Protein AF-0000000084922247 (afdb_homodimer)

InterPro domains:
  IPR000534 Semialdehyde dehydrogenase, NAD-binding [PF01118] (6-143)
  IPR000534 Semialdehyde dehydrogenase, NAD-binding [SM00859] (3-145)
  IPR000706 N-acetyl-gamma-glutamyl-phosphate reductase, type 1 [MF_00150] (2-343)
  IPR000706 N-acetyl-gamma-glutamyl-phosphate reductase, type 1 [TIGR01850] (3-349)
  IPR023013 N-acetyl-gamma-glutamyl-phosphate reductase, active site [PS01224] (148-164)
  IPR036291 NAD(P)-binding domain superfamily [SSF51735] (6-179)
  IPR0500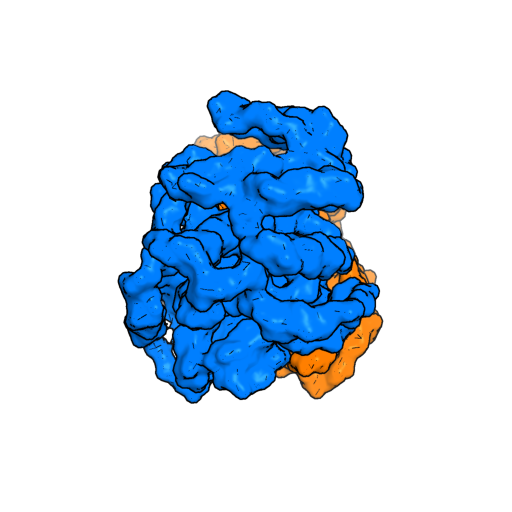85 N-acetyl-gamma-glutamyl-phosphate reductase [PTHR32338] (2-349)
  IPR058924 N-acetyl-gamma-glutamyl-phosphate reductase, dimerisation domain [PF22698] (153-317)

Solvent-accessible surface area (backbone atoms only — not comparable to full-atom values): 35432 Å² total; per-residue (Å²): 114,48,26,33,26,29,42,24,37,77,35,57,43,29,45,42,34,55,61,46,48,70,70,23,88,59,52,44,85,59,44,42,14,15,77,91,51,44,73,34,45,51,36,76,73,38,57,88,43,58,90,77,59,87,50,56,21,34,44,73,44,72,68,46,46,50,56,44,52,75,56,30,50,34,40,36,36,48,59,60,84,73,56,56,57,68,53,49,54,56,29,48,74,71,70,20,25,36,41,30,58,43,68,73,37,54,36,68,51,51,66,58,45,26,68,66,68,70,44,88,71,93,52,54,65,57,16,54,65,27,36,64,45,56,59,95,79,34,47,83,72,39,57,75,50,49,43,36,15,33,52,48,33,67,40,45,35,51,46,68,60,41,41,69,38,40,59,65,63,38,42,42,61,64,53,30,36,40,40,33,36,29,17,53,53,77,72,51,75,72,87,49,78,79,68,33,63,65,56,30,59,49,22,43,32,59,46,55,66,70,67,36,71,60,42,64,56,38,28,48,52,49,18,71,59,49,72,46,84,46,51,65,48,43,38,42,30,42,42,38,24,60,62,13,23,43,33,43,33,37,28,38,42,73,57,93,66,51,43,64,57,52,37,51,48,47,40,70,75,31,69,86,41,94,43,47,46,72,32,51,60,89,52,58,51,42,17,43,71,13,37,84,12,44,31,32,34,29,24,42,40,54,30,76,92,71,41,31,36,43,35,39,17,23,22,6,41,46,15,36,16,38,26,36,40,45,50,32,51,49,22,39,39,71,72,44,63,56,56,68,46,49,85,50,78,45,70,77,109,115,47,25,33,26,31,42,23,37,78,36,57,42,29,45,41,34,56,60,47,47,71,71,23,86,59,52,42,84,59,43,43,14,15,76,88,53,45,73,36,46,52,36,76,74,38,57,88,42,58,93,75,59,88,52,56,21,34,44,73,44,72,67,46,46,50,54,45,52,75,56,31,49,32,40,38,37,48,60,61,85,71,55,56,57,68,53,48,52,56,29,50,74,72,69,20,26,36,41,30,58,41,69,75,36,53,36,67,51,51,65,58,46,27,67,66,67,71,45,87,72,90,51,52,64,57,17,54,64,27,35,64,45,56,59,96,80,35,48,84,72,39,57,74,51,50,43,36,13,33,53,49,32,66,37,45,36,50,45,67,60,41,41,69,39,41,59,65,63,38,41,42,60,63,53,30,36,38,39,33,36,30,17,52,53,77,72,50,73,71,89,47,78,78,68,33,64,63,58,30,59,48,20,43,33,59,46,56,67,72,68,36,70,58,42,64,55,38,27,48,49,48,17,71,59,48,74,46,85,47,50,65,48,42,38,43,29,42,43,38,24,60,62,11,24,44,34,44,33,38,26,36,41,75,57,92,67,52,43,66,57,53,38,51,47,46,42,70,75,30,70,86,40,95,42,46,46,74,31,51,60,89,52,59,54,40,18,43,71,12,36,83,12,43,30,31,35,28,24,42,40,52,30,74,92,73,41,29,38,42,35,38,17,23,21,6,40,44,16,36,16,38,25,36,41,44,50,33,52,50,23,40,38,72,72,43,62,55,56,69,45,51,85,50,78,44,69,76,109

Foldseek 3Di:
DAEEEEEQLLKPLNLLLLVLCLQQPPYDYDAYAYAVQAQDFSCVSVVVCPPRDGHGHHHPDPVVLVVDLVRHQEYEYDDDAPPCVVSVVVNVVSNHAYEYQDDNQLDLQVVLVCVQVVDDDPCNVSSNLEAEDDCLQCLVPQAQHRHYYDAAQQLSQLLLQCQLCLLVVFFPQQQKEKEKEWALSSVMDPDDPCSDLVNQAVDKDKPCFPRDSCQVSSQVSSCVNNVDGYHYGYIYMYHSHHKKMKMKMKTATPDDDAQVRVQVSSCVSCVPPPAEAEDGPPPADDQQQAPSALHKYKGKGADPVRRMIIIIIMHIRSDVRGSVSSQLSVCSRVVHDSCRSGPDGGDDD/DAEEEEEQLLKPLNLLLLVLCLQQPPYDYDAYAYAVQAQDFSCVSVVVCPPRDGHGHHHPDPVVLVVDLVRHQEYEYDDDAPPCVVSVVVNVVSNHAYEYQDDNQLDLQVVLVCVQVVDDDPCNVSSNLEAEDDCLQQLVPQAQHRHYYDAAQQLSQLLLFCQLCLLVVFFPQQQKEKEKEWALSSVMDPDDPCSDLVNQAVDKDKPCFPRDSCQVSSQVSSCVNNVDGYHYGYIYMYHSHHKKMKMKMKTATPDDDAQVRVQVSSCVSCVPPPAEAEDGPPPADDQQQAPSALHKYKGKGADPVRRMIIIIIMHIRSDVRGSVSSQLSVCSRVVHDSCRSGPDGGDDD

pLDDT: mean 95.36, std 4.08, range [71.69, 98.88]

Organism: Filifactor alocis (strain ATCC 35896 / CCUG 47790 / D40 B5) (NCBI:txid546269)

Radius of gyration: 27.54 Å; Cα contacts (8 Å, |Δi|>4): 1682; chains: 2; bounding box: 54×80×64 Å

Nearest PDB structures (foldseek):
  8afv-assembly1_A  TM=9.675E-01  e=7.661E-43  Denitrovibrio acetiphilus DSM 12809
  1xyg-assembly1_C  TM=9.698E-01  e=4.810E-42  Arabidopsis thaliana
  2cvo-assembly1_A  TM=9.502E-01  e=5.641E-43  Oryza sativa
  5ein-assembly1_A  TM=9.290E-01  e=5.847E-39  Thermus thermophilus HB27
  5eio-assembly1_A  TM=9.280E-01  e=6.138E-37  Thermus thermophilus HB27

Secondary structure (DSSP, 8-state):
-EEEEEESTTSHHHHHHHHHHTT-TTEEEEEEE-SSSTTSBHHHH-GGGTTT--PBPB-SSHHHHHHHHHT-SEEEE---TTSHHHHHHHHHHTT-EEEE-SSTT--SSHHHHHHHH----S-HHHHHHSEE--HHHHHHHHTT-SEEEPPPHHHHHHHHHHHHHHHTT-B-GGG-EEEEEE-GGGG-SS--GGGSHHHHTT--EE-STTT-THHHHHHHHHHHHHSS----EEEEEE-SSSS-EEEEEEEEBSS---HHHHHHHHHHHHTT-TTEEE--TT---BGGGTTTSS-EEEEEEEETTTTEEEEEEEE-TTIIIIIHHHHHHHHHHTT--TTTTT-------/-EEEEEESTTSHHHHHHHHHHTT-TTEEEEEEE-SSSTTSBHHHH-GGGTTT--PBPB-SSHHHHHHHHHT-SEEEE---TTSHHHHHHHHHHTT-EEEE-SSTT--SSHHHHHHHH----S-HHHHHHSEE--HHHHHHHHTT-SEEEPPPHHHHHHHHHHHHHHHTT-B-GGG-EEEEEE-GGGG-SS--GGGSHHHHTT--EE-STTT-THHHHHHHHHHHHHSS----EEEEEE-SSSS-EEEEEEEEBSS---HHHHHHHHHHHHTT-TTEEE--TT---BGGGTTTSS-EEEEEEEETTTTEEEEEEEE-TTIIIIIHHHHHHHHHHTT--TTTTT-------

Sequence (698 aa):
MIRFSMIGAASNAGGEMLRMMINHPETELAYVADGFSSGLHITEVHPALQGFYDAVLLSDSEEDVETILNGTDVLFLAVNPGNVFPIAEKALAKGVKVIDFGADIRFRDSNVWEQWYKVKCDYPQMCRDAVYSIPEIWRDQIKGKSLISNPGCYPTASALGLYPFIDNHLIEKDSVIVEAVSGTTGAGRRPDFSKLHMVQDGNFKAYGVAGHRHTPEIEQSIEMIGGEPSKIIFTPHLAPMPRGIHVTIYGNLKRPMTDEEIYELYVKYYKDEPFVFPHKAGDWPNTKWTVATNHCHLAAAYEPRTQRIIICSVIDNIGKGAAGQAIQNMNIIFGLEETTGLKLAPTFPMIRFSMIGAASNAGGEMLRMMINHPETELAYVADGFSSGLHITEVHPALQGFYDAVLLSDSEEDVETILNGTDVLFLAVNPGNVFPIAEKALAKGVKVIDFGADIRFRDSNVWEQWYKVKCDYPQMCRDAVYSIPEIWRDQIKGKSLISNPGCYPTASALGLYPFIDNHLIEKDSVIVEAVSGTTGAGRRPDFSKLHMVQDGNFKAYGVAGHRHTPEIEQSIEMIGGEPSKIIFTPHLAPMPRGIHVTIYGNLKRPMTDEEIYELYVKYYKDEPFVFPHKAGDWPNTKWTVATNHCHLAAAYEPRTQRIIICSVIDNIGKGAAGQAIQNMNIIFGLEETTGLKLAPTFP

Structure (mmCIF, N/CA/C/O backbone):
data_AF-0000000084922247-model_v1
#
loop_
_entity.id
_entity.type
_entity.pdbx_description
1 polymer 'N-acetyl-gamma-glutamyl-phosphate reductase'
#
loop_
_atom_site.group_PDB
_atom_site.id
_atom_site.type_symbol
_atom_site.label_atom_id
_atom_site.label_alt_id
_atom_site.label_comp_id
_atom_site.label_asym_id
_atom_site.label_entity_id
_atom_site.label_seq_id
_atom_site.pdbx_PDB_ins_code
_atom_site.Cartn_x
_atom_site.Cartn_y
_atom_site.Cartn_z
_atom_site.occupancy
_atom_site.B_iso_or_equiv
_atom_site.auth_seq_id
_atom_site.auth_comp_id
_atom_site.auth_asym_id
_atom_site.auth_atom_id
_atom_site.pdbx_PDB_model_num
ATOM 1 N N . MET A 1 1 ? 8.117 42.375 6.691 1 94 1 MET A N 1
ATOM 2 C CA . MET A 1 1 ? 8.234 40.938 6.504 1 94 1 MET A CA 1
ATOM 3 C C . MET A 1 1 ? 7.715 40.188 7.727 1 94 1 MET A C 1
ATOM 5 O O . MET A 1 1 ? 7.883 40.625 8.859 1 94 1 MET A O 1
ATOM 9 N N . ILE A 1 2 ? 7.008 39.156 7.531 1 97.75 2 ILE A N 1
ATOM 10 C CA . ILE A 1 2 ? 6.504 38.312 8.609 1 97.75 2 ILE A CA 1
ATOM 11 C C . ILE A 1 2 ? 7.656 37.531 9.227 1 97.75 2 ILE A C 1
ATOM 13 O O . ILE A 1 2 ? 8.336 36.75 8.539 1 97.75 2 ILE A O 1
ATOM 17 N N . ARG A 1 3 ? 7.938 37.781 10.477 1 98.5 3 ARG A N 1
ATOM 18 C CA . ARG A 1 3 ? 8.961 37.031 11.188 1 98.5 3 ARG A CA 1
ATOM 19 C C . ARG A 1 3 ? 8.414 35.688 11.672 1 98.5 3 ARG A C 1
ATOM 21 O O . ARG A 1 3 ? 7.52 35.656 12.523 1 98.5 3 ARG A O 1
ATOM 28 N N . PHE A 1 4 ? 8.992 34.625 11.094 1 98.62 4 PHE A N 1
ATOM 29 C CA . PHE A 1 4 ? 8.5 33.312 11.531 1 98.62 4 PHE A CA 1
ATOM 30 C C . PHE A 1 4 ? 9.562 32.594 12.344 1 98.62 4 PHE A C 1
ATOM 32 O O . PHE A 1 4 ? 10.758 32.781 12.117 1 98.62 4 PHE A O 1
ATOM 39 N N . SER A 1 5 ? 9.117 31.781 13.352 1 98.75 5 SER A N 1
ATOM 40 C CA . SER A 1 5 ? 9.961 30.906 14.156 1 98.75 5 SER A CA 1
ATOM 41 C C . SER A 1 5 ? 9.391 29.484 14.203 1 98.75 5 SER A C 1
ATOM 43 O O . SER A 1 5 ? 8.211 29.281 13.938 1 98.75 5 SER A O 1
ATOM 45 N N . MET A 1 6 ? 10.273 28.547 14.516 1 98.31 6 MET A N 1
ATOM 46 C CA . MET A 1 6 ? 9.828 27.156 14.633 1 98.31 6 MET A CA 1
ATOM 47 C C . MET A 1 6 ? 10.477 26.484 15.836 1 98.31 6 MET A C 1
ATOM 49 O O . MET A 1 6 ? 11.695 26.547 16.016 1 98.31 6 MET A O 1
ATOM 53 N N . ILE A 1 7 ? 9.672 25.922 16.672 1 98.06 7 ILE A N 1
ATOM 54 C CA . ILE A 1 7 ? 10.141 25.016 17.703 1 98.06 7 ILE A CA 1
ATOM 55 C C . ILE A 1 7 ? 9.922 23.562 17.25 1 98.06 7 ILE A C 1
ATOM 57 O O . ILE A 1 7 ? 8.789 23.156 16.969 1 98.06 7 ILE A O 1
ATOM 61 N N . GLY A 1 8 ? 10.922 22.766 17.203 1 96.81 8 GLY A N 1
ATOM 62 C CA . GLY A 1 8 ? 10.945 21.469 16.547 1 96.81 8 GLY A CA 1
ATOM 63 C C . GLY A 1 8 ? 11.555 21.5 15.164 1 96.81 8 GLY A C 1
ATOM 64 O O . GLY A 1 8 ? 11.172 20.734 14.289 1 96.81 8 GLY A O 1
ATOM 65 N N . ALA A 1 9 ? 12.523 22.375 14.961 1 97.12 9 ALA A N 1
ATOM 66 C CA . ALA A 1 9 ? 13.078 22.672 13.641 1 97.12 9 ALA A CA 1
ATOM 67 C C . ALA A 1 9 ? 13.992 21.547 13.156 1 97.12 9 ALA A C 1
ATOM 69 O O . ALA A 1 9 ? 14.305 21.469 11.969 1 97.12 9 ALA A O 1
ATOM 70 N N . ALA A 1 10 ? 14.398 20.656 14.055 1 95.44 10 ALA A N 1
ATOM 71 C CA . ALA A 1 10 ? 15.297 19.562 13.672 1 95.44 10 ALA A CA 1
ATOM 72 C C . ALA A 1 10 ? 14.523 18.422 13.031 1 95.44 10 ALA A C 1
ATOM 74 O O . ALA A 1 10 ? 15.125 17.516 12.43 1 95.44 10 ALA A O 1
ATOM 75 N N . SER A 1 11 ? 13.219 18.438 13.164 1 95.44 11 SER A N 1
ATOM 76 C CA . SER A 1 11 ? 12.398 17.375 12.609 1 95.44 11 SER A CA 1
ATOM 77 C C . SER A 1 11 ? 12.438 17.375 11.086 1 95.44 11 SER A C 1
ATOM 79 O O . SER A 1 11 ? 12.93 18.328 10.477 1 95.44 11 SER A O 1
ATOM 81 N N . ASN A 1 12 ? 11.93 16.25 10.438 1 95.5 12 ASN A N 1
ATOM 82 C CA . ASN A 1 12 ? 11.82 16.203 8.984 1 95.5 12 ASN A CA 1
ATOM 83 C C . ASN A 1 12 ? 10.898 17.297 8.453 1 95.5 12 ASN A C 1
ATOM 85 O O . ASN A 1 12 ? 11.219 17.969 7.473 1 95.5 12 ASN A O 1
ATOM 89 N N . ALA A 1 13 ? 9.789 17.5 9.102 1 94.88 13 ALA A N 1
ATOM 90 C CA . ALA A 1 13 ? 8.859 18.562 8.703 1 94.88 13 ALA A CA 1
ATOM 91 C C . ALA A 1 13 ? 9.477 19.938 8.883 1 94.88 13 ALA A C 1
ATOM 93 O O . ALA A 1 13 ? 9.211 20.844 8.094 1 94.88 13 ALA A O 1
ATOM 94 N N . GLY A 1 14 ? 10.25 20.078 9.953 1 96.06 14 GLY A N 1
ATOM 95 C CA . GLY A 1 14 ? 10.953 21.344 10.156 1 96.06 14 GLY A CA 1
ATOM 96 C C . GLY A 1 14 ? 11.945 21.656 9.055 1 96.06 14 GLY A C 1
ATOM 97 O O . GLY A 1 14 ? 11.977 22.781 8.547 1 96.06 14 GLY A O 1
ATOM 98 N N . GLY A 1 15 ? 12.727 20.672 8.688 1 96 15 GLY A N 1
ATOM 99 C CA . GLY A 1 15 ? 13.648 20.859 7.57 1 96 15 GLY A CA 1
ATOM 100 C C . GLY A 1 15 ? 12.945 21.219 6.273 1 96 15 GLY A C 1
ATOM 101 O O . GLY A 1 15 ? 13.406 22.094 5.535 1 96 15 GLY A O 1
ATOM 102 N N . GLU A 1 16 ? 11.859 20.578 6.027 1 96.12 16 GLU A N 1
ATOM 103 C CA . GLU A 1 16 ? 11.102 20.844 4.809 1 96.12 16 GLU A CA 1
ATOM 104 C C . GLU A 1 16 ? 10.516 22.25 4.82 1 96.12 16 GLU A C 1
ATOM 106 O O . GLU A 1 16 ? 10.516 22.938 3.799 1 96.12 16 GLU A O 1
ATOM 111 N N . MET A 1 17 ? 10 22.656 5.965 1 96.75 17 MET A N 1
ATOM 112 C CA . MET A 1 17 ? 9.461 24.016 6.09 1 96.75 17 MET A CA 1
ATOM 113 C C . MET A 1 17 ? 10.531 25.047 5.781 1 96.75 17 MET A C 1
ATOM 115 O O . MET A 1 17 ? 10.297 25.984 5.008 1 96.75 17 MET A O 1
ATOM 119 N N . LEU A 1 18 ? 11.672 24.859 6.391 1 97.31 18 LEU A N 1
ATOM 120 C CA . LEU A 1 18 ? 12.773 25.781 6.16 1 97.31 18 LEU A CA 1
ATOM 121 C C . LEU A 1 18 ? 13.172 25.797 4.688 1 97.31 18 LEU A C 1
ATOM 123 O O . LEU A 1 18 ? 13.438 26.859 4.121 1 97.31 18 LEU A O 1
ATOM 127 N N . ARG A 1 19 ? 13.188 24.625 4.078 1 96.44 19 ARG A N 1
ATOM 128 C CA . ARG A 1 19 ? 13.508 24.531 2.658 1 96.44 19 ARG A CA 1
ATOM 129 C C . ARG A 1 19 ? 12.508 25.328 1.816 1 96.44 19 ARG A C 1
ATOM 131 O O . ARG A 1 19 ? 12.898 26.125 0.966 1 96.44 19 ARG A O 1
ATOM 138 N N . MET A 1 20 ? 11.242 25.188 2.115 1 96.12 20 MET A N 1
ATOM 139 C CA . MET A 1 20 ? 10.18 25.797 1.315 1 96.12 20 MET A CA 1
ATOM 140 C C . MET A 1 20 ? 10.117 27.297 1.547 1 96.12 20 MET A C 1
ATOM 142 O O . MET A 1 20 ? 9.688 28.047 0.667 1 96.12 20 MET A O 1
ATOM 146 N N . MET A 1 21 ? 10.617 27.734 2.67 1 96.94 21 MET A N 1
ATOM 147 C CA . MET A 1 21 ? 10.5 29.141 3.053 1 96.94 21 MET A CA 1
ATOM 148 C C . MET A 1 21 ? 11.648 29.969 2.463 1 96.94 21 MET A C 1
ATOM 150 O O . MET A 1 21 ? 11.609 31.188 2.484 1 96.94 21 MET A O 1
ATOM 154 N N . ILE A 1 22 ? 12.609 29.297 1.898 1 94.69 22 ILE A N 1
ATOM 155 C CA . ILE A 1 22 ? 13.805 29.969 1.391 1 94.69 22 ILE A CA 1
ATOM 156 C C . ILE A 1 22 ? 13.398 31.031 0.375 1 94.69 22 ILE A C 1
ATOM 158 O O . ILE A 1 22 ? 13.93 32.156 0.393 1 94.69 22 ILE A O 1
ATOM 162 N N . ASN A 1 23 ? 12.398 30.75 -0.46 1 91.06 23 ASN A N 1
ATOM 163 C CA . ASN A 1 23 ? 12.047 31.672 -1.53 1 91.06 23 ASN A CA 1
ATOM 164 C C . ASN A 1 23 ? 10.703 32.344 -1.27 1 91.06 23 ASN A C 1
ATOM 166 O O . ASN A 1 23 ? 10.094 32.906 -2.188 1 91.06 23 ASN A O 1
ATOM 170 N N . HIS A 1 24 ? 10.227 32.219 -0.042 1 96.88 24 HIS A N 1
ATOM 171 C CA . HIS A 1 24 ? 9.008 32.969 0.292 1 96.88 24 HIS A CA 1
ATOM 172 C C . HIS A 1 24 ? 9.273 34.469 0.373 1 96.88 24 HIS A C 1
ATOM 174 O O . HIS A 1 24 ? 10.047 34.906 1.218 1 96.88 24 HIS A O 1
ATOM 180 N N . PRO A 1 25 ? 8.656 35.25 -0.374 1 97.19 25 PRO A N 1
ATOM 181 C CA . PRO A 1 25 ? 9.055 36.656 -0.517 1 97.19 25 PRO A CA 1
ATOM 182 C C . PRO A 1 25 ? 8.57 37.531 0.641 1 97.19 25 PRO A C 1
ATOM 184 O O . PRO A 1 25 ? 9 38.688 0.775 1 97.19 25 PRO A O 1
ATOM 187 N N . GLU A 1 26 ? 7.684 37 1.474 1 98 26 GLU A N 1
ATOM 188 C CA . GLU A 1 26 ? 7.047 37.875 2.475 1 98 26 GLU A CA 1
ATOM 189 C C . GLU A 1 26 ? 7.461 37.469 3.887 1 98 26 GLU A C 1
ATOM 191 O O . GLU A 1 26 ? 6.859 37.906 4.867 1 98 26 GLU A O 1
ATOM 196 N N . THR A 1 27 ? 8.516 36.594 3.984 1 97.75 27 THR A N 1
ATOM 197 C CA . THR A 1 27 ? 8.836 36.094 5.316 1 97.75 27 THR A CA 1
ATOM 198 C C . THR A 1 27 ? 10.344 36.156 5.57 1 97.75 27 THR A C 1
ATOM 200 O O . THR A 1 27 ? 11.133 36.25 4.633 1 97.75 27 THR A O 1
ATOM 203 N N . GLU A 1 28 ? 10.672 36.156 6.836 1 97.31 28 GLU A N 1
ATOM 204 C CA . GLU A 1 28 ? 12.055 36.031 7.289 1 97.31 28 GLU A CA 1
ATOM 205 C C . GLU A 1 28 ? 12.148 35.156 8.547 1 97.31 28 GLU A C 1
ATOM 207 O O . GLU A 1 28 ? 11.289 35.25 9.422 1 97.31 28 GLU A O 1
ATOM 212 N N . LEU A 1 29 ? 13.156 34.375 8.641 1 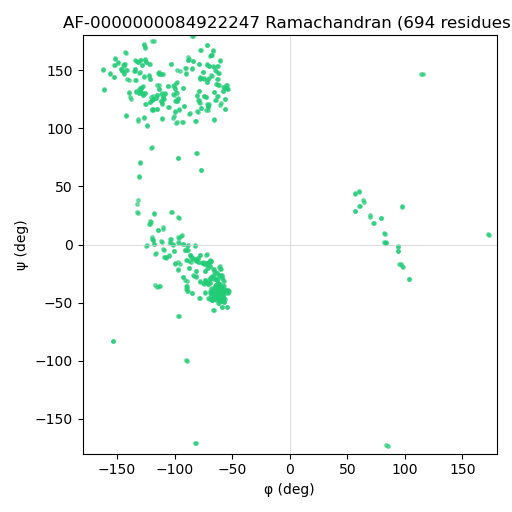98.12 29 LEU A N 1
ATOM 213 C CA . LEU A 1 29 ? 13.352 33.5 9.797 1 98.12 29 LEU A CA 1
ATOM 214 C C . LEU A 1 29 ? 13.812 34.312 11.008 1 98.12 29 LEU A C 1
ATOM 216 O O . LEU A 1 29 ? 14.781 35.062 10.922 1 98.12 29 LEU A O 1
ATOM 220 N N . ALA A 1 30 ? 13.125 34.156 12.102 1 98.25 30 ALA A N 1
ATOM 221 C CA . ALA A 1 30 ? 13.531 34.812 13.344 1 98.25 30 ALA A CA 1
ATOM 222 C C . ALA A 1 30 ? 14.352 33.875 14.219 1 98.25 30 ALA A C 1
ATOM 224 O O . ALA A 1 30 ? 15.508 34.156 14.531 1 98.25 30 ALA A O 1
ATOM 225 N N . TYR A 1 31 ? 13.672 32.75 14.602 1 98.38 31 TYR A N 1
ATOM 226 C CA . TYR A 1 31 ? 14.344 31.797 15.484 1 98.38 31 TYR A CA 1
ATOM 227 C C . TYR A 1 31 ? 14 30.359 15.117 1 98.38 31 TYR A C 1
ATOM 229 O O . TYR A 1 31 ? 12.93 30.094 14.57 1 98.38 31 TYR A O 1
ATOM 237 N N . VAL A 1 32 ? 14.938 29.484 15.391 1 98.44 32 VAL A N 1
ATOM 238 C CA . VAL A 1 32 ? 14.688 28.047 15.391 1 98.44 32 VAL A CA 1
ATOM 239 C C . VAL A 1 32 ? 15.039 27.453 16.75 1 98.44 32 VAL A C 1
ATOM 241 O O . VAL A 1 32 ? 15.992 27.891 17.406 1 98.44 32 VAL A O 1
ATOM 244 N N . ALA A 1 33 ? 14.312 26.469 17.172 1 98.19 33 ALA A N 1
ATOM 245 C CA . ALA A 1 33 ? 14.562 25.766 18.438 1 98.19 33 ALA A CA 1
ATOM 246 C C . ALA A 1 33 ? 14.25 24.281 18.297 1 98.19 33 ALA A C 1
ATOM 248 O O . ALA A 1 33 ? 13.516 23.859 17.406 1 98.19 33 ALA A O 1
ATOM 249 N N . ASP A 1 34 ? 14.836 23.547 19.078 1 96.5 34 ASP A N 1
ATOM 250 C CA . ASP A 1 34 ? 14.617 22.109 19.172 1 96.5 34 ASP A CA 1
ATOM 251 C C . ASP A 1 34 ? 15.125 21.547 20.5 1 96.5 34 ASP A C 1
ATOM 253 O O . ASP A 1 34 ? 16.25 21.844 20.906 1 96.5 34 ASP A O 1
ATOM 257 N N . GLY A 1 35 ? 14.352 20.75 21.141 1 91.31 35 GLY A N 1
ATOM 258 C CA . GLY A 1 35 ? 14.703 20.234 22.453 1 91.31 35 GLY A CA 1
ATOM 259 C C . GLY A 1 35 ? 15.852 19.25 22.422 1 91.31 35 GLY A C 1
ATOM 260 O O . GLY A 1 35 ? 16.625 19.141 23.375 1 91.31 35 GLY A O 1
ATOM 261 N N . PHE A 1 36 ? 16.047 18.516 21.391 1 89 36 PHE A N 1
ATOM 262 C CA . PHE A 1 36 ? 17.016 17.422 21.344 1 89 36 PHE A CA 1
ATOM 263 C C . PHE A 1 36 ? 18.297 17.859 20.656 1 89 36 PHE A C 1
ATOM 265 O O . PHE A 1 36 ? 19.344 17.25 20.828 1 89 36 PHE A O 1
ATOM 272 N N . SER A 1 37 ? 18.203 19 19.922 1 93.5 37 SER A N 1
ATOM 273 C CA . SER A 1 37 ? 19.344 19.406 19.125 1 93.5 37 SER A CA 1
ATOM 274 C C . SER A 1 37 ? 19.844 20.797 19.516 1 93.5 37 SER A C 1
ATOM 276 O O . SER A 1 37 ? 20.516 21.453 18.734 1 93.5 37 SER A O 1
ATOM 278 N N . SER A 1 38 ? 19.438 21.188 20.656 1 95.94 38 SER A N 1
ATOM 279 C CA . SER A 1 38 ? 19.781 22.531 21.109 1 95.94 38 SER A CA 1
ATOM 280 C C . SER A 1 38 ? 21.297 22.766 21.062 1 95.94 38 SER A C 1
ATOM 282 O O . SER A 1 38 ? 22.062 21.875 21.422 1 95.94 38 SER A O 1
ATOM 284 N N . GLY A 1 39 ? 21.672 23.922 20.594 1 97.12 39 GLY A N 1
ATOM 285 C CA . GLY A 1 39 ? 23.078 24.297 20.547 1 97.12 39 GLY A CA 1
ATOM 286 C C . GLY A 1 39 ? 23.734 24.016 19.203 1 97.12 39 GLY A C 1
ATOM 287 O O . GLY A 1 39 ? 24.766 24.594 18.875 1 97.12 39 GLY A O 1
ATOM 288 N N . LEU A 1 40 ? 23.156 23.234 18.406 1 96.94 40 LEU A N 1
ATOM 289 C CA . LEU A 1 40 ? 23.688 22.938 17.078 1 96.94 40 LEU A CA 1
ATOM 290 C C . LEU A 1 40 ? 23.266 23.984 16.062 1 96.94 40 LEU A C 1
ATOM 292 O O . LEU A 1 40 ? 22.219 24.609 16.219 1 96.94 40 LEU A O 1
ATOM 296 N N . HIS A 1 41 ? 24.156 24.109 15.086 1 96.94 41 HIS A N 1
ATOM 297 C CA . HIS A 1 41 ? 23.719 24.891 13.93 1 96.94 41 HIS A CA 1
ATOM 298 C C . HIS A 1 41 ? 22.656 24.156 13.125 1 96.94 41 HIS A C 1
ATOM 300 O O . HIS A 1 41 ? 22.75 22.938 12.953 1 96.94 41 HIS A O 1
ATOM 306 N N . ILE A 1 42 ? 21.703 24.938 12.609 1 96.75 42 ILE A N 1
ATOM 307 C CA . ILE A 1 42 ? 20.609 24.328 11.875 1 96.75 42 ILE A CA 1
ATOM 308 C C . ILE A 1 42 ? 21.141 23.531 10.695 1 96.75 42 ILE A C 1
ATOM 310 O O . ILE A 1 42 ? 20.594 22.484 10.336 1 96.75 42 ILE A O 1
ATOM 314 N N . THR A 1 43 ? 22.312 23.875 10.086 1 95.62 43 THR A N 1
ATOM 315 C CA . THR A 1 43 ? 22.859 23.219 8.914 1 95.62 43 THR A CA 1
ATOM 316 C C . THR A 1 43 ? 23.641 21.969 9.312 1 95.62 43 THR A C 1
ATOM 318 O O . THR A 1 43 ? 24.031 21.172 8.461 1 95.62 43 THR A O 1
ATOM 321 N N . GLU A 1 44 ? 23.922 21.828 10.609 1 94.88 44 GLU A N 1
ATOM 322 C CA . GLU A 1 44 ? 24.469 20.562 11.094 1 94.88 44 GLU A CA 1
ATOM 323 C C . GLU A 1 44 ? 23.391 19.484 11.133 1 94.88 44 GLU A C 1
ATOM 325 O O . GLU A 1 44 ? 23.703 18.297 10.945 1 94.88 44 GLU A O 1
ATOM 330 N N . VAL A 1 45 ? 22.234 19.984 11.359 1 94.94 45 VAL A N 1
ATOM 331 C CA . VAL A 1 45 ? 21.125 19.047 11.43 1 94.94 45 VAL A CA 1
ATOM 332 C C . VAL A 1 45 ? 20.547 18.828 10.031 1 94.94 45 VAL A C 1
ATOM 334 O O . VAL A 1 45 ? 20.156 17.719 9.68 1 94.94 45 VAL A O 1
ATOM 337 N N . HIS A 1 46 ? 20.453 19.844 9.273 1 96.19 46 HIS A N 1
ATOM 338 C CA . HIS A 1 46 ? 20 19.812 7.883 1 96.19 46 HIS A CA 1
ATOM 339 C C . HIS A 1 46 ? 21.078 20.344 6.945 1 96.19 46 HIS A C 1
ATOM 341 O O . HIS A 1 46 ? 20.969 21.469 6.438 1 96.19 46 HIS A O 1
ATOM 347 N N . PRO A 1 47 ? 22 19.484 6.582 1 94.12 47 PRO A N 1
ATOM 348 C CA . PRO A 1 47 ? 23.156 19.953 5.805 1 94.12 47 PRO A CA 1
ATOM 349 C C . PRO A 1 47 ? 22.766 20.516 4.441 1 94.12 47 PRO A C 1
ATOM 351 O O . PRO A 1 47 ? 23.453 21.375 3.904 1 94.12 47 PRO A O 1
ATOM 354 N N . ALA A 1 48 ? 21.672 20.109 3.943 1 91.81 48 ALA A N 1
ATOM 355 C CA . ALA A 1 48 ? 21.219 20.562 2.629 1 91.81 48 ALA A CA 1
ATOM 356 C C . ALA A 1 48 ? 20.844 22.047 2.658 1 91.81 48 ALA A C 1
ATOM 358 O O . ALA A 1 48 ? 20.688 22.672 1.609 1 91.81 48 ALA A O 1
ATOM 359 N N . LEU A 1 49 ? 20.688 22.609 3.828 1 95.12 49 LEU A N 1
ATOM 360 C CA . LEU A 1 49 ? 20.266 24.016 3.971 1 95.12 49 LEU A CA 1
ATOM 361 C C . LEU A 1 49 ? 21.484 24.922 4.094 1 95.12 49 LEU A C 1
ATOM 363 O O . LEU A 1 49 ? 21.344 26.125 4.328 1 95.12 49 LEU A O 1
ATOM 367 N N . GLN A 1 50 ? 22.641 24.328 3.883 1 93.62 50 GLN A N 1
ATOM 368 C CA . GLN A 1 50 ? 23.875 25.125 3.904 1 93.62 50 GLN A CA 1
ATOM 369 C C . GLN A 1 50 ? 23.812 26.234 2.867 1 93.62 50 GLN A C 1
ATOM 371 O O . GLN A 1 50 ? 23.422 26.016 1.719 1 93.62 50 GLN A O 1
ATOM 376 N N . GLY A 1 51 ? 24.156 27.406 3.281 1 94.56 51 GLY A N 1
ATOM 377 C CA . GLY A 1 51 ? 24.141 28.547 2.379 1 94.56 51 GLY A CA 1
ATOM 378 C C . GLY A 1 51 ? 22.844 29.344 2.42 1 94.56 51 GLY A C 1
ATOM 379 O O . GLY A 1 51 ? 22.781 30.453 1.902 1 94.56 51 GLY A O 1
ATOM 380 N N . PHE A 1 52 ? 21.891 28.828 3.16 1 94.56 52 PHE A N 1
ATOM 381 C CA . PHE A 1 52 ? 20.594 29.5 3.182 1 94.56 52 PHE A CA 1
ATOM 382 C C . PHE A 1 52 ? 20.266 30.016 4.578 1 94.56 52 PHE A C 1
ATOM 384 O O . PHE A 1 52 ? 19.594 31.047 4.727 1 94.56 52 PHE A O 1
ATOM 391 N N . TYR A 1 53 ? 20.703 29.234 5.598 1 95.19 53 TYR A N 1
ATOM 392 C CA . TYR A 1 53 ? 20.438 29.609 6.98 1 95.19 53 TYR A CA 1
ATOM 393 C C . TYR A 1 53 ? 21.703 29.547 7.82 1 95.19 53 TYR A C 1
ATOM 395 O O . TYR A 1 53 ? 22.594 28.734 7.559 1 95.19 53 TYR A O 1
ATOM 403 N N . ASP A 1 54 ? 21.781 30.453 8.82 1 93.62 54 ASP A N 1
ATOM 404 C CA . ASP A 1 54 ? 22.922 30.484 9.742 1 93.62 54 ASP A CA 1
ATOM 405 C C . ASP A 1 54 ? 22.438 30.562 11.195 1 93.62 54 ASP A C 1
ATOM 407 O O . ASP A 1 54 ? 23.156 31.047 12.062 1 93.62 54 ASP A O 1
ATOM 411 N N . ALA A 1 55 ? 21.438 29.922 11.516 1 96.25 55 ALA A N 1
ATOM 412 C CA . ALA A 1 55 ? 20.844 30.016 12.844 1 96.25 55 ALA A CA 1
ATOM 413 C C . ALA A 1 55 ? 21.297 28.875 13.742 1 96.25 55 ALA A C 1
ATOM 415 O O . ALA A 1 55 ? 21.562 27.781 13.258 1 96.25 55 ALA A O 1
ATOM 416 N N . VAL A 1 56 ? 21.359 29.141 15.039 1 97.81 56 VAL A N 1
ATOM 417 C CA . VAL A 1 56 ? 21.609 28.125 16.062 1 97.81 56 VAL A CA 1
ATOM 418 C C . VAL A 1 56 ? 20.297 27.734 16.734 1 97.81 56 VAL A C 1
ATOM 420 O O . VAL A 1 56 ? 19.469 28.594 17.031 1 97.81 56 VAL A O 1
ATOM 423 N N . LEU A 1 57 ? 20.141 26.453 16.922 1 98.38 57 LEU A N 1
ATOM 424 C CA . LEU A 1 57 ? 18.922 25.953 17.562 1 98.38 57 LEU A CA 1
ATOM 425 C C . LEU A 1 57 ? 18.906 26.297 19.047 1 98.38 57 LEU A C 1
ATOM 427 O O . LEU A 1 57 ? 19.781 25.875 19.797 1 98.38 57 LEU A O 1
ATOM 431 N N . LEU A 1 58 ? 17.844 27.062 19.359 1 98.25 58 LEU A N 1
ATOM 432 C CA . LEU A 1 58 ? 17.594 27.297 20.781 1 98.25 58 LEU A CA 1
ATOM 433 C C . LEU A 1 58 ? 16.953 26.078 21.422 1 98.25 58 LEU A C 1
ATOM 435 O O . LEU A 1 58 ? 16.578 25.125 20.734 1 98.25 58 LEU A O 1
ATOM 439 N N . SER A 1 59 ? 16.906 26.062 22.75 1 96.69 59 SER A N 1
ATOM 440 C CA . SER A 1 59 ? 16.203 25 23.469 1 96.69 59 SER A CA 1
ATOM 441 C C . SER A 1 59 ? 14.719 25.312 23.609 1 96.69 59 SER A C 1
ATOM 443 O O . SER A 1 59 ? 14.242 26.312 23.062 1 96.69 59 SER A O 1
ATOM 445 N N . ASP A 1 60 ? 14.047 24.406 24.219 1 92.5 60 ASP A N 1
ATOM 446 C CA . ASP A 1 60 ? 12.633 24.656 24.5 1 92.5 60 ASP A CA 1
ATOM 447 C C . ASP A 1 60 ? 12.422 25.047 25.953 1 92.5 60 ASP A C 1
ATOM 449 O O . ASP A 1 60 ? 11.352 24.797 26.516 1 92.5 60 ASP A O 1
ATOM 453 N N . SER A 1 61 ? 13.469 25.656 26.562 1 94.44 61 SER A N 1
ATOM 454 C CA . SER A 1 61 ? 13.344 26.188 27.906 1 94.44 61 SER A CA 1
ATOM 455 C C . SER A 1 61 ? 12.398 27.391 27.938 1 94.44 61 SER A C 1
ATOM 457 O O . SER A 1 61 ? 12.141 28 26.906 1 94.44 61 SER A O 1
ATOM 459 N N . GLU A 1 62 ? 11.953 27.703 29.156 1 94.81 62 GLU A N 1
ATOM 460 C CA . GLU A 1 62 ? 11.055 28.844 29.312 1 94.81 62 GLU A CA 1
ATOM 461 C C . GLU A 1 62 ? 11.719 30.141 28.844 1 94.81 62 GLU A C 1
ATOM 463 O O . GLU A 1 62 ? 11.078 30.969 28.188 1 94.81 62 GLU A O 1
ATOM 468 N N . GLU A 1 63 ? 12.93 30.297 29.156 1 96.5 63 GLU A N 1
ATOM 469 C CA . GLU A 1 63 ? 13.664 31.5 28.781 1 96.5 63 GLU A CA 1
ATOM 470 C C . GLU A 1 63 ? 13.797 31.594 27.266 1 96.5 63 GLU A C 1
ATOM 472 O O . GLU A 1 63 ? 13.586 32.656 26.688 1 96.5 63 GLU A O 1
ATOM 477 N N . ASP A 1 64 ? 14.164 30.531 26.641 1 97.44 64 ASP A N 1
ATOM 478 C CA . ASP A 1 64 ? 14.328 30.531 25.188 1 97.44 64 ASP A CA 1
ATOM 479 C C . ASP A 1 64 ? 12.992 30.734 24.484 1 97.44 64 ASP A C 1
ATOM 481 O O . ASP A 1 64 ? 12.914 31.438 23.469 1 97.44 64 ASP A O 1
ATOM 485 N N . VAL A 1 65 ? 11.984 30.094 25 1 97.56 65 VAL A N 1
ATOM 486 C CA . VAL A 1 65 ? 10.648 30.266 24.438 1 97.56 65 VAL A CA 1
ATOM 487 C C . VAL A 1 65 ? 10.227 31.734 24.531 1 97.56 65 VAL A C 1
ATOM 489 O O . VAL A 1 65 ? 9.664 32.281 23.578 1 97.56 65 VAL A O 1
ATOM 492 N N . GLU A 1 66 ? 10.531 32.375 25.656 1 97.5 66 GLU A N 1
ATOM 493 C CA . GLU A 1 66 ? 10.227 33.812 25.812 1 97.5 66 GLU A CA 1
ATOM 494 C C . GLU A 1 66 ? 10.969 34.656 24.781 1 97.5 66 GLU A C 1
ATOM 496 O O . GLU A 1 66 ? 10.391 35.562 24.188 1 97.5 66 GLU A O 1
ATOM 501 N N . THR A 1 67 ? 12.18 34.344 24.656 1 98 67 THR A N 1
ATOM 502 C CA . THR A 1 67 ? 12.992 35.031 23.672 1 98 67 THR A CA 1
ATOM 503 C C . THR A 1 67 ? 12.383 34.875 22.266 1 98 67 THR A C 1
ATOM 505 O O . THR A 1 67 ? 12.266 35.844 21.531 1 98 67 THR A O 1
ATOM 508 N N . ILE A 1 68 ? 12.023 33.688 21.906 1 98.31 68 ILE A N 1
ATOM 509 C CA . ILE A 1 68 ? 11.453 33.406 20.609 1 98.31 68 ILE A CA 1
ATOM 510 C C . ILE A 1 68 ? 10.156 34.188 20.422 1 98.31 68 ILE A C 1
ATOM 512 O O . ILE A 1 68 ? 9.977 34.844 19.391 1 98.31 68 ILE A O 1
ATOM 516 N N . LEU A 1 69 ? 9.32 34.156 21.406 1 98.38 69 LEU A N 1
ATOM 517 C CA . LEU A 1 69 ? 8 34.781 21.297 1 98.38 69 LEU A CA 1
ATOM 518 C C . LEU A 1 69 ? 8.102 36.281 21.156 1 98.38 69 LEU A C 1
ATOM 520 O O . LEU A 1 69 ? 7.27 36.906 20.516 1 98.38 69 LEU A O 1
ATOM 524 N N . ASN A 1 70 ? 9.133 36.875 21.719 1 97.94 70 ASN A N 1
ATOM 525 C CA . ASN A 1 70 ? 9.305 38.344 21.672 1 97.94 70 ASN A CA 1
ATOM 526 C C . ASN A 1 70 ? 9.727 38.812 20.281 1 97.94 70 ASN A C 1
ATOM 528 O O . ASN A 1 70 ? 9.547 39.969 19.938 1 97.94 70 ASN A O 1
ATOM 532 N N . GLY A 1 71 ? 10.188 37.906 19.438 1 97.75 71 GLY A N 1
ATOM 533 C CA . GLY A 1 71 ? 10.695 38.281 18.125 1 97.75 71 GLY A CA 1
ATOM 534 C C . GLY A 1 71 ? 9.953 37.625 16.984 1 97.75 71 GLY A C 1
ATOM 535 O O . GLY A 1 71 ? 10.461 37.562 15.867 1 97.75 71 GLY A O 1
ATOM 536 N N . THR A 1 72 ? 8.758 37.156 17.266 1 98.31 72 THR A N 1
ATOM 537 C CA . THR A 1 72 ? 8.086 36.281 16.297 1 98.31 72 THR A CA 1
ATOM 538 C C . THR A 1 72 ? 6.672 36.781 16.016 1 98.31 72 THR A C 1
ATOM 540 O O . THR A 1 72 ? 5.957 37.219 16.938 1 98.31 72 THR A O 1
ATOM 543 N N . ASP A 1 73 ? 6.293 36.812 14.703 1 98.5 73 ASP A N 1
ATOM 544 C CA . ASP A 1 73 ? 4.918 37.125 14.32 1 98.5 73 ASP A CA 1
ATOM 545 C C . ASP A 1 73 ? 4.078 35.844 14.242 1 98.5 73 ASP A C 1
ATOM 547 O O . ASP A 1 73 ? 2.889 35.844 14.562 1 98.5 73 ASP A O 1
ATOM 551 N N . VAL A 1 74 ? 4.691 34.75 13.789 1 98.75 74 VAL A N 1
ATOM 552 C CA . VAL A 1 74 ? 4.012 33.438 13.695 1 98.75 74 VAL A CA 1
ATOM 553 C C . VAL A 1 74 ? 4.957 32.344 14.133 1 98.75 74 VAL A C 1
ATOM 555 O O . VAL A 1 74 ? 6.117 32.312 13.719 1 98.75 74 VAL A O 1
ATOM 558 N N . LEU A 1 75 ? 4.434 31.484 15.023 1 98.81 75 LEU A N 1
ATOM 559 C CA . LEU A 1 75 ? 5.203 30.375 15.578 1 98.81 75 LEU A CA 1
ATOM 560 C C . LEU A 1 75 ? 4.676 29.047 15.062 1 98.81 75 LEU A C 1
ATOM 562 O O . LEU A 1 75 ? 3.49 28.734 15.219 1 98.81 75 LEU A O 1
ATOM 566 N N . PHE A 1 76 ? 5.605 28.297 14.398 1 98.62 76 PHE A N 1
ATOM 567 C CA . PHE A 1 76 ? 5.309 26.906 14.031 1 98.62 76 PHE A CA 1
ATOM 568 C C . PHE A 1 76 ? 5.789 25.953 15.109 1 98.62 76 PHE A C 1
ATOM 570 O O . PHE A 1 76 ? 6.902 26.078 15.617 1 98.62 76 PHE A O 1
ATOM 577 N N . LEU A 1 77 ? 4.902 25.016 15.43 1 97.81 77 LEU A N 1
ATOM 578 C CA . LEU A 1 77 ? 5.238 24.062 16.484 1 97.81 77 LEU A CA 1
ATOM 579 C C . LEU A 1 77 ? 5.254 22.641 15.961 1 97.81 77 LEU A C 1
ATOM 581 O O . LEU A 1 77 ? 4.312 22.203 15.289 1 97.81 77 LEU A O 1
ATOM 585 N N . ALA A 1 78 ? 6.27 21.938 16.125 1 94.56 78 ALA A N 1
ATOM 586 C CA . ALA A 1 78 ? 6.418 20.5 15.938 1 94.56 78 ALA A CA 1
ATOM 587 C C . ALA A 1 78 ? 7.066 19.844 17.156 1 94.56 78 ALA A C 1
ATOM 589 O O . ALA A 1 78 ? 8.211 19.375 17.094 1 94.56 78 ALA A O 1
ATOM 590 N N . VAL A 1 79 ? 6.344 19.766 18.25 1 91.06 79 VAL A N 1
ATOM 591 C CA . VAL A 1 79 ? 6.875 19.312 19.531 1 91.06 79 VAL A CA 1
ATOM 592 C C . VAL A 1 79 ? 6.117 18.078 20 1 91.06 79 VAL A C 1
ATOM 594 O O . VAL A 1 79 ? 5.168 17.641 19.344 1 91.06 79 VAL A O 1
ATOM 597 N N . ASN A 1 80 ? 6.516 17.469 21.078 1 87.62 80 ASN A N 1
ATOM 598 C CA . ASN A 1 80 ? 5.875 16.266 21.609 1 87.62 80 ASN A CA 1
ATOM 599 C C . ASN A 1 80 ? 4.457 16.562 22.094 1 87.62 80 ASN A C 1
ATOM 601 O O . ASN A 1 80 ? 4.148 17.688 22.484 1 87.62 80 ASN A O 1
ATOM 605 N N . PRO A 1 81 ? 3.701 15.484 22.047 1 86.5 81 PRO A N 1
ATOM 606 C CA . PRO A 1 81 ? 2.322 15.656 22.5 1 86.5 81 PRO A CA 1
ATOM 607 C C . PRO A 1 81 ? 2.246 16.234 23.922 1 86.5 81 PRO A C 1
ATOM 609 O O . PRO A 1 81 ? 3.01 15.836 24.797 1 86.5 81 PRO A O 1
ATOM 612 N N . GLY A 1 82 ? 1.424 17.156 24.078 1 87.81 82 GLY A N 1
ATOM 613 C CA . GLY A 1 82 ? 1.216 17.781 25.375 1 87.81 82 GLY A CA 1
ATOM 614 C C . GLY A 1 82 ? 1.973 19.094 25.531 1 87.81 82 GLY A C 1
ATOM 615 O O . GLY A 1 82 ? 1.592 19.938 26.328 1 87.81 82 GLY A O 1
ATOM 616 N N . ASN A 1 83 ? 2.969 19.328 24.734 1 90.25 83 ASN A N 1
ATOM 617 C CA . ASN A 1 83 ? 3.844 20.484 24.922 1 90.25 83 ASN A CA 1
ATOM 618 C C . ASN A 1 83 ? 3.332 21.703 24.156 1 90.25 83 ASN A C 1
ATOM 620 O O . ASN A 1 83 ? 3.77 22.828 24.406 1 90.25 83 ASN A O 1
ATOM 624 N N . VAL A 1 84 ? 2.43 21.531 23.297 1 93.94 84 VAL A N 1
ATOM 625 C CA . VAL A 1 84 ? 1.912 22.609 22.469 1 93.94 84 VAL A CA 1
ATOM 626 C C . VAL A 1 84 ? 1.109 23.578 23.344 1 93.94 84 VAL A C 1
ATOM 628 O O . VAL A 1 84 ? 1.198 24.797 23.172 1 93.94 84 VAL A O 1
ATOM 631 N N . PHE A 1 85 ? 0.448 23.141 24.344 1 93.31 85 PHE A N 1
ATOM 632 C CA . PHE A 1 85 ? -0.548 23.891 25.094 1 93.31 85 PHE A CA 1
ATOM 633 C C . PHE A 1 85 ? 0.1 25.062 25.844 1 93.31 85 PHE A C 1
ATOM 635 O O . PHE A 1 85 ? -0.229 26.219 25.594 1 93.31 85 PHE A O 1
ATOM 642 N N . PRO A 1 86 ? 1.073 24.781 26.656 1 94.12 86 PRO A N 1
ATOM 643 C CA . PRO A 1 86 ? 1.661 25.891 27.391 1 94.12 86 PRO A CA 1
ATOM 644 C C . PRO A 1 86 ? 2.346 26.906 26.469 1 94.12 86 PRO A C 1
ATOM 646 O O . PRO A 1 86 ? 2.287 28.109 26.719 1 94.12 86 PRO A O 1
ATOM 649 N N . ILE A 1 87 ? 2.936 26.469 25.406 1 96.12 87 ILE A N 1
ATOM 650 C CA . ILE A 1 87 ? 3.645 27.344 24.5 1 96.12 87 ILE A CA 1
ATOM 651 C C . ILE A 1 87 ? 2.641 28.219 23.734 1 96.12 87 ILE A C 1
ATOM 653 O O . ILE A 1 87 ? 2.826 29.438 23.625 1 96.12 87 ILE A O 1
ATOM 657 N N . ALA A 1 88 ? 1.621 27.594 23.25 1 97.06 88 ALA A N 1
ATOM 658 C CA . ALA A 1 88 ? 0.595 28.312 22.5 1 97.06 88 ALA A CA 1
ATOM 659 C C . ALA A 1 88 ? -0.098 29.359 23.375 1 97.06 88 ALA A C 1
ATOM 661 O O . ALA A 1 88 ? -0.415 30.453 22.906 1 97.06 88 ALA A O 1
ATOM 662 N N . GLU A 1 89 ? -0.353 28.984 24.578 1 96.19 89 GLU A N 1
ATOM 663 C CA . GLU A 1 89 ? -0.974 29.938 25.5 1 96.19 89 GLU A CA 1
ATOM 664 C C . GLU A 1 89 ? -0.138 31.203 25.641 1 96.19 89 GLU A C 1
ATOM 666 O O . GLU A 1 89 ? -0.66 32.312 25.516 1 96.19 89 GLU A O 1
ATOM 671 N N . LYS A 1 90 ? 1.132 31.031 25.891 1 97.19 90 LYS A N 1
ATOM 672 C CA . LYS A 1 90 ? 2.041 32.156 26.016 1 97.19 90 LYS A CA 1
ATOM 673 C C . LYS A 1 90 ? 2.121 32.969 24.719 1 97.19 90 LYS A C 1
ATOM 675 O O . LYS A 1 90 ? 2.133 34.188 24.734 1 97.19 90 LYS A O 1
ATOM 680 N N . ALA A 1 91 ? 2.197 32.281 23.609 1 98.12 91 ALA A N 1
ATOM 681 C CA . ALA A 1 91 ? 2.305 32.938 22.312 1 98.12 91 ALA A CA 1
ATOM 682 C C . ALA A 1 91 ? 1.086 33.812 22.016 1 98.12 91 ALA A C 1
ATOM 684 O O . ALA A 1 91 ? 1.226 34.969 21.656 1 98.12 91 ALA A O 1
ATOM 685 N N . LEU A 1 92 ? -0.062 33.25 22.234 1 97.31 92 LEU A N 1
ATOM 686 C CA . LEU A 1 92 ? -1.304 33.969 21.938 1 97.31 92 LEU A CA 1
ATOM 687 C C . LEU A 1 92 ? -1.45 35.188 22.844 1 97.31 92 LEU A C 1
ATOM 689 O O . LEU A 1 92 ? -1.938 36.219 22.391 1 97.31 92 LEU A O 1
ATOM 693 N N . ALA A 1 93 ? -1.032 35.031 24.047 1 96.88 93 ALA A N 1
ATOM 694 C CA . ALA A 1 93 ? -1.079 36.156 24.984 1 96.88 93 ALA A CA 1
ATOM 695 C C . ALA A 1 93 ? -0.214 37.312 24.5 1 96.88 93 ALA A C 1
ATOM 697 O O . ALA A 1 93 ? -0.503 38.469 24.781 1 96.88 93 ALA A O 1
ATOM 698 N N . LYS A 1 94 ? 0.774 37.031 23.734 1 97.69 94 LYS A N 1
ATOM 699 C CA . LYS A 1 94 ? 1.704 38.031 23.234 1 97.69 94 LYS A CA 1
ATOM 700 C C . LYS A 1 94 ? 1.311 38.5 21.844 1 97.69 94 LYS A C 1
ATOM 702 O O . LYS A 1 94 ? 2.012 39.312 21.234 1 97.69 94 LYS A O 1
ATOM 707 N N . GLY A 1 95 ? 0.229 38 21.312 1 97.19 95 GLY A N 1
ATOM 708 C CA . GLY A 1 95 ? -0.242 38.375 19.984 1 97.19 95 GLY A CA 1
ATOM 709 C C . GLY A 1 95 ? 0.445 37.625 18.859 1 97.19 95 GLY A C 1
ATOM 710 O O . GLY A 1 95 ? 0.302 37.969 17.688 1 97.19 95 GLY A O 1
ATOM 711 N N . VAL A 1 96 ? 1.24 36.594 19.219 1 98.38 96 VAL A N 1
ATOM 712 C CA . VAL A 1 96 ? 1.91 35.75 18.234 1 98.38 96 VAL A CA 1
ATOM 713 C C . VAL A 1 96 ? 0.936 34.688 17.688 1 98.38 96 VAL A C 1
ATOM 715 O O . VAL A 1 96 ? 0.242 34.031 18.469 1 98.38 96 VAL A O 1
ATOM 718 N N . LYS A 1 97 ? 0.799 34.562 16.391 1 98.25 97 LYS A N 1
ATOM 719 C CA . LYS A 1 97 ? -0.022 33.5 15.805 1 98.25 97 LYS A CA 1
ATOM 720 C C . LYS A 1 97 ? 0.682 32.156 15.883 1 98.25 97 LYS A C 1
ATOM 722 O O . LYS A 1 97 ? 1.913 32.094 15.875 1 98.25 97 LYS A O 1
ATOM 727 N N . VAL A 1 98 ? -0.142 31.078 16.016 1 98.5 98 VAL A N 1
ATOM 728 C CA . VAL A 1 98 ? 0.429 29.75 16.219 1 98.5 98 VAL A CA 1
ATOM 729 C C . VAL A 1 98 ? -0.148 28.781 15.188 1 98.5 98 VAL A C 1
ATOM 731 O O . VAL A 1 98 ? -1.362 28.75 14.977 1 98.5 98 VAL A O 1
ATOM 734 N N . ILE A 1 99 ? 0.704 28.062 14.5 1 98.31 99 ILE A N 1
ATOM 735 C CA . ILE A 1 99 ? 0.336 26.938 13.641 1 98.31 99 ILE A CA 1
ATOM 736 C C . ILE A 1 99 ? 1.007 25.672 14.148 1 98.31 99 ILE A C 1
ATOM 738 O O . ILE A 1 99 ? 2.23 25.531 14.086 1 98.31 99 ILE A O 1
ATOM 742 N N . ASP A 1 100 ? 0.246 24.734 14.57 1 97.88 100 ASP A N 1
ATOM 743 C CA . ASP A 1 100 ? 0.763 23.516 15.195 1 97.88 100 ASP A CA 1
ATOM 744 C C . ASP A 1 100 ? 0.756 22.359 14.211 1 97.88 100 ASP A C 1
ATOM 746 O O . ASP A 1 100 ? -0.284 22.031 13.633 1 97.88 100 ASP A O 1
ATOM 750 N N . PHE A 1 101 ? 1.951 21.672 14.102 1 95.12 101 PHE A N 1
ATOM 751 C CA . PHE A 1 101 ? 2.084 20.484 13.266 1 95.12 101 PHE A CA 1
ATOM 752 C C . PHE A 1 101 ? 1.568 19.25 13.992 1 95.12 101 PHE A C 1
ATOM 754 O O . PHE A 1 101 ? 1.227 18.25 13.367 1 95.12 101 PHE A O 1
ATOM 761 N N . GLY A 1 102 ? 1.534 19.297 15.312 1 91.44 102 GLY A N 1
ATOM 762 C CA . GLY A 1 102 ? 1.198 18.141 16.125 1 91.44 102 GLY A CA 1
ATOM 763 C C . GLY A 1 102 ? -0.296 17.922 16.266 1 91.44 102 GLY A C 1
ATOM 764 O O . GLY A 1 102 ? -1.089 18.547 15.555 1 91.44 102 GLY A O 1
ATOM 765 N N . ALA A 1 103 ? -0.647 17 17.141 1 90.31 103 ALA A N 1
ATOM 766 C CA . ALA A 1 103 ? -2.035 16.547 17.219 1 90.31 103 ALA A CA 1
ATOM 767 C C . ALA A 1 103 ? -2.736 17.156 18.438 1 90.31 103 ALA A C 1
ATOM 769 O O . ALA A 1 103 ? -3.938 16.953 18.625 1 90.31 103 ALA A O 1
ATOM 770 N N . ASP A 1 104 ? -2.1 17.969 19.188 1 91.62 104 ASP A N 1
ATOM 771 C CA . ASP A 1 104 ? -2.607 18.391 20.5 1 91.62 104 ASP A CA 1
ATOM 772 C C . ASP A 1 104 ? -3.914 19.172 20.344 1 91.62 104 ASP A C 1
ATOM 774 O O . ASP A 1 104 ? -4.848 18.969 21.125 1 91.62 104 ASP A O 1
ATOM 778 N N . ILE A 1 105 ? -3.986 19.938 19.359 1 92.94 105 ILE A N 1
ATOM 779 C CA . ILE A 1 105 ? -5.145 20.812 19.266 1 92.94 105 ILE A CA 1
ATOM 780 C C . ILE A 1 105 ? -5.945 20.484 18 1 92.94 105 ILE A C 1
ATOM 782 O O . ILE A 1 105 ? -6.641 21.344 17.453 1 92.94 105 ILE A O 1
ATOM 786 N N . ARG A 1 106 ? -5.895 19.297 17.516 1 93.38 106 ARG A N 1
ATOM 787 C CA . ARG A 1 106 ? -6.562 18.922 16.266 1 93.38 106 ARG A CA 1
ATOM 788 C C . ARG A 1 106 ? -8.031 18.578 16.531 1 93.38 106 ARG A C 1
ATOM 790 O O . ARG A 1 106 ? -8.875 18.75 15.641 1 93.38 106 ARG A O 1
ATOM 797 N N . PHE A 1 107 ? -8.297 18.156 17.719 1 92.88 107 PHE A N 1
ATOM 798 C CA . PHE A 1 107 ? -9.617 17.578 17.953 1 92.88 107 PHE A CA 1
ATOM 799 C C . PHE A 1 107 ? -10.539 18.594 18.609 1 92.88 107 PHE A C 1
ATOM 801 O O . PHE A 1 107 ? -10.18 19.234 19.609 1 92.88 107 PHE A O 1
ATOM 808 N N . ARG A 1 108 ? -11.742 18.703 18.125 1 90.38 108 ARG A N 1
ATOM 809 C CA . ARG A 1 108 ? -12.742 19.594 18.688 1 90.38 108 ARG A CA 1
ATOM 810 C C . ARG A 1 108 ? -13.234 19.094 20.031 1 90.38 108 ARG A C 1
ATOM 812 O O . ARG A 1 108 ? -13.586 19.875 20.906 1 90.38 108 ARG A O 1
ATOM 819 N N . ASP A 1 109 ? -13.273 17.797 20.109 1 91 109 ASP A N 1
ATOM 820 C CA . ASP A 1 109 ? -13.594 17.125 21.375 1 91 109 ASP A CA 1
ATOM 821 C C . ASP A 1 109 ? -12.328 16.609 22.062 1 91 109 ASP A C 1
ATOM 823 O O . ASP A 1 109 ? -11.773 15.594 21.641 1 91 109 ASP A O 1
ATOM 827 N N . SER A 1 110 ? -12 17.266 23.141 1 90.38 110 SER A N 1
ATOM 828 C CA . SER A 1 110 ? -10.758 16.938 23.828 1 90.38 110 SER A CA 1
ATOM 829 C C . SER A 1 110 ? -10.797 15.523 24.391 1 90.38 110 SER A C 1
ATOM 831 O O . SER A 1 110 ? -9.758 14.898 24.594 1 90.38 110 SER A O 1
ATOM 833 N N . ASN A 1 111 ? -12.023 14.984 24.625 1 90.88 111 ASN A N 1
ATOM 834 C CA . ASN A 1 111 ? -12.141 13.617 25.109 1 90.88 111 ASN A CA 1
ATOM 835 C C . ASN A 1 111 ? -11.617 12.609 24.109 1 90.88 111 ASN A C 1
ATOM 837 O O . ASN A 1 111 ? -11.062 11.578 24.484 1 90.88 111 ASN A O 1
ATOM 841 N N . VAL A 1 112 ? -11.82 12.891 22.859 1 91.38 112 VAL A N 1
ATOM 842 C CA . VAL A 1 112 ? -11.328 12.023 21.797 1 91.38 112 VAL A CA 1
ATOM 843 C C . VAL A 1 112 ? -9.805 12.008 21.797 1 91.38 112 VAL A C 1
ATOM 845 O O . VAL A 1 112 ? -9.18 10.953 21.703 1 91.38 112 VAL A O 1
ATOM 848 N N . TRP A 1 113 ? -9.227 13.164 21.953 1 88.88 113 TRP A N 1
ATOM 849 C CA . TRP A 1 113 ? -7.773 13.281 22.031 1 88.88 113 TRP A CA 1
ATOM 850 C C . TRP A 1 113 ? -7.23 12.5 23.234 1 88.88 113 TRP A C 1
ATOM 852 O O . TRP A 1 113 ? -6.273 11.734 23.094 1 88.88 113 TRP A O 1
ATOM 862 N N . GLU A 1 114 ? -7.883 12.656 24.375 1 90.38 114 GLU A N 1
ATOM 863 C CA . GLU A 1 114 ? -7.449 11.969 25.578 1 90.38 114 GLU A CA 1
ATOM 864 C C . GLU A 1 114 ? -7.512 10.453 25.406 1 90.38 114 GLU A C 1
ATOM 866 O O . GLU A 1 114 ? -6.617 9.734 25.859 1 90.38 114 GLU A O 1
ATOM 871 N N . GLN A 1 115 ? -8.523 10.031 24.75 1 88.88 115 GLN A N 1
ATOM 872 C CA . GLN A 1 115 ? -8.734 8.602 24.547 1 88.88 115 GLN A CA 1
ATOM 873 C C . GLN A 1 115 ? -7.684 8.008 23.625 1 88.88 115 GLN A C 1
ATOM 875 O O . GLN A 1 115 ? -7.156 6.926 23.875 1 88.88 115 GLN A O 1
ATOM 880 N N . TRP A 1 116 ? -7.328 8.656 22.625 1 88.44 116 TRP A N 1
ATOM 881 C CA . TRP A 1 116 ? -6.488 8.078 21.578 1 88.44 116 TRP A CA 1
ATOM 882 C C . TRP A 1 116 ? -5.016 8.359 21.844 1 88.44 116 TRP A C 1
ATOM 884 O O . TRP A 1 116 ? -4.145 7.574 21.469 1 88.44 116 TRP A O 1
ATOM 894 N N . TYR A 1 117 ? -4.703 9.445 22.516 1 86.38 117 TYR A N 1
ATOM 895 C CA . TYR A 1 117 ? -3.316 9.82 22.766 1 86.38 117 TYR A CA 1
ATOM 896 C C . TYR A 1 117 ? -2.92 9.531 24.203 1 86.38 117 TYR A C 1
ATOM 898 O O . TYR A 1 117 ? -1.74 9.594 24.562 1 86.38 117 TYR A O 1
ATOM 906 N N . LYS A 1 118 ? -3.883 9.18 25.047 1 86.31 118 LYS A N 1
ATOM 907 C CA . LYS A 1 118 ? -3.672 8.734 26.422 1 86.31 118 LYS A CA 1
ATOM 908 C C . LYS A 1 118 ? -2.982 9.82 27.25 1 86.31 118 LYS A C 1
ATOM 910 O O . LYS A 1 118 ? -2.084 9.523 28.031 1 86.31 118 LYS A O 1
ATOM 915 N N . VAL A 1 119 ? -3.273 11.094 26.938 1 84.19 119 VAL A N 1
ATOM 916 C CA . VAL A 1 119 ? -2.795 12.258 27.688 1 84.19 119 VAL A CA 1
ATOM 917 C C . VAL A 1 119 ? -3.975 13.148 28.062 1 84.19 119 VAL A C 1
ATOM 919 O O . VAL A 1 119 ? -4.883 13.359 27.25 1 84.19 119 VAL A O 1
ATOM 922 N N . LYS A 1 120 ? -3.904 13.57 29.297 1 87.5 120 LYS A N 1
ATOM 923 C CA . LYS A 1 120 ? -4.969 14.453 29.75 1 87.5 120 LYS A CA 1
ATOM 924 C C . LYS A 1 120 ? -4.848 15.836 29.109 1 87.5 120 LYS A C 1
ATOM 926 O O . LYS A 1 120 ? -3.744 16.359 28.969 1 87.5 120 LYS A O 1
ATOM 931 N N . CYS A 1 121 ? -5.969 16.406 28.734 1 88.44 121 CYS A N 1
ATOM 932 C CA . CYS A 1 121 ? -5.996 17.75 28.172 1 88.44 121 CYS A CA 1
ATOM 933 C C . CYS A 1 121 ? -6.395 18.781 29.234 1 88.44 121 CYS A C 1
ATOM 935 O O . CYS A 1 121 ? -7.551 18.812 29.656 1 88.44 121 CYS A O 1
ATOM 937 N N . ASP A 1 122 ? -5.52 19.625 29.562 1 87.56 122 ASP A N 1
ATOM 938 C CA . ASP A 1 122 ? -5.793 20.672 30.547 1 87.56 122 ASP A CA 1
ATOM 939 C C . ASP A 1 122 ? -6.277 21.953 29.859 1 87.56 122 ASP A C 1
ATOM 941 O O . ASP A 1 122 ? -6.594 22.938 30.531 1 87.56 122 ASP A O 1
ATOM 945 N N . TYR A 1 123 ? -6.391 21.938 28.578 1 90.62 123 TYR A N 1
ATOM 946 C CA . TYR A 1 123 ? -6.738 23.125 27.812 1 90.62 123 TYR A CA 1
ATOM 947 C C . TYR A 1 123 ? -7.875 22.844 26.828 1 90.62 123 TYR A C 1
ATOM 949 O O . TYR A 1 123 ? -7.754 23.094 25.641 1 90.62 123 TYR A O 1
ATOM 957 N N . PRO A 1 124 ? -9.031 22.406 27.281 1 91.12 124 PRO A N 1
ATOM 958 C CA . PRO A 1 124 ? -10.117 22.047 26.359 1 91.12 124 PRO A CA 1
ATOM 959 C C . PRO A 1 124 ? -10.609 23.219 25.531 1 91.12 124 PRO A C 1
ATOM 961 O O . PRO A 1 124 ? -11.016 23.047 24.375 1 91.12 124 PRO A O 1
ATOM 964 N N . GLN A 1 125 ? -10.594 24.422 26.109 1 92.12 125 GLN A N 1
ATOM 965 C CA . GLN A 1 125 ? -11.055 25.594 25.375 1 92.12 125 GLN A CA 1
ATOM 966 C C . GLN A 1 125 ? -10.141 25.875 24.188 1 92.12 125 GLN A C 1
ATOM 968 O O . GLN A 1 125 ? -10.602 26.281 23.109 1 92.12 125 GLN A O 1
ATOM 973 N N . MET A 1 126 ? -8.859 25.703 24.344 1 92.31 126 MET A N 1
ATOM 974 C CA . MET A 1 126 ? -7.906 25.906 23.25 1 92.31 126 MET A CA 1
ATOM 975 C C . MET A 1 126 ? -8.211 24.969 22.094 1 92.31 126 MET A C 1
ATOM 977 O O . MET A 1 126 ? -8.102 25.359 20.922 1 92.31 126 MET A O 1
ATOM 981 N N . CYS A 1 127 ? -8.602 23.75 22.406 1 90.06 127 CYS A N 1
ATOM 982 C CA . CYS A 1 127 ? -8.945 22.766 21.391 1 90.06 127 CYS A CA 1
ATOM 983 C C . CYS A 1 127 ? -10.172 23.203 20.609 1 90.06 127 CYS A C 1
ATOM 985 O O . CYS A 1 127 ? -10.242 23 19.391 1 90.06 127 CYS A O 1
ATOM 987 N N . ARG A 1 128 ? -11.031 23.797 21.266 1 89.38 128 ARG A N 1
ATOM 988 C CA . ARG A 1 128 ? -12.25 24.266 20.609 1 89.38 128 ARG A CA 1
ATOM 989 C C . ARG A 1 128 ? -11.969 25.516 19.766 1 89.38 128 ARG A C 1
ATOM 991 O O . ARG A 1 128 ? -12.57 25.703 18.719 1 89.38 128 ARG A O 1
ATOM 998 N N . ASP A 1 129 ? -11.039 26.297 20.25 1 91.25 129 ASP A N 1
ATOM 999 C CA . ASP A 1 129 ? -10.766 27.578 19.609 1 91.25 129 ASP A CA 1
ATOM 1000 C C . ASP A 1 129 ? -9.852 27.406 18.391 1 91.25 129 ASP A C 1
ATOM 1002 O O . ASP A 1 129 ? -9.875 28.203 17.469 1 91.25 129 ASP A O 1
ATOM 1006 N N . ALA A 1 130 ? -9.055 26.375 18.453 1 94.69 130 ALA A N 1
ATOM 1007 C CA . ALA A 1 130 ? -8.148 26.109 17.328 1 94.69 130 ALA A CA 1
ATOM 1008 C C . ALA A 1 130 ? -8.914 25.812 16.047 1 94.69 130 ALA A C 1
ATOM 1010 O O . ALA A 1 130 ? -9.953 25.141 16.078 1 94.69 130 ALA A O 1
ATOM 1011 N N . VAL A 1 131 ? -8.43 26.359 14.969 1 95.62 131 VAL A N 1
ATOM 1012 C CA . VAL A 1 131 ? -9.078 26.078 13.695 1 95.62 131 VAL A CA 1
ATOM 1013 C C . VAL A 1 131 ? -8.352 24.938 12.977 1 95.62 131 VAL A C 1
ATOM 1015 O O . VAL A 1 131 ? -7.148 25.031 12.719 1 95.62 131 VAL A O 1
ATOM 1018 N N . TYR A 1 132 ? -9.023 23.891 12.797 1 95.88 132 TYR A N 1
ATOM 1019 C CA . TYR A 1 132 ? -8.586 22.766 11.969 1 95.88 132 TYR A CA 1
ATOM 1020 C C . TYR A 1 132 ? -8.773 23.094 10.484 1 95.88 132 TYR A C 1
ATOM 1022 O O . TYR A 1 132 ? -9.906 23.234 10.016 1 95.88 132 TYR A O 1
ATOM 1030 N N . SER A 1 133 ? -7.547 23.125 9.719 1 95.12 133 SER A N 1
ATOM 1031 C CA . SER A 1 133 ? -7.805 23.703 8.398 1 95.12 133 SER A CA 1
ATOM 1032 C C . SER A 1 133 ? -6.992 22.984 7.324 1 95.12 133 SER A C 1
ATOM 1034 O O . SER A 1 133 ? -5.762 23 7.348 1 95.12 133 SER A O 1
ATOM 1036 N N . ILE A 1 134 ? -7.66 22.281 6.504 1 97.81 134 ILE A N 1
ATOM 1037 C CA . ILE A 1 134 ? -7.262 22.047 5.121 1 97.81 134 ILE A CA 1
ATOM 1038 C C . ILE A 1 134 ? -7.805 23.172 4.238 1 97.81 134 ILE A C 1
ATOM 1040 O O . ILE A 1 134 ? -9.016 23.266 4.012 1 97.81 134 ILE A O 1
ATOM 1044 N N . PRO A 1 135 ? -6.906 23.984 3.701 1 97.81 135 PRO A N 1
ATOM 1045 C CA . PRO A 1 135 ? -7.355 25.219 3.072 1 97.81 135 PRO A CA 1
ATOM 1046 C C . PRO A 1 135 ? -8.414 25 1.997 1 97.81 135 PRO A C 1
ATOM 1048 O O . PRO A 1 135 ? -9.391 25.75 1.917 1 97.81 135 PRO A O 1
ATOM 1051 N N . GLU A 1 136 ? -8.305 23.969 1.188 1 98.31 136 GLU A N 1
ATOM 1052 C CA . GLU A 1 136 ? -9.242 23.688 0.108 1 98.31 136 GLU A CA 1
ATOM 1053 C C . GLU A 1 136 ? -10.648 23.453 0.647 1 98.31 136 GLU A C 1
ATOM 1055 O O . GLU A 1 136 ? -11.633 23.578 -0.089 1 98.31 136 GLU A O 1
ATOM 1060 N N . ILE A 1 137 ? -10.75 23.141 1.919 1 97.56 137 ILE A N 1
ATOM 1061 C CA . ILE A 1 137 ? -12.047 22.781 2.484 1 97.56 137 ILE A CA 1
ATOM 1062 C C . ILE A 1 137 ? -12.508 23.844 3.465 1 97.56 137 ILE A C 1
ATOM 1064 O O . ILE A 1 137 ? -13.688 24.203 3.494 1 97.56 137 ILE A O 1
ATOM 1068 N N . TRP A 1 138 ? -11.555 24.484 4.258 1 95.94 138 TRP A N 1
ATOM 1069 C CA . TRP A 1 138 ? -11.992 25.312 5.383 1 95.94 138 TRP A CA 1
ATOM 1070 C C . TRP A 1 138 ? -11.281 26.656 5.379 1 95.94 138 TRP A C 1
ATOM 1072 O O . TRP A 1 138 ? -11.109 27.281 6.43 1 95.94 138 TRP A O 1
ATOM 1082 N N . ARG A 1 139 ? -10.844 27.219 4.277 1 93.94 139 ARG A N 1
ATOM 1083 C CA . ARG A 1 139 ? -10.078 28.453 4.199 1 93.94 139 ARG A CA 1
ATOM 1084 C C . ARG A 1 139 ? -10.836 29.609 4.836 1 93.94 139 ARG A C 1
ATOM 1086 O O . ARG A 1 139 ? -10.242 30.453 5.508 1 93.94 139 ARG A O 1
ATOM 1093 N N . ASP A 1 140 ? -12.156 29.641 4.719 1 93.25 140 ASP A N 1
ATOM 1094 C CA . ASP A 1 140 ? -12.945 30.781 5.195 1 93.25 140 ASP A CA 1
ATOM 1095 C C . ASP A 1 140 ? -12.984 30.812 6.723 1 93.25 140 ASP A C 1
ATOM 1097 O O . ASP A 1 140 ? -13.234 31.859 7.316 1 93.25 140 ASP A O 1
ATOM 1101 N N . GLN A 1 141 ? -12.609 29.688 7.297 1 92.88 141 GLN A N 1
ATOM 1102 C CA . GLN A 1 141 ? -12.695 29.609 8.75 1 92.88 141 GLN A CA 1
ATOM 1103 C C . GLN A 1 141 ? -11.422 30.141 9.406 1 92.88 141 GLN A C 1
ATOM 1105 O O . GLN A 1 141 ? -11.406 30.422 10.609 1 92.88 141 GLN A O 1
ATOM 1110 N N . ILE A 1 142 ? -10.375 30.312 8.641 1 91.81 142 ILE A N 1
ATOM 1111 C CA . ILE A 1 142 ? -9.117 30.594 9.328 1 91.81 142 ILE A CA 1
ATOM 1112 C C . ILE A 1 142 ? -8.695 32.031 9.094 1 91.81 142 ILE A C 1
ATOM 1114 O O . ILE A 1 142 ? -7.73 32.5 9.688 1 91.81 142 ILE A O 1
ATOM 1118 N N . LYS A 1 143 ? -9.414 32.719 8.297 1 86.69 143 LYS A N 1
ATOM 1119 C CA . LYS A 1 143 ? -9.07 34.125 8.062 1 86.69 143 LYS A CA 1
ATOM 1120 C C . LYS A 1 143 ? -9.117 34.906 9.359 1 86.69 143 LYS A C 1
ATOM 1122 O O . LYS A 1 143 ? -10.117 34.906 10.078 1 86.69 143 LYS A O 1
ATOM 1127 N N . GLY A 1 144 ? -7.996 35.5 9.68 1 84.56 144 GLY A N 1
ATOM 1128 C CA . GLY A 1 144 ? -7.914 36.375 10.836 1 84.56 144 GLY A CA 1
ATOM 1129 C C . GLY A 1 144 ? -7.723 35.625 12.141 1 84.56 144 GLY A C 1
ATOM 1130 O O . GLY A 1 144 ? -7.688 36.219 13.211 1 84.56 144 GLY A O 1
ATOM 1131 N N . LYS A 1 145 ? -7.621 34.344 12.031 1 92.62 145 LYS A N 1
ATOM 1132 C CA . LYS A 1 145 ? -7.426 33.531 13.227 1 92.62 145 LYS A CA 1
ATOM 1133 C C . LYS A 1 145 ? -5.953 33.469 13.617 1 92.62 145 LYS A C 1
ATOM 1135 O O . LYS A 1 145 ? -5.082 33.844 12.828 1 92.62 145 LYS A O 1
ATOM 1140 N N . SER A 1 146 ? -5.746 33.156 14.898 1 96.38 146 SER A N 1
ATOM 1141 C CA . SER A 1 146 ? -4.383 33.219 15.414 1 96.38 146 SER A CA 1
ATOM 1142 C C . SER A 1 146 ? -3.891 31.844 15.859 1 96.38 146 SER A C 1
ATOM 1144 O O . SER A 1 146 ? -2.725 31.688 16.234 1 96.38 146 SER A O 1
ATOM 1146 N N . LEU A 1 147 ? -4.816 30.828 15.875 1 97.56 147 LEU A N 1
ATOM 1147 C CA . LEU A 1 147 ? -4.465 29.484 16.312 1 97.56 147 LEU A CA 1
ATOM 1148 C C . LEU A 1 147 ? -4.957 28.438 15.32 1 97.56 147 LEU A C 1
ATOM 1150 O O . LEU A 1 147 ? -6.16 28.172 15.242 1 97.56 147 LEU A O 1
ATOM 1154 N N . ILE A 1 148 ? -4.008 27.859 14.594 1 97.56 148 ILE A N 1
ATOM 1155 C CA . ILE A 1 148 ? -4.344 26.922 13.539 1 97.56 148 ILE A CA 1
ATOM 1156 C C . ILE A 1 148 ? -3.803 25.531 13.891 1 97.56 148 ILE A C 1
ATOM 1158 O O . ILE A 1 148 ? -2.645 25.406 14.289 1 97.56 148 ILE A O 1
ATOM 1162 N N . SER A 1 149 ? -4.648 24.578 13.82 1 96.31 149 SER A N 1
ATOM 1163 C CA . SER A 1 149 ? -4.254 23.172 13.875 1 96.31 149 SER A CA 1
ATOM 1164 C C . SER A 1 149 ? -4.043 22.609 12.477 1 96.31 149 SER A C 1
ATOM 1166 O O . SER A 1 149 ? -5.004 22.359 11.75 1 96.31 149 SER A O 1
ATOM 1168 N N . ASN A 1 150 ? -2.752 22.438 12.133 1 96.94 150 ASN A N 1
ATOM 1169 C CA . ASN A 1 150 ? -2.408 21.844 10.844 1 96.94 150 ASN A CA 1
ATOM 1170 C C . ASN A 1 150 ? -2.746 20.359 10.805 1 96.94 150 ASN A C 1
ATOM 1172 O O . ASN A 1 150 ? -2.242 19.578 11.617 1 96.94 150 ASN A O 1
ATOM 1176 N N . PRO A 1 151 ? -3.625 19.938 9.914 1 97.06 151 PRO A N 1
ATOM 1177 C CA . PRO A 1 151 ? -4.07 18.531 9.875 1 97.06 151 PRO A CA 1
ATOM 1178 C C . PRO A 1 151 ? -2.924 17.562 9.625 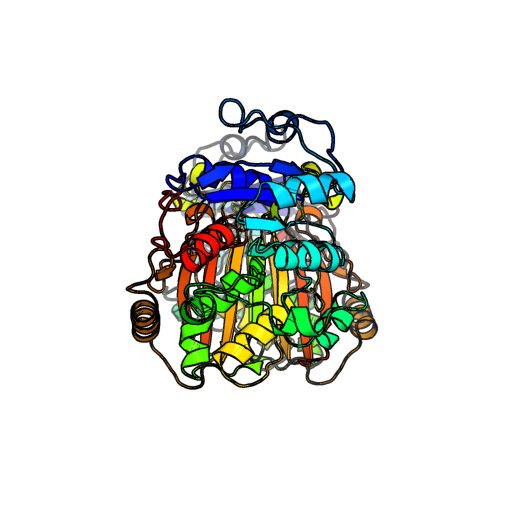1 97.06 151 PRO A C 1
ATOM 1180 O O . PRO A 1 151 ? -1.875 17.953 9.102 1 97.06 151 PRO A O 1
ATOM 1183 N N . GLY A 1 152 ? -3.145 16.344 10 1 96.88 152 GLY A N 1
ATOM 1184 C CA . GLY A 1 152 ? -2.182 15.289 9.727 1 96.88 152 GLY A CA 1
ATOM 1185 C C . GLY A 1 152 ? -2.076 14.945 8.25 1 96.88 152 GLY A C 1
ATOM 1186 O O . GLY A 1 152 ? -2.975 15.266 7.469 1 96.88 152 GLY A O 1
ATOM 1187 N N . CYS A 1 153 ? -0.975 14.273 7.949 1 97.94 153 CYS A N 1
ATOM 1188 C CA . CYS A 1 153 ? -0.699 13.977 6.547 1 97.94 153 CYS A CA 1
ATOM 1189 C C . CYS A 1 153 ? -1.706 12.977 5.992 1 97.94 153 CYS A C 1
ATOM 1191 O O . CYS A 1 153 ? -2.271 13.188 4.918 1 97.94 153 CYS A O 1
ATOM 1193 N N . TYR A 1 154 ? -2.057 11.867 6.707 1 98.44 154 TYR A N 1
ATOM 1194 C CA . TYR A 1 154 ? -3.041 10.898 6.246 1 98.44 154 TYR A CA 1
ATOM 1195 C C . TYR A 1 154 ? -4.43 11.516 6.18 1 98.44 154 TYR A C 1
ATOM 1197 O O . TYR A 1 154 ? -5.133 11.375 5.176 1 98.44 154 TYR A O 1
ATOM 1205 N N . PRO A 1 155 ? -4.82 12.258 7.234 1 98.5 155 PRO A N 1
ATOM 1206 C CA . PRO A 1 155 ? -6.125 12.922 7.188 1 98.5 155 PRO A CA 1
ATOM 1207 C C . PRO A 1 155 ? -6.246 13.906 6.023 1 98.5 155 PRO A C 1
ATOM 1209 O O . PRO A 1 155 ? -7.309 14.008 5.406 1 98.5 155 PRO A O 1
ATOM 1212 N N . THR A 1 156 ? -5.164 14.609 5.703 1 98.75 156 THR A N 1
ATOM 1213 C CA . THR A 1 156 ? -5.188 15.562 4.602 1 98.75 156 THR A CA 1
ATOM 1214 C C . THR A 1 156 ? -5.469 14.852 3.279 1 98.75 156 THR A C 1
ATOM 1216 O O . THR A 1 156 ? -6.398 15.227 2.557 1 98.75 156 THR A O 1
ATOM 1219 N N . ALA A 1 157 ? -4.723 13.805 3.012 1 98.81 157 ALA A N 1
ATOM 1220 C CA . ALA A 1 157 ? -4.91 13.055 1.773 1 98.81 157 ALA A CA 1
ATOM 1221 C C . ALA A 1 157 ? -6.305 12.43 1.718 1 98.81 157 ALA A C 1
ATOM 1223 O O . ALA A 1 157 ? -6.961 12.453 0.673 1 98.81 157 ALA A O 1
ATOM 1224 N N . SER A 1 158 ? -6.789 11.891 2.807 1 98.81 158 SER A N 1
ATOM 1225 C CA . SER A 1 158 ? -8.086 11.234 2.877 1 98.81 158 SER A CA 1
ATOM 1226 C C . SER A 1 158 ? -9.227 12.227 2.674 1 98.81 158 SER A C 1
ATOM 1228 O O . SER A 1 158 ? -10.133 11.984 1.879 1 98.81 158 SER A O 1
ATOM 1230 N N . ALA A 1 159 ? -9.133 13.367 3.377 1 98.75 159 ALA A N 1
ATOM 1231 C CA . ALA A 1 159 ? -10.203 14.359 3.318 1 98.75 159 ALA A CA 1
ATOM 1232 C C . ALA A 1 159 ? -10.328 14.945 1.914 1 98.75 159 ALA A C 1
ATOM 1234 O O . ALA A 1 159 ? -11.438 15.117 1.403 1 98.75 159 ALA A O 1
ATOM 1235 N N . LEU A 1 160 ? -9.18 15.258 1.317 1 98.88 160 LEU A N 1
ATOM 1236 C CA . LEU A 1 160 ? -9.219 15.828 -0.023 1 98.88 160 LEU A CA 1
ATOM 1237 C C . LEU A 1 160 ? -9.836 14.852 -1.018 1 98.88 160 LEU A C 1
ATOM 1239 O O . LEU A 1 160 ? -10.586 15.258 -1.909 1 98.88 160 LEU A O 1
ATOM 1243 N N . GLY A 1 161 ? -9.555 13.594 -0.889 1 98.88 161 GLY A N 1
ATOM 1244 C CA . GLY A 1 161 ? -10.141 12.586 -1.752 1 98.88 161 GLY A CA 1
ATOM 1245 C C . GLY A 1 161 ? -11.633 12.406 -1.528 1 98.88 161 GLY A C 1
ATOM 1246 O O . GLY A 1 161 ? -12.398 12.25 -2.484 1 98.88 161 GLY A O 1
ATOM 1247 N N . LEU A 1 162 ? -12.094 12.477 -0.328 1 98.81 162 LEU A N 1
ATOM 1248 C CA . LEU A 1 162 ? -13.469 12.156 0.064 1 98.81 162 LEU A CA 1
ATOM 1249 C C . LEU A 1 162 ? -14.375 13.375 -0.083 1 98.81 162 LEU A C 1
ATOM 1251 O O . LEU A 1 162 ? -15.594 13.234 -0.16 1 98.81 162 LEU A O 1
ATOM 1255 N N . TYR A 1 163 ? -13.82 14.586 -0.12 1 98.75 163 TYR A N 1
ATOM 1256 C CA . TYR A 1 163 ? -14.523 15.844 0.116 1 98.75 163 TYR A CA 1
ATOM 1257 C C . TYR A 1 163 ? -15.734 15.977 -0.801 1 98.75 163 TYR A C 1
ATOM 1259 O O . TYR A 1 163 ? -16.875 16.078 -0.329 1 98.75 163 TYR A O 1
ATOM 1267 N N . PRO A 1 164 ? -15.625 15.844 -2.113 1 98.69 164 PRO A N 1
ATOM 1268 C CA . PRO A 1 164 ? -16.797 16.047 -2.973 1 98.69 164 PRO A CA 1
ATOM 1269 C C . PRO A 1 164 ? -17.906 15.031 -2.703 1 98.69 164 PRO A C 1
ATOM 1271 O O . PRO A 1 164 ? -19.094 15.359 -2.807 1 98.69 164 PRO A O 1
ATOM 1274 N N . PHE A 1 165 ? -17.562 13.852 -2.289 1 98.69 165 PHE A N 1
ATOM 1275 C CA . PHE A 1 165 ? -18.531 12.781 -2.148 1 98.69 165 PHE A CA 1
ATOM 1276 C C . PHE A 1 165 ? -19.234 12.859 -0.799 1 98.69 165 PHE A C 1
ATOM 1278 O O . PHE A 1 165 ? -20.438 12.602 -0.702 1 98.69 165 PHE A O 1
ATOM 1285 N N . ILE A 1 166 ? -18.484 13.148 0.231 1 98.56 166 ILE A N 1
ATOM 1286 C CA . ILE A 1 166 ? -19.078 13.281 1.562 1 98.56 166 ILE A CA 1
ATOM 1287 C C . ILE A 1 166 ? -19.953 14.531 1.616 1 98.56 166 ILE A C 1
ATOM 1289 O O . ILE A 1 166 ? -21.062 14.492 2.17 1 98.56 166 ILE A O 1
ATOM 1293 N N . ASP A 1 167 ? -19.422 15.586 1.005 1 98.38 167 ASP A N 1
ATOM 1294 C CA . ASP A 1 167 ? -20.156 16.859 1 1 98.38 167 ASP A CA 1
ATOM 1295 C C . ASP A 1 167 ? -21.484 16.719 0.276 1 98.38 167 ASP A C 1
ATOM 1297 O O . ASP A 1 167 ? -22.469 17.359 0.658 1 98.38 167 ASP A O 1
ATOM 1301 N N . ASN A 1 168 ? -21.562 15.883 -0.742 1 98.25 168 ASN A N 1
ATOM 1302 C CA . ASN A 1 168 ? -22.781 15.688 -1.518 1 98.25 168 ASN A CA 1
ATOM 1303 C C . ASN A 1 168 ? -23.562 14.453 -1.042 1 98.25 168 ASN A C 1
ATOM 1305 O O . ASN A 1 168 ? -24.531 14.047 -1.674 1 98.25 168 ASN A O 1
ATOM 1309 N N . HIS A 1 169 ? -23.109 13.859 0.033 1 97.94 169 HIS A N 1
ATOM 1310 C CA . HIS A 1 169 ? -23.781 12.703 0.633 1 97.94 169 HIS A CA 1
ATOM 1311 C C . HIS A 1 169 ? -23.922 11.57 -0.375 1 97.94 169 HIS A C 1
ATOM 1313 O O . HIS A 1 169 ? -25 10.969 -0.481 1 97.94 169 HIS A O 1
ATOM 1319 N N . LEU A 1 170 ? -22.891 11.344 -1.094 1 98.38 170 LEU A N 1
ATOM 1320 C CA . LEU A 1 170 ? -22.922 10.352 -2.162 1 98.38 170 LEU A CA 1
ATOM 1321 C C . LEU A 1 170 ? -22.391 9.008 -1.678 1 98.38 170 LEU A C 1
ATOM 1323 O O . LEU A 1 170 ? -22.594 7.98 -2.326 1 98.38 170 LEU A O 1
ATOM 1327 N N . ILE A 1 171 ? -21.672 8.977 -0.53 1 98 171 ILE A N 1
ATOM 1328 C CA . ILE A 1 171 ? -21.062 7.77 0.014 1 98 171 ILE A CA 1
ATOM 1329 C C . ILE A 1 171 ? -21.734 7.402 1.34 1 98 171 ILE A C 1
ATOM 1331 O O . ILE A 1 171 ? -22.047 8.281 2.143 1 98 171 ILE A O 1
ATOM 1335 N N . GLU A 1 172 ? -21.984 6.094 1.486 1 96.94 172 GLU A N 1
ATOM 1336 C CA . GLU A 1 172 ? -22.328 5.621 2.824 1 96.94 172 GLU A CA 1
ATOM 1337 C C . GLU A 1 172 ? -21.141 5.773 3.781 1 96.94 172 GLU A C 1
ATOM 1339 O O . GLU A 1 172 ? -20.203 4.98 3.746 1 96.94 172 GLU A O 1
ATOM 1344 N N . LYS A 1 173 ? -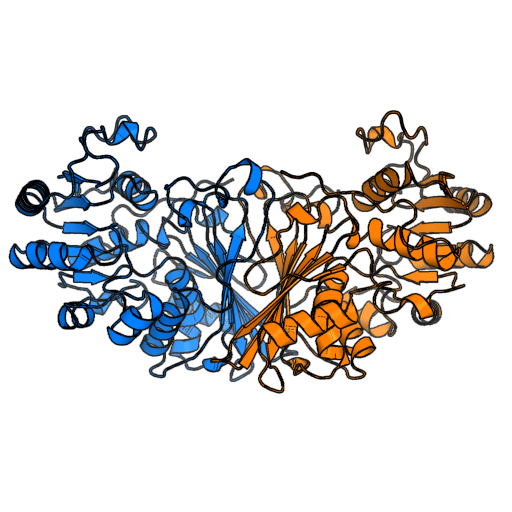21.266 6.688 4.641 1 93.94 173 LYS A N 1
ATOM 1345 C CA . LYS A 1 173 ? -20.125 7.16 5.41 1 93.94 173 LYS A CA 1
ATOM 1346 C C . LYS A 1 173 ? -19.516 6.035 6.246 1 93.94 173 LYS A C 1
ATOM 1348 O O . LYS A 1 173 ? -18.297 5.984 6.453 1 93.94 173 LYS A O 1
ATOM 1353 N N . ASP A 1 174 ? -20.312 5.086 6.762 1 95.44 174 ASP A N 1
ATOM 1354 C CA . ASP A 1 174 ? -19.812 4.016 7.617 1 95.44 174 ASP A CA 1
ATOM 1355 C C . ASP A 1 174 ? -19.219 2.879 6.789 1 95.44 174 ASP A C 1
ATOM 1357 O O . ASP A 1 174 ? -18.719 1.899 7.34 1 95.44 174 ASP A O 1
ATOM 1361 N N . SER A 1 175 ? -19.266 3.002 5.465 1 96.94 175 SER A N 1
ATOM 1362 C CA . SER A 1 175 ? -18.688 2.002 4.574 1 96.94 175 SER A CA 1
ATOM 1363 C C . SER A 1 175 ? -17.234 2.328 4.238 1 96.94 175 SER A C 1
ATOM 1365 O O . SER A 1 175 ? -16.531 1.511 3.648 1 96.94 175 SER A O 1
ATOM 1367 N N . VAL A 1 176 ? -16.734 3.475 4.688 1 98.31 176 VAL A N 1
ATOM 1368 C CA . VAL A 1 176 ? -15.461 4.027 4.234 1 98.31 176 VAL A CA 1
ATOM 1369 C C . VAL A 1 176 ? -14.305 3.215 4.812 1 98.31 176 VAL A C 1
ATOM 1371 O O . VAL A 1 176 ? -14.281 2.924 6.008 1 98.31 176 VAL A O 1
ATOM 1374 N N . ILE A 1 177 ? -13.43 2.76 3.99 1 98.62 177 ILE A N 1
ATOM 1375 C CA . ILE A 1 177 ? -12.156 2.139 4.324 1 98.62 177 ILE A CA 1
ATOM 1376 C C . ILE A 1 177 ? -11.008 2.955 3.727 1 98.62 177 ILE A C 1
ATOM 1378 O O . ILE A 1 177 ? -11.016 3.262 2.531 1 98.62 177 ILE A O 1
ATOM 1382 N N . VAL A 1 178 ? -10.078 3.375 4.57 1 98.56 178 VAL A N 1
ATOM 1383 C CA . VAL A 1 178 ? -8.906 4.129 4.121 1 98.56 178 VAL A CA 1
ATOM 1384 C C . VAL A 1 178 ? -7.652 3.279 4.277 1 98.56 178 VAL A C 1
ATOM 1386 O O . VAL A 1 178 ? -7.188 3.043 5.395 1 98.56 178 VAL A O 1
ATOM 1389 N N . GLU A 1 179 ? -7.125 2.848 3.197 1 98.31 179 GLU A N 1
ATOM 1390 C CA . GLU A 1 179 ? -5.82 2.195 3.148 1 98.31 179 GLU A CA 1
ATOM 1391 C C . GLU A 1 179 ? -4.723 3.178 2.746 1 98.31 179 GLU A C 1
ATOM 1393 O O . GLU A 1 179 ? -4.785 3.775 1.669 1 98.31 179 GLU A O 1
ATOM 1398 N N . ALA A 1 180 ? -3.74 3.277 3.611 1 98.31 180 ALA A N 1
ATOM 1399 C CA . ALA A 1 180 ? -2.76 4.332 3.361 1 98.31 180 ALA A CA 1
ATOM 1400 C C . ALA A 1 180 ? -1.343 3.77 3.336 1 98.31 180 ALA A C 1
ATOM 1402 O O . ALA A 1 180 ? -1.025 2.834 4.074 1 98.31 180 ALA A O 1
ATOM 1403 N N . VAL A 1 181 ? -0.53 4.336 2.484 1 98.19 181 VAL A N 1
ATOM 1404 C CA . VAL A 1 181 ? 0.887 4.016 2.35 1 98.19 181 VAL A CA 1
ATOM 1405 C C . VAL A 1 181 ? 1.721 5.289 2.473 1 98.19 181 VAL A C 1
ATOM 1407 O O . VAL A 1 181 ? 1.423 6.297 1.828 1 98.19 181 VAL A O 1
ATOM 1410 N N . SER A 1 182 ? 2.732 5.258 3.295 1 97.12 182 SER A N 1
ATOM 1411 C CA . SER A 1 182 ? 3.568 6.441 3.477 1 97.12 182 SER A CA 1
ATOM 1412 C C . SER A 1 182 ? 5.043 6.109 3.291 1 97.12 182 SER A C 1
ATOM 1414 O O . SER A 1 182 ? 5.457 4.965 3.49 1 97.12 182 SER A O 1
ATOM 1416 N N . GLY A 1 183 ? 5.793 7.137 2.922 1 95.06 183 GLY A N 1
ATOM 1417 C CA . GLY A 1 183 ? 7.242 7.074 3.031 1 95.06 183 GLY A CA 1
ATOM 1418 C C . GLY A 1 183 ? 7.734 7.141 4.465 1 95.06 183 GLY A C 1
ATOM 1419 O O . GLY A 1 183 ? 6.973 7.469 5.375 1 95.06 183 GLY A O 1
ATOM 1420 N N . THR A 1 184 ? 9.023 6.918 4.648 1 93.94 184 THR A N 1
ATOM 1421 C CA . THR A 1 184 ? 9.594 6.684 5.969 1 93.94 184 THR A CA 1
ATOM 1422 C C . THR A 1 184 ? 9.836 8 6.695 1 93.94 184 THR A C 1
ATOM 1424 O O . THR A 1 184 ? 10.016 8.023 7.914 1 93.94 184 THR A O 1
ATOM 1427 N N . THR A 1 185 ? 9.773 9.102 6.039 1 93.38 185 THR A N 1
ATOM 1428 C CA . THR A 1 185 ? 10.016 10.383 6.695 1 93.38 185 THR A CA 1
ATOM 1429 C C . THR A 1 185 ? 8.875 10.711 7.66 1 93.38 185 THR A C 1
ATOM 1431 O O . THR A 1 185 ? 9.039 11.539 8.562 1 93.38 185 THR A O 1
ATOM 1434 N N . GLY A 1 186 ? 7.758 10.047 7.461 1 89.81 186 GLY A N 1
ATOM 1435 C CA . GLY A 1 186 ? 6.625 10.266 8.352 1 89.81 186 GLY A CA 1
ATOM 1436 C C . GLY A 1 186 ? 6.855 9.719 9.75 1 89.81 186 GLY A C 1
ATOM 1437 O O . GLY A 1 186 ? 6.148 10.094 10.688 1 89.81 186 GLY A O 1
ATOM 1438 N N . ALA A 1 187 ? 7.863 8.898 9.875 1 87.31 187 ALA A N 1
ATOM 1439 C CA . ALA A 1 187 ? 8.117 8.25 11.164 1 87.31 187 ALA A CA 1
ATOM 1440 C C . ALA A 1 187 ? 9.031 9.109 12.039 1 87.31 187 ALA A C 1
ATOM 1442 O O . ALA A 1 187 ? 9.305 8.75 13.188 1 87.31 187 ALA A O 1
ATOM 1443 N N . GLY A 1 188 ? 9.461 10.211 11.547 1 86.44 188 GLY A N 1
ATOM 1444 C CA . GLY A 1 188 ? 10.305 11.109 12.328 1 86.44 188 GLY A CA 1
ATOM 1445 C C . GLY A 1 188 ? 11.773 10.75 12.25 1 86.44 188 GLY A C 1
ATOM 1446 O O . GLY A 1 188 ? 12.156 9.797 11.57 1 86.44 188 GLY A O 1
ATOM 1447 N N . ARG A 1 189 ? 12.562 11.414 13.016 1 88.38 189 ARG A N 1
ATOM 1448 C CA . ARG A 1 189 ? 14.016 11.328 12.867 1 88.38 189 ARG A CA 1
ATOM 1449 C C . ARG A 1 189 ? 14.633 10.555 14.023 1 88.38 189 ARG A C 1
ATOM 1451 O O . ARG A 1 189 ? 15.836 10.273 14.023 1 88.38 189 ARG A O 1
ATOM 1458 N N . ARG A 1 190 ? 13.867 10.297 15.031 1 86.44 190 ARG A N 1
ATOM 1459 C CA . ARG A 1 190 ? 14.438 9.539 16.141 1 86.44 190 ARG A CA 1
ATOM 1460 C C . ARG A 1 190 ? 14.852 8.141 15.688 1 86.44 190 ARG A C 1
ATOM 1462 O O . ARG A 1 190 ? 14.062 7.418 15.086 1 86.44 190 ARG A O 1
ATOM 1469 N N . PRO A 1 191 ? 16.094 7.785 15.969 1 87.5 191 PRO A N 1
ATOM 1470 C CA . PRO A 1 191 ? 16.547 6.469 15.531 1 87.5 191 PRO A CA 1
ATOM 1471 C C . PRO A 1 191 ? 15.758 5.324 16.156 1 87.5 191 PRO A C 1
ATOM 1473 O O . PRO A 1 191 ? 15.398 5.391 17.344 1 87.5 191 PRO A O 1
ATOM 1476 N N . ASP A 1 192 ? 15.453 4.391 15.336 1 90.25 192 ASP A N 1
ATOM 1477 C CA . ASP A 1 192 ? 14.742 3.174 15.719 1 90.25 192 ASP A CA 1
ATOM 1478 C C . ASP A 1 192 ? 15.102 2.016 14.789 1 90.25 192 ASP A C 1
ATOM 1480 O O . ASP A 1 192 ? 15.305 2.217 13.586 1 90.25 192 ASP A O 1
ATOM 1484 N N . PHE A 1 193 ? 15.18 0.811 15.383 1 87.5 193 PHE A N 1
ATOM 1485 C CA . PHE A 1 193 ? 15.555 -0.357 14.594 1 87.5 193 PHE A CA 1
ATOM 1486 C C . PHE A 1 193 ? 14.68 -0.485 13.359 1 87.5 193 PHE A C 1
ATOM 1488 O O . PHE A 1 193 ? 15.172 -0.779 12.266 1 87.5 193 PHE A O 1
ATOM 1495 N N . SER A 1 194 ? 13.477 -0.231 13.461 1 85.69 194 SER A N 1
ATOM 1496 C CA . SER A 1 194 ? 12.523 -0.405 12.367 1 85.69 194 SER A CA 1
ATOM 1497 C C . SER A 1 194 ? 12.766 0.604 11.25 1 85.69 194 SER A C 1
ATOM 1499 O O . SER A 1 194 ? 12.273 0.429 10.133 1 85.69 194 SER A O 1
ATOM 1501 N N . LYS A 1 195 ? 13.555 1.63 11.531 1 90 195 LYS A N 1
ATOM 1502 C CA . LYS A 1 195 ? 13.75 2.705 10.562 1 90 195 LYS A CA 1
ATOM 1503 C C . LYS A 1 195 ? 15.07 2.539 9.812 1 90 195 LYS A C 1
ATOM 1505 O O . LYS A 1 195 ? 15.359 3.289 8.883 1 90 195 LYS A O 1
ATOM 1510 N N . LEU A 1 196 ? 15.844 1.579 10.211 1 90.31 196 LEU A N 1
ATOM 1511 C CA . LEU A 1 196 ? 17.141 1.362 9.578 1 90.31 196 LEU A CA 1
ATOM 1512 C C . LEU A 1 196 ? 16.969 1.018 8.102 1 90.31 196 LEU A C 1
ATOM 1514 O O . LEU A 1 196 ? 16.047 0.299 7.73 1 90.31 196 LEU A O 1
ATOM 1518 N N . HIS A 1 197 ? 17.969 1.461 7.379 1 88.56 197 HIS A N 1
ATOM 1519 C CA . HIS A 1 197 ? 17.953 1.217 5.941 1 88.56 197 HIS A CA 1
ATOM 1520 C C . HIS A 1 197 ? 17.875 -0.275 5.637 1 88.56 197 HIS A C 1
ATOM 1522 O O . HIS A 1 197 ? 17.125 -0.701 4.758 1 88.56 197 HIS A O 1
ATOM 1528 N N . MET A 1 198 ? 18.594 -1.077 6.309 1 83.62 198 MET A N 1
ATOM 1529 C CA . MET A 1 198 ? 18.656 -2.51 6.031 1 83.62 198 MET A CA 1
ATOM 1530 C C . MET A 1 198 ? 17.312 -3.17 6.324 1 83.62 198 MET A C 1
ATOM 1532 O O . MET A 1 198 ? 17.016 -4.254 5.812 1 83.62 198 MET A O 1
ATOM 1536 N N . VAL A 1 199 ? 16.453 -2.559 7.141 1 87.5 199 VAL A N 1
ATOM 1537 C CA . VAL A 1 199 ? 15.141 -3.098 7.492 1 87.5 199 VAL A CA 1
ATOM 1538 C C . VAL A 1 199 ? 14.094 -2.609 6.492 1 87.5 199 VAL A C 1
ATOM 1540 O O . VAL A 1 199 ? 13.281 -3.395 6 1 87.5 199 VAL A O 1
ATOM 1543 N N . GLN A 1 200 ? 14.227 -1.31 6.062 1 91.19 200 GLN A N 1
ATOM 1544 C CA . GLN A 1 200 ? 13.164 -0.672 5.289 1 91.19 200 GLN A CA 1
ATOM 1545 C C . GLN A 1 200 ? 13.359 -0.902 3.793 1 91.19 200 GLN A C 1
ATOM 1547 O O . GLN A 1 200 ? 12.383 -0.981 3.043 1 91.19 200 GLN A O 1
ATOM 1552 N N . ASP A 1 201 ? 14.609 -1.012 3.385 1 91.25 201 ASP A N 1
ATOM 1553 C CA . ASP A 1 201 ? 14.875 -1.138 1.954 1 91.25 201 ASP A CA 1
ATOM 1554 C C . ASP A 1 201 ? 14.281 -2.434 1.4 1 91.25 201 ASP A C 1
ATOM 1556 O O . ASP A 1 201 ? 14.578 -3.52 1.904 1 91.25 201 ASP A O 1
ATOM 1560 N N . GLY A 1 202 ? 13.445 -2.242 0.381 1 92.75 202 GLY A N 1
ATOM 1561 C CA . GLY A 1 202 ? 12.836 -3.406 -0.237 1 92.75 202 GLY A CA 1
ATOM 1562 C C . GLY A 1 202 ? 11.766 -4.047 0.626 1 92.75 202 GLY A C 1
ATOM 1563 O O . GLY A 1 202 ? 11.453 -5.23 0.465 1 92.75 202 GLY A O 1
ATOM 1564 N N . ASN A 1 203 ? 11.266 -3.297 1.601 1 94 203 ASN A N 1
ATOM 1565 C CA . ASN A 1 203 ? 10.312 -3.863 2.555 1 94 203 ASN A CA 1
ATOM 1566 C C . ASN A 1 203 ? 8.984 -3.107 2.541 1 94 203 ASN A C 1
ATOM 1568 O O . ASN A 1 203 ? 8.961 -1.896 2.318 1 94 203 ASN A O 1
ATOM 1572 N N . PHE A 1 204 ? 7.918 -3.795 2.682 1 96.75 204 PHE A N 1
ATOM 1573 C CA . PHE A 1 204 ? 6.574 -3.248 2.803 1 96.75 204 PHE A CA 1
ATOM 1574 C C . PHE A 1 204 ? 5.82 -3.908 3.953 1 96.75 204 PHE A C 1
ATOM 1576 O O . PHE A 1 204 ? 5.781 -5.137 4.051 1 96.75 204 PHE A O 1
ATOM 1583 N N . LYS A 1 205 ? 5.172 -3.111 4.84 1 95.44 205 LYS A N 1
ATOM 1584 C CA . LYS A 1 205 ? 4.516 -3.699 6.004 1 95.44 205 LYS A CA 1
ATOM 1585 C C . LYS A 1 205 ? 3.402 -2.791 6.523 1 95.44 205 LYS A C 1
ATOM 1587 O O . LYS A 1 205 ? 3.5 -1.566 6.434 1 95.44 205 LYS A O 1
ATOM 1592 N N . ALA A 1 206 ? 2.389 -3.398 7.035 1 97.12 206 ALA A N 1
ATOM 1593 C CA . ALA A 1 206 ? 1.343 -2.672 7.746 1 97.12 206 ALA A CA 1
ATOM 1594 C C . ALA A 1 206 ? 1.786 -2.322 9.164 1 97.12 206 ALA A C 1
ATOM 1596 O O . ALA A 1 206 ? 2.701 -2.947 9.703 1 97.12 206 ALA A O 1
ATOM 1597 N N . TYR A 1 207 ? 1.239 -1.335 9.719 1 94.44 207 TYR A N 1
ATOM 1598 C CA . TYR A 1 207 ? 1.465 -0.978 11.117 1 94.44 207 TYR A CA 1
ATOM 1599 C C . TYR A 1 207 ? 0.253 -0.26 11.695 1 94.44 207 TYR A C 1
ATOM 1601 O O . TYR A 1 207 ? -0.601 0.231 10.953 1 94.44 207 TYR A O 1
ATOM 1609 N N . GLY A 1 208 ? 0.183 -0.26 13.016 1 94.12 208 GLY A N 1
ATOM 1610 C CA . GLY A 1 208 ? -0.911 0.443 13.664 1 94.12 208 GLY A CA 1
ATOM 1611 C C . GLY A 1 208 ? -2.279 -0.034 13.211 1 94.12 208 GLY A C 1
ATOM 1612 O O . GLY A 1 208 ? -3.219 0.757 13.125 1 94.12 208 GLY A O 1
ATOM 1613 N N . VAL A 1 209 ? -2.363 -1.32 12.812 1 95.25 209 VAL A N 1
ATOM 1614 C CA . VAL A 1 209 ? -3.596 -1.889 12.281 1 95.25 209 VAL A CA 1
ATOM 1615 C C . VAL A 1 209 ? -4.664 -1.924 13.375 1 95.25 209 VAL A C 1
ATOM 1617 O O . VAL A 1 209 ? -4.398 -2.373 14.492 1 95.25 209 VAL A O 1
ATOM 1620 N N . ALA A 1 210 ? -5.875 -1.436 13.055 1 91.44 210 ALA A N 1
ATOM 1621 C CA . ALA A 1 210 ? -7.035 -1.4 13.938 1 91.44 210 ALA A CA 1
ATOM 1622 C C . ALA A 1 210 ? -6.746 -0.578 15.188 1 91.44 210 ALA A C 1
ATOM 1624 O O . ALA A 1 210 ? -7.066 -0.997 16.312 1 91.44 210 ALA A O 1
ATOM 1625 N N . GLY A 1 211 ? -6.125 0.646 14.945 1 89.12 211 GLY A N 1
ATOM 1626 C CA . GLY A 1 211 ? -5.891 1.417 16.156 1 89.12 211 GLY A CA 1
ATOM 1627 C C . GLY A 1 211 ? -5.043 2.654 15.922 1 89.12 211 GLY A C 1
ATOM 1628 O O . GLY A 1 211 ? -4.613 3.309 16.875 1 89.12 211 GLY A O 1
ATOM 1629 N N . HIS A 1 212 ? -4.805 2.957 14.781 1 93.06 212 HIS A N 1
ATOM 1630 C CA . HIS A 1 212 ? -3.943 4.102 14.508 1 93.06 212 HIS A CA 1
ATOM 1631 C C . HIS A 1 212 ? -4.621 5.406 14.906 1 93.06 212 HIS A C 1
ATOM 1633 O O . HIS A 1 212 ? -5.809 5.605 14.633 1 93.06 212 HIS A O 1
ATOM 1639 N N . ARG A 1 213 ? -3.879 6.324 15.359 1 92.75 213 ARG A N 1
ATOM 1640 C CA . ARG A 1 213 ? -4.367 7.539 16 1 92.75 213 ARG A CA 1
ATOM 1641 C C . ARG A 1 213 ? -4.93 8.516 14.977 1 92.75 213 ARG A C 1
ATOM 1643 O O . ARG A 1 213 ? -5.625 9.469 15.336 1 92.75 213 ARG A O 1
ATOM 1650 N N . HIS A 1 214 ? -4.645 8.352 13.727 1 95.81 214 HIS A N 1
ATOM 1651 C CA . HIS A 1 214 ? -5.223 9.203 12.695 1 95.81 214 HIS A CA 1
ATOM 1652 C C . HIS A 1 214 ? -6.66 8.797 12.391 1 95.81 214 HIS A C 1
ATOM 1654 O O . HIS A 1 214 ? -7.383 9.531 11.711 1 95.81 214 HIS A O 1
ATOM 1660 N N . THR A 1 215 ? -7.137 7.652 12.922 1 96.94 215 THR A N 1
ATOM 1661 C CA . THR A 1 215 ? -8.492 7.168 12.672 1 96.94 215 THR A CA 1
ATOM 1662 C C . THR A 1 215 ? -9.523 8.195 13.125 1 96.94 215 THR A C 1
ATOM 1664 O O . THR A 1 215 ? -10.336 8.664 12.32 1 96.94 215 THR A O 1
ATOM 1667 N N . PRO A 1 216 ? -9.453 8.648 14.383 1 96.38 216 PRO A N 1
ATOM 1668 C CA . PRO A 1 216 ? -10.477 9.594 14.82 1 96.38 216 PRO A CA 1
ATOM 1669 C C . PRO A 1 216 ? -10.352 10.953 14.133 1 96.38 216 PRO A C 1
ATOM 1671 O O . PRO A 1 216 ? -11.352 11.672 14.008 1 96.38 216 PRO A O 1
ATOM 1674 N N . GLU A 1 217 ? -9.172 11.344 13.727 1 96.94 217 GLU A N 1
ATOM 1675 C CA . GLU A 1 217 ? -9.008 12.602 13.008 1 96.94 217 GLU A CA 1
ATOM 1676 C C . GLU A 1 217 ? -9.703 12.555 11.648 1 96.94 217 GLU A C 1
ATOM 1678 O O . GLU A 1 217 ? -10.375 13.516 11.258 1 96.94 217 GLU A O 1
ATOM 1683 N N . ILE A 1 218 ? -9.547 11.414 10.914 1 98.19 218 ILE A N 1
ATOM 1684 C CA . ILE A 1 218 ? -10.234 11.242 9.633 1 98.19 218 ILE A CA 1
ATOM 1685 C C . ILE A 1 218 ? -11.742 11.227 9.859 1 98.19 218 ILE A C 1
ATOM 1687 O O . ILE A 1 218 ? -12.492 11.859 9.109 1 98.19 218 ILE A O 1
ATOM 1691 N N . GLU A 1 219 ? -12.172 10.57 10.891 1 97.94 219 GLU A N 1
ATOM 1692 C CA . GLU A 1 219 ? -13.594 10.539 11.227 1 97.94 219 GLU A CA 1
ATOM 1693 C C . GLU A 1 219 ? -14.125 11.938 11.516 1 97.94 219 GLU A C 1
ATOM 1695 O O . GLU A 1 219 ? -15.219 12.297 11.07 1 97.94 219 GLU A O 1
ATOM 1700 N N . GLN A 1 220 ? -13.375 12.734 12.258 1 96.94 220 GLN A N 1
ATOM 1701 C CA . GLN A 1 220 ? -13.766 14.117 12.523 1 96.94 220 GLN A CA 1
ATOM 1702 C C . GLN A 1 220 ? -13.891 14.914 11.234 1 96.94 220 GLN A C 1
ATOM 1704 O O . GLN A 1 220 ? -14.836 15.688 11.062 1 96.94 220 GLN A O 1
ATOM 1709 N N . SER A 1 221 ? -12.953 14.742 10.312 1 97.12 221 SER A N 1
ATOM 1710 C CA . SER A 1 221 ? -13.023 15.438 9.031 1 97.12 221 SER A CA 1
ATOM 1711 C C . SER A 1 221 ? -14.297 15.078 8.273 1 97.12 221 SER A C 1
ATOM 1713 O O . SER A 1 221 ? -14.961 15.953 7.719 1 97.12 221 SER A O 1
ATOM 1715 N N . ILE A 1 222 ? -14.586 13.781 8.258 1 97.94 222 ILE A N 1
ATOM 1716 C CA . ILE A 1 222 ? -15.781 13.32 7.57 1 97.94 222 ILE A CA 1
ATOM 1717 C C . ILE A 1 222 ? -17.016 13.938 8.211 1 97.94 222 ILE A C 1
ATOM 1719 O O . ILE A 1 222 ? -17.922 14.398 7.508 1 97.94 222 ILE A O 1
ATOM 1723 N N . GLU A 1 223 ? -17.031 13.938 9.508 1 97.62 223 GLU A N 1
ATOM 1724 C CA . GLU A 1 223 ? -18.141 14.523 10.234 1 97.62 223 GLU A CA 1
ATOM 1725 C C . GLU A 1 223 ? -18.266 16.016 9.953 1 97.62 223 GLU A C 1
ATOM 1727 O O . GLU A 1 223 ? -19.375 16.531 9.734 1 97.62 223 GLU A O 1
ATOM 1732 N N . MET A 1 224 ? -17.156 16.703 9.977 1 96.38 224 MET A N 1
ATOM 1733 C CA . MET A 1 224 ? -17.156 18.141 9.742 1 96.38 224 MET A CA 1
ATOM 1734 C C . MET A 1 224 ? -17.625 18.469 8.328 1 96.38 224 MET A C 1
ATOM 1736 O O . MET A 1 224 ? -18.312 19.469 8.109 1 96.38 224 MET A O 1
ATOM 1740 N N . ILE A 1 225 ? -17.297 17.625 7.363 1 97.19 225 ILE A N 1
ATOM 1741 C CA . ILE A 1 225 ? -17.688 17.844 5.973 1 97.19 225 ILE A CA 1
ATOM 1742 C C . ILE A 1 225 ? -19.141 17.453 5.773 1 97.19 225 ILE A C 1
ATOM 1744 O O . ILE A 1 225 ? -19.922 18.219 5.184 1 97.19 225 ILE A O 1
ATOM 1748 N N . GLY A 1 226 ? -19.531 16.281 6.305 1 97.06 226 GLY A N 1
ATOM 1749 C CA . GLY A 1 226 ? -20.812 15.695 5.973 1 97.06 226 GLY A CA 1
ATOM 1750 C C . GLY A 1 226 ? -21.891 16 6.992 1 97.06 226 GLY A C 1
ATOM 1751 O O . GLY A 1 226 ? -23.078 15.812 6.719 1 97.06 226 GLY A O 1
ATOM 1752 N N . GLY A 1 227 ? -21.531 16.359 8.266 1 96.44 227 GLY A N 1
ATOM 1753 C CA . GLY A 1 227 ? -22.484 16.734 9.281 1 96.44 227 GLY A CA 1
ATOM 1754 C C . GLY A 1 227 ? -22.906 15.586 10.172 1 96.44 227 GLY A C 1
ATOM 1755 O O . GLY A 1 227 ? -23.75 15.758 11.062 1 96.44 227 GLY A O 1
ATOM 1756 N N . GLU A 1 228 ? -22.391 14.414 9.906 1 95.5 228 GLU A N 1
ATOM 1757 C CA . GLU A 1 228 ? -22.75 13.234 10.695 1 95.5 228 GLU A CA 1
ATOM 1758 C C . GLU A 1 228 ? -21.516 12.422 11.07 1 95.5 228 GLU A C 1
ATOM 1760 O O . GLU A 1 228 ? -20.578 12.305 10.266 1 95.5 228 GLU A O 1
ATOM 1765 N N . PRO A 1 229 ? -21.562 11.914 12.32 1 95.56 229 PRO A N 1
ATOM 1766 C CA . PRO A 1 229 ? -20.438 11.07 12.711 1 95.56 229 PRO A CA 1
ATOM 1767 C C . PRO A 1 229 ? -20.312 9.812 11.859 1 95.56 229 PRO A C 1
ATOM 1769 O O . PRO A 1 229 ? -21.297 9.359 11.273 1 95.56 229 PRO A O 1
ATOM 1772 N N . SER A 1 230 ? -19.172 9.305 11.758 1 96.12 230 SER A N 1
ATOM 1773 C CA . SER A 1 230 ? -18.859 8.086 11.008 1 96.12 230 SER A CA 1
ATOM 1774 C C . SER A 1 230 ? -17.781 7.266 11.711 1 96.12 230 SER A C 1
ATOM 1776 O O . SER A 1 230 ? -16.984 7.809 12.469 1 96.12 230 SER A O 1
ATOM 1778 N N . LYS A 1 231 ? -17.844 5.992 11.594 1 96.69 231 LYS A N 1
ATOM 1779 C CA . LYS A 1 231 ? -16.781 5.074 11.969 1 96.69 231 LYS A CA 1
ATOM 1780 C C . LYS A 1 231 ? -16.141 4.43 10.742 1 96.69 231 LYS A C 1
ATOM 1782 O O . LYS A 1 231 ? -16.844 3.838 9.914 1 96.69 231 LYS A O 1
ATOM 1787 N N . ILE A 1 232 ? -14.844 4.57 10.641 1 97.5 232 ILE A N 1
ATOM 1788 C CA . ILE A 1 232 ? -14.188 4.059 9.445 1 97.5 232 ILE A CA 1
ATOM 1789 C C . ILE A 1 232 ? -13.07 3.1 9.836 1 97.5 232 ILE A C 1
ATOM 1791 O O . ILE A 1 232 ? -12.734 2.973 11.016 1 97.5 232 ILE A O 1
ATOM 1795 N N . ILE A 1 233 ? -12.516 2.381 8.836 1 97.88 233 ILE A N 1
ATOM 1796 C CA . ILE A 1 233 ? -11.258 1.669 8.984 1 97.88 233 ILE A CA 1
ATOM 1797 C C . ILE A 1 233 ? -10.117 2.506 8.391 1 97.88 233 ILE A C 1
ATOM 1799 O O . ILE A 1 233 ? -10.266 3.09 7.316 1 97.88 233 ILE A O 1
ATOM 1803 N N . PHE A 1 234 ? -9.148 2.605 9.156 1 98.25 234 PHE A N 1
ATOM 1804 C CA . PHE A 1 234 ? -7.91 3.203 8.672 1 98.25 234 PHE A CA 1
ATOM 1805 C C . PHE A 1 234 ? -6.734 2.26 8.898 1 98.25 234 PHE A C 1
ATOM 1807 O O . PHE A 1 234 ? -6.473 1.844 10.031 1 98.25 234 PHE A O 1
ATOM 1814 N N . THR A 1 235 ? -6.031 1.861 7.816 1 98.25 235 THR A N 1
ATOM 1815 C CA . THR A 1 235 ? -4.883 0.965 7.906 1 98.25 235 THR A CA 1
ATOM 1816 C C . THR A 1 235 ? -3.67 1.569 7.207 1 98.25 235 THR A C 1
ATOM 1818 O O . THR A 1 235 ? -3.633 1.653 5.98 1 98.25 235 THR A O 1
ATOM 1821 N N . PRO A 1 236 ? -2.691 1.978 7.934 1 97.75 236 PRO A N 1
ATOM 1822 C CA . PRO A 1 236 ? -1.48 2.531 7.32 1 97.75 236 PRO A CA 1
ATOM 1823 C C . PRO A 1 236 ? -0.423 1.467 7.035 1 97.75 236 PRO A C 1
ATOM 1825 O O . PRO A 1 236 ? -0.362 0.451 7.734 1 97.75 236 PRO A O 1
ATOM 1828 N N . HIS A 1 237 ? 0.397 1.693 6.039 1 97.69 237 HIS A N 1
ATOM 1829 C CA . HIS A 1 237 ? 1.544 0.885 5.641 1 97.69 237 HIS A CA 1
ATOM 1830 C C . HIS A 1 237 ? 2.779 1.752 5.422 1 97.69 237 HIS A C 1
ATOM 1832 O O . HIS A 1 237 ? 2.662 2.957 5.191 1 97.69 237 HIS A O 1
ATOM 1838 N N . LEU A 1 238 ? 3.928 1.099 5.535 1 95.75 238 LEU A N 1
ATOM 1839 C CA . LEU A 1 238 ? 5.195 1.731 5.188 1 95.75 238 LEU A CA 1
ATOM 1840 C C . LEU A 1 238 ? 5.781 1.118 3.922 1 95.75 238 LEU A C 1
ATOM 1842 O O . LEU A 1 238 ? 5.848 -0.106 3.793 1 95.75 238 LEU A O 1
ATOM 1846 N N . ALA A 1 239 ? 6.086 1.965 3.006 1 9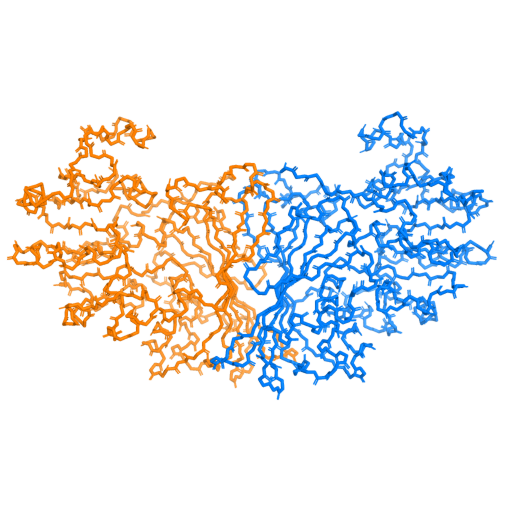6.12 239 ALA A N 1
ATOM 1847 C CA . ALA A 1 239 ? 6.754 1.553 1.775 1 96.12 239 ALA A CA 1
ATOM 1848 C C . ALA A 1 239 ? 8.242 1.905 1.814 1 96.12 239 ALA A C 1
ATOM 1850 O O . ALA A 1 239 ? 8.656 2.787 2.57 1 96.12 239 ALA A O 1
ATOM 1851 N N . PRO A 1 240 ? 9.078 1.183 1.042 1 94.75 240 PRO A N 1
ATOM 1852 C CA . PRO A 1 240 ? 10.508 1.496 1.009 1 94.75 240 PRO A CA 1
ATOM 1853 C C . PRO A 1 240 ? 10.82 2.729 0.164 1 94.75 240 PRO A C 1
ATOM 1855 O O . PRO A 1 240 ? 11.516 2.625 -0.851 1 94.75 240 PRO A O 1
ATOM 1858 N N . MET A 1 241 ? 10.352 3.875 0.554 1 94.62 241 MET A N 1
ATOM 1859 C CA . MET A 1 241 ? 10.602 5.188 -0.036 1 94.62 241 MET A CA 1
ATOM 1860 C C . MET A 1 241 ? 10.641 6.27 1.038 1 94.62 241 MET A C 1
ATOM 1862 O O . MET A 1 241 ? 10.023 6.125 2.094 1 94.62 241 MET A O 1
ATOM 1866 N N . PRO A 1 242 ? 11.422 7.309 0.802 1 93.44 242 PRO A N 1
ATOM 1867 C CA . PRO A 1 242 ? 11.547 8.32 1.855 1 93.44 242 PRO A CA 1
ATOM 1868 C C . PRO A 1 242 ? 10.297 9.188 1.991 1 93.44 242 PRO A C 1
ATOM 1870 O O . PRO A 1 242 ? 9.852 9.469 3.107 1 93.44 242 PRO A O 1
ATOM 1873 N N . ARG A 1 243 ? 9.672 9.625 0.792 1 95.56 243 ARG A N 1
ATOM 1874 C CA . ARG A 1 243 ? 8.578 10.586 0.809 1 95.56 243 ARG A CA 1
ATOM 1875 C C . ARG A 1 243 ? 7.363 10.047 0.061 1 95.56 243 ARG A C 1
ATOM 1877 O O . ARG A 1 243 ? 7.484 9.117 -0.74 1 95.56 243 ARG A O 1
ATOM 1884 N N . GLY A 1 244 ? 6.184 10.656 0.406 1 96.94 244 GLY A N 1
ATOM 1885 C CA . GLY A 1 244 ? 4.965 10.359 -0.326 1 96.94 244 GLY A CA 1
ATOM 1886 C C . GLY A 1 244 ? 3.908 9.688 0.525 1 96.94 244 GLY A C 1
ATOM 1887 O O . GLY A 1 244 ? 4.234 8.914 1.429 1 96.94 244 GLY A O 1
ATOM 1888 N N . ILE A 1 245 ? 2.736 9.977 0.221 1 98.5 245 ILE A N 1
ATOM 1889 C CA . ILE A 1 245 ? 1.565 9.266 0.725 1 98.5 245 ILE A CA 1
ATOM 1890 C C . ILE A 1 245 ? 0.635 8.914 -0.434 1 98.5 245 ILE A C 1
ATOM 1892 O O . ILE A 1 245 ? 0.397 9.742 -1.317 1 98.5 245 ILE A O 1
ATOM 1896 N N . HIS A 1 246 ? 0.243 7.723 -0.499 1 98.75 246 HIS A N 1
ATOM 1897 C CA . HIS A 1 246 ? -0.84 7.254 -1.354 1 98.75 246 HIS A CA 1
ATOM 1898 C C . HIS A 1 246 ? -1.971 6.648 -0.528 1 98.75 246 HIS A C 1
ATOM 1900 O O . HIS A 1 246 ? -1.78 5.629 0.138 1 98.75 246 HIS A O 1
ATOM 1906 N N . VAL A 1 247 ? -3.146 7.266 -0.601 1 98.69 247 VAL A N 1
ATOM 1907 C CA . VAL A 1 247 ? -4.297 6.672 0.076 1 98.69 247 VAL A CA 1
ATOM 1908 C C . VAL A 1 247 ? -5.27 6.105 -0.955 1 98.69 247 VAL A C 1
ATOM 1910 O O . VAL A 1 247 ? -5.508 6.727 -1.995 1 98.69 247 VAL A O 1
ATOM 1913 N N . THR A 1 248 ? -5.664 4.895 -0.753 1 98.75 248 THR A N 1
ATOM 1914 C CA . THR A 1 248 ? -6.762 4.262 -1.476 1 98.75 248 THR A CA 1
ATOM 1915 C C . THR A 1 248 ? -8 4.148 -0.591 1 98.75 248 THR A C 1
ATOM 1917 O O . THR A 1 248 ? -7.965 3.488 0.451 1 98.75 248 THR A O 1
ATOM 1920 N N . ILE A 1 249 ? -9.047 4.805 -1.033 1 98.81 249 ILE A N 1
ATOM 1921 C CA . ILE A 1 249 ? -10.266 4.871 -0.226 1 98.81 249 ILE A CA 1
ATOM 1922 C C . ILE A 1 249 ? -11.391 4.109 -0.92 1 98.81 249 ILE A C 1
ATOM 1924 O O . ILE A 1 249 ? -11.586 4.246 -2.129 1 98.81 249 ILE A O 1
ATOM 1928 N N . TYR A 1 250 ? -12.055 3.316 -0.139 1 98.69 250 TYR A N 1
ATOM 1929 C CA . TYR A 1 250 ? -13.227 2.594 -0.622 1 98.69 250 TYR A CA 1
ATOM 1930 C C . TYR A 1 250 ? -14.492 3.094 0.063 1 98.69 250 TYR A C 1
ATOM 1932 O O . TYR A 1 250 ? -14.469 3.455 1.241 1 98.69 250 TYR A O 1
ATOM 1940 N N . GLY A 1 251 ? -15.594 3.086 -0.62 1 98.25 251 GLY A N 1
ATOM 1941 C CA . GLY A 1 251 ? -16.891 3.422 -0.072 1 98.25 251 GLY A CA 1
ATOM 1942 C C . GLY A 1 251 ? -18.047 2.932 -0.929 1 98.25 251 GLY A C 1
ATOM 1943 O O . GLY A 1 251 ? -17.906 2.787 -2.145 1 98.25 251 GLY A O 1
ATOM 1944 N N . ASN A 1 252 ? -19.156 2.648 -0.304 1 98.12 252 ASN A N 1
ATOM 1945 C CA . ASN A 1 252 ? -20.375 2.336 -1.033 1 98.12 252 ASN A CA 1
ATOM 1946 C C . ASN A 1 252 ? -21.062 3.598 -1.556 1 98.12 252 ASN A C 1
ATOM 1948 O O . ASN A 1 252 ? -21.406 4.488 -0.777 1 98.12 252 ASN A O 1
ATOM 1952 N N . LEU A 1 253 ? -21.25 3.648 -2.83 1 97.94 253 LEU A N 1
ATOM 1953 C CA . LEU A 1 253 ? -22 4.777 -3.371 1 97.94 253 LEU A CA 1
ATOM 1954 C C . LEU A 1 253 ? -23.5 4.59 -3.146 1 97.94 253 LEU A C 1
ATOM 1956 O O . LEU A 1 253 ? -24.016 3.477 -3.268 1 97.94 253 LEU A O 1
ATOM 1960 N N . LYS A 1 254 ? -24.125 5.641 -2.9 1 97.75 254 LYS A N 1
ATOM 1961 C CA . LYS A 1 254 ? -25.562 5.605 -2.656 1 97.75 254 LYS A CA 1
ATOM 1962 C C . LYS A 1 254 ? -26.328 5.516 -3.965 1 97.75 254 LYS A C 1
ATOM 1964 O O . LYS A 1 254 ? -27.531 5.188 -3.967 1 97.75 254 LYS A O 1
ATOM 1969 N N . ARG A 1 255 ? -25.672 5.781 -5.039 1 97.44 255 ARG A N 1
ATOM 1970 C CA . ARG A 1 255 ? -26.219 5.605 -6.383 1 97.44 255 ARG A CA 1
ATOM 1971 C C . ARG A 1 255 ? -25.109 5.332 -7.391 1 97.44 255 ARG A C 1
ATOM 1973 O O . ARG A 1 255 ? -23.969 5.742 -7.188 1 97.44 255 ARG A O 1
ATOM 1980 N N . PRO A 1 256 ? -25.5 4.645 -8.484 1 97.31 256 PRO A N 1
ATOM 1981 C CA . PRO A 1 256 ? -24.484 4.445 -9.523 1 97.31 256 PRO A CA 1
ATOM 1982 C C . PRO A 1 256 ? -24 5.762 -10.117 1 97.31 256 PRO A C 1
ATOM 1984 O O . PRO A 1 256 ? -24.766 6.711 -10.266 1 97.31 256 PRO A O 1
ATOM 1987 N N . MET A 1 257 ? -22.75 5.801 -10.391 1 97.62 257 MET A N 1
ATOM 1988 C CA . MET A 1 257 ? -22.125 6.922 -11.094 1 97.62 257 MET A CA 1
ATOM 1989 C C . MET A 1 257 ? -21.188 6.422 -12.188 1 97.62 257 MET A C 1
ATOM 1991 O O . MET A 1 257 ? -20.656 5.312 -12.102 1 97.62 257 MET A O 1
ATOM 1995 N N . THR A 1 258 ? -21.031 7.234 -13.234 1 97.81 258 THR A N 1
ATOM 1996 C CA . THR A 1 258 ? -20 6.93 -14.234 1 97.81 258 THR A CA 1
ATOM 1997 C C . THR A 1 258 ? -18.672 7.555 -13.836 1 97.81 258 THR A C 1
ATOM 1999 O O . THR A 1 258 ? -18.625 8.508 -13.062 1 97.81 258 THR A O 1
ATOM 2002 N N . ASP A 1 259 ? -17.625 7.012 -14.398 1 97.94 259 ASP A N 1
ATOM 2003 C CA . ASP A 1 259 ? -16.297 7.586 -14.164 1 97.94 259 ASP A CA 1
ATOM 2004 C C . ASP A 1 259 ? -16.25 9.039 -14.633 1 97.94 259 ASP A C 1
ATOM 2006 O O . ASP A 1 259 ? -15.562 9.867 -14.016 1 97.94 259 ASP A O 1
ATOM 2010 N N . GLU A 1 260 ? -16.891 9.336 -15.672 1 98.06 260 GLU A N 1
ATOM 2011 C CA . GLU A 1 260 ? -16.953 10.703 -16.172 1 98.06 260 GLU A CA 1
ATOM 2012 C C . GLU A 1 260 ? -17.625 11.641 -15.188 1 98.06 260 GLU A C 1
ATOM 2014 O O . GLU A 1 260 ? -17.156 12.75 -14.945 1 98.06 260 GLU A O 1
ATOM 2019 N N . GLU A 1 261 ? -18.734 11.203 -14.648 1 98.38 261 GLU A N 1
ATOM 2020 C CA . GLU A 1 261 ? -19.422 11.984 -13.633 1 98.38 261 GLU A CA 1
ATOM 2021 C C . GLU A 1 261 ? -18.531 12.242 -12.422 1 98.38 261 GLU A C 1
ATOM 2023 O O . GLU A 1 261 ? -18.531 13.344 -11.867 1 98.38 261 GLU A O 1
ATOM 2028 N N . ILE A 1 262 ? -17.844 11.25 -12.047 1 98.56 262 ILE A N 1
ATOM 2029 C CA . ILE A 1 262 ? -16.953 11.336 -10.898 1 98.56 262 ILE A CA 1
ATOM 2030 C C . ILE A 1 262 ? -15.852 12.359 -11.18 1 98.56 262 ILE A C 1
ATOM 2032 O O . ILE A 1 262 ? -15.578 13.227 -10.344 1 98.56 262 ILE A O 1
ATOM 2036 N N . TYR A 1 263 ? -15.281 12.273 -12.336 1 98.56 263 TYR A N 1
ATOM 2037 C CA . TYR A 1 263 ? -14.234 13.219 -12.719 1 98.56 263 TYR A CA 1
ATOM 2038 C C . TYR A 1 263 ? -14.766 14.641 -12.734 1 98.56 263 TYR A C 1
ATOM 2040 O O . TYR A 1 263 ? -14.125 15.555 -12.211 1 98.56 263 TYR A O 1
ATOM 2048 N N . GLU A 1 264 ? -15.867 14.844 -13.305 1 98.62 264 GLU A N 1
ATOM 2049 C CA . GLU A 1 264 ? -16.469 16.172 -13.391 1 98.62 264 GLU A CA 1
ATOM 2050 C C . GLU A 1 264 ? -16.766 16.734 -12.008 1 98.62 264 GLU A C 1
ATOM 2052 O O . GLU A 1 264 ? -16.656 17.953 -11.789 1 98.62 264 GLU A O 1
ATOM 2057 N N . LEU A 1 265 ? -17.156 15.883 -11.125 1 98.69 265 LEU A N 1
ATOM 2058 C CA . LEU A 1 265 ? -17.406 16.312 -9.75 1 98.69 265 LEU A CA 1
ATOM 2059 C C . LEU A 1 265 ? -16.125 16.828 -9.102 1 98.69 265 LEU A C 1
ATOM 2061 O O . LEU A 1 265 ? -16.125 17.875 -8.445 1 98.69 265 LEU A O 1
ATOM 2065 N N . TYR A 1 266 ? -15.047 16.125 -9.258 1 98.75 266 TYR A N 1
ATOM 2066 C CA . TYR A 1 266 ? -13.758 16.578 -8.75 1 98.75 266 TYR A CA 1
ATOM 2067 C C . TYR A 1 266 ? -13.375 17.922 -9.359 1 98.75 266 TYR A C 1
ATOM 2069 O O . TYR A 1 266 ? -12.922 18.828 -8.664 1 98.75 266 TYR A O 1
ATOM 2077 N N . VAL A 1 267 ? -13.539 18.016 -10.641 1 98.56 267 VAL A N 1
ATOM 2078 C CA . VAL A 1 267 ? -13.188 19.25 -11.328 1 98.56 267 VAL A CA 1
ATOM 2079 C C . VAL A 1 267 ? -14.008 20.406 -10.773 1 98.56 267 VAL A C 1
ATOM 2081 O O . VAL A 1 267 ? -13.484 21.5 -10.539 1 98.56 267 VAL A O 1
ATOM 2084 N N . LYS A 1 268 ? -15.25 20.203 -10.602 1 98.5 268 LYS A N 1
ATOM 2085 C CA . LYS A 1 268 ? -16.125 21.234 -10.062 1 98.5 268 LYS A CA 1
ATOM 2086 C C . LYS A 1 268 ? -15.633 21.719 -8.703 1 98.5 268 LYS A C 1
ATOM 2088 O O . LYS A 1 268 ? -15.648 22.922 -8.438 1 98.5 268 LYS A O 1
ATOM 2093 N N . TYR A 1 269 ? -15.172 20.859 -7.867 1 98.44 269 TYR A N 1
ATOM 2094 C CA . TYR A 1 269 ? -14.766 21.203 -6.512 1 98.44 269 TYR A CA 1
ATOM 2095 C C . TYR A 1 269 ? -13.391 21.859 -6.508 1 98.44 269 TYR A C 1
ATOM 2097 O O . TYR A 1 269 ? -13.094 22.703 -5.66 1 98.44 269 TYR A O 1
ATOM 2105 N N . TYR A 1 270 ? -12.516 21.422 -7.508 1 98.56 270 TYR A N 1
ATOM 2106 C CA . TYR A 1 270 ? -11.117 21.781 -7.312 1 98.56 270 TYR A CA 1
ATOM 2107 C C . TYR A 1 270 ? -10.602 22.641 -8.461 1 98.56 270 TYR A C 1
ATOM 2109 O O . TYR A 1 270 ? -9.414 22.953 -8.531 1 98.56 270 TYR A O 1
ATOM 2117 N N . LYS A 1 271 ? -11.438 23.047 -9.359 1 96.69 271 LYS A N 1
ATOM 2118 C CA . LYS A 1 271 ? -11.023 23.812 -10.531 1 96.69 271 LYS A CA 1
ATOM 2119 C C . LYS A 1 271 ? -10.305 25.094 -10.117 1 96.69 271 LYS A C 1
ATOM 2121 O O . LYS A 1 271 ? -9.406 25.562 -10.82 1 96.69 271 LYS A O 1
ATOM 2126 N N . ASP A 1 272 ? -10.625 25.703 -8.992 1 96.75 272 ASP A N 1
ATOM 2127 C CA . ASP A 1 272 ? -10.031 26.969 -8.57 1 96.75 272 ASP A CA 1
ATOM 2128 C C . ASP A 1 272 ? -8.992 26.75 -7.473 1 96.75 272 ASP A C 1
ATOM 2130 O O . ASP A 1 272 ? -8.531 27.703 -6.852 1 96.75 272 ASP A O 1
ATOM 2134 N N . GLU A 1 273 ? -8.695 25.531 -7.129 1 97.81 273 GLU A N 1
ATOM 2135 C CA . GLU A 1 273 ? -7.691 25.203 -6.121 1 97.81 273 GLU A CA 1
ATOM 2136 C C . GLU A 1 273 ? -6.324 24.984 -6.758 1 97.81 273 GLU A C 1
ATOM 2138 O O . GLU A 1 273 ? -6.148 24.047 -7.551 1 97.81 273 GLU A O 1
ATOM 2143 N N . PRO A 1 274 ? -5.395 25.75 -6.398 1 97 274 PRO A N 1
ATOM 2144 C CA . PRO A 1 274 ? -4.125 25.75 -7.129 1 97 274 PRO A CA 1
ATOM 2145 C C . PRO A 1 274 ? -3.303 24.484 -6.863 1 97 274 PRO A C 1
ATOM 2147 O O . PRO A 1 274 ? -2.367 24.188 -7.609 1 97 274 PRO A O 1
ATOM 2150 N N . PHE A 1 275 ? -3.648 23.734 -5.816 1 98.19 275 PHE A N 1
ATOM 2151 C CA . PHE A 1 275 ? -2.719 22.672 -5.426 1 98.19 275 PHE A CA 1
ATOM 2152 C C . PHE A 1 275 ? -3.381 21.312 -5.523 1 98.19 275 PHE A C 1
ATOM 2154 O O . PHE A 1 275 ? -2.812 20.312 -5.086 1 98.19 275 PHE A O 1
ATOM 2161 N N . VAL A 1 276 ? -4.613 21.188 -5.992 1 98.62 276 VAL A N 1
ATOM 2162 C CA . VAL A 1 276 ? -5.293 19.906 -6.129 1 98.62 276 VAL A CA 1
ATOM 2163 C C . VAL A 1 276 ? -5.578 19.625 -7.602 1 98.62 276 VAL A C 1
ATOM 2165 O O . VAL A 1 276 ? -6.195 20.453 -8.289 1 98.62 276 VAL A O 1
ATOM 2168 N N . PHE A 1 277 ? -5.141 18.484 -8.055 1 98.31 277 PHE A N 1
ATOM 2169 C CA . PHE A 1 277 ? -5.195 18.156 -9.477 1 98.31 277 PHE A CA 1
ATOM 2170 C C . PHE A 1 277 ? -5.965 16.859 -9.703 1 98.31 277 PHE A C 1
ATOM 2172 O O . PHE A 1 277 ? -5.414 15.773 -9.531 1 98.31 277 PHE A O 1
ATOM 2179 N N . PRO A 1 278 ? -7.215 16.984 -10.141 1 98.56 278 PRO A N 1
ATOM 2180 C CA . PRO A 1 278 ? -7.98 15.773 -10.477 1 98.56 278 PRO A CA 1
ATOM 2181 C C . PRO A 1 278 ? -7.531 15.141 -11.789 1 98.56 278 PRO A C 1
ATOM 2183 O O . PRO A 1 278 ? -7.176 15.852 -12.734 1 98.56 278 PRO A O 1
ATOM 2186 N N . HIS A 1 279 ? -7.543 13.812 -11.805 1 98.25 279 HIS A N 1
ATOM 2187 C CA . HIS A 1 279 ? -7.254 13.023 -12.992 1 98.25 279 HIS A CA 1
ATOM 2188 C C . HIS A 1 279 ? -8.422 12.109 -13.344 1 98.25 279 HIS A C 1
ATOM 2190 O O . HIS A 1 279 ? -9.242 11.789 -12.484 1 98.25 279 HIS A O 1
ATOM 2196 N N . LYS A 1 280 ? -8.492 11.742 -14.664 1 97.62 280 LYS A N 1
ATOM 2197 C CA . LYS A 1 280 ? -9.5 10.781 -15.102 1 97.62 280 LYS A CA 1
ATOM 2198 C C . LYS A 1 280 ? -9.164 9.375 -14.617 1 97.62 280 LYS A C 1
ATOM 2200 O O . LYS A 1 280 ? -7.996 9.047 -14.391 1 97.62 280 LYS A O 1
ATOM 2205 N N . ALA A 1 281 ? -10.25 8.602 -14.523 1 96.12 281 ALA A N 1
ATOM 2206 C CA . ALA A 1 281 ? -10.023 7.188 -14.258 1 96.12 281 ALA A CA 1
ATOM 2207 C C . ALA A 1 281 ? -9.07 6.578 -15.281 1 96.12 281 ALA A C 1
ATOM 2209 O O . ALA A 1 281 ? -9.18 6.855 -16.484 1 96.12 281 ALA A O 1
ATOM 2210 N N . GLY A 1 282 ? -8.078 5.801 -14.75 1 93.62 282 GLY A N 1
ATOM 2211 C CA . GLY A 1 282 ? -7.074 5.23 -15.633 1 93.62 282 GLY A CA 1
ATOM 2212 C C . GLY A 1 282 ? -5.742 5.961 -15.578 1 93.62 282 GLY A C 1
ATOM 2213 O O . GLY A 1 282 ? -4.695 5.375 -15.852 1 93.62 282 GLY A O 1
ATOM 2214 N N . ASP A 1 283 ? -5.824 7.25 -15.289 1 95.12 283 ASP A N 1
ATOM 2215 C CA . ASP A 1 283 ? -4.613 8.031 -15.062 1 95.12 283 ASP A CA 1
ATOM 2216 C C . ASP A 1 283 ? -4.312 8.156 -13.57 1 95.12 283 ASP A C 1
ATOM 2218 O O . ASP A 1 283 ? -4.449 9.234 -12.992 1 95.12 283 ASP A O 1
ATOM 2222 N N . TRP A 1 284 ? -3.865 7.164 -13.031 1 96.12 284 TRP A N 1
ATOM 2223 C CA . TRP A 1 284 ? -3.729 7.051 -11.586 1 96.12 284 TRP A CA 1
ATOM 2224 C C . TRP A 1 284 ? -2.5 7.805 -11.094 1 96.12 284 TRP A C 1
ATOM 2226 O O . TRP A 1 284 ? -1.403 7.637 -11.625 1 96.12 284 TRP A O 1
ATOM 2236 N N . PRO A 1 285 ? -2.693 8.586 -10.07 1 96.19 285 PRO A N 1
ATOM 2237 C CA . PRO A 1 285 ? -1.569 9.375 -9.562 1 96.19 285 PRO A CA 1
ATOM 2238 C C . PRO A 1 285 ? -0.51 8.516 -8.875 1 96.19 285 PRO A C 1
ATOM 2240 O O . PRO A 1 285 ? -0.82 7.43 -8.367 1 96.19 285 PRO A O 1
ATOM 2243 N N . ASN A 1 286 ? 0.692 8.961 -8.867 1 95.06 286 ASN A N 1
ATOM 2244 C CA . ASN A 1 286 ? 1.799 8.297 -8.18 1 95.06 286 ASN A CA 1
ATOM 2245 C C . ASN A 1 286 ? 2.494 9.242 -7.199 1 95.06 286 ASN A C 1
ATOM 2247 O O . ASN A 1 286 ? 2.455 10.461 -7.371 1 95.06 286 ASN A O 1
ATOM 2251 N N . THR A 1 287 ? 3.133 8.727 -6.258 1 96.56 287 THR A N 1
ATOM 2252 C CA . THR A 1 287 ? 3.701 9.508 -5.168 1 96.56 287 THR A CA 1
ATOM 2253 C C . THR A 1 287 ? 4.812 10.422 -5.684 1 96.56 287 THR A C 1
ATOM 2255 O O . THR A 1 287 ? 5.016 11.516 -5.164 1 96.56 287 THR A O 1
ATOM 2258 N N . LYS A 1 288 ? 5.457 10.094 -6.711 1 94.06 288 LYS A N 1
ATOM 2259 C CA . LYS A 1 288 ? 6.578 10.883 -7.219 1 94.06 288 LYS A CA 1
ATOM 2260 C C . LYS A 1 288 ? 6.102 12.195 -7.82 1 94.06 288 LYS A C 1
ATOM 2262 O O . LYS A 1 288 ? 6.883 13.141 -7.965 1 94.06 288 LYS A O 1
ATOM 2267 N N . TRP A 1 289 ? 4.82 12.234 -8.172 1 94.31 289 TRP A N 1
ATOM 2268 C CA . TRP A 1 289 ? 4.27 13.438 -8.797 1 94.31 289 TRP A CA 1
ATOM 2269 C C . TRP A 1 289 ? 4.129 14.555 -7.773 1 94.31 289 TRP A C 1
ATOM 2271 O O . TRP A 1 289 ? 3.91 15.719 -8.141 1 94.31 289 TRP A O 1
ATOM 2281 N N . THR A 1 290 ? 4.328 14.266 -6.5 1 96.44 290 THR A N 1
ATOM 2282 C CA . THR A 1 290 ? 4.02 15.273 -5.492 1 96.44 290 THR A CA 1
ATOM 2283 C C . THR A 1 290 ? 5.238 15.562 -4.621 1 96.44 290 THR A C 1
ATOM 2285 O O . THR A 1 290 ? 5.191 16.438 -3.746 1 96.44 290 THR A O 1
ATOM 2288 N N . VAL A 1 291 ? 6.359 14.906 -4.848 1 94.31 291 VAL A N 1
ATOM 2289 C CA . VAL A 1 291 ? 7.531 15.016 -3.988 1 94.31 291 VAL A CA 1
ATOM 2290 C C . VAL A 1 291 ? 7.957 16.484 -3.879 1 94.31 291 VAL A C 1
ATOM 2292 O O . VAL A 1 291 ? 8.086 17.172 -4.891 1 94.31 291 VAL A O 1
ATOM 2295 N N . ALA A 1 292 ? 8.062 16.953 -2.65 1 93.44 292 ALA A N 1
ATOM 2296 C CA . ALA A 1 292 ? 8.609 18.266 -2.307 1 93.44 292 ALA A CA 1
ATOM 2297 C C . ALA A 1 292 ? 7.672 19.391 -2.754 1 93.44 292 ALA A C 1
ATOM 2299 O O . ALA A 1 292 ? 8.117 20.5 -3.018 1 93.44 292 ALA A O 1
ATOM 2300 N N . THR A 1 293 ? 6.355 19.031 -2.889 1 96.12 293 THR A N 1
ATOM 2301 C CA . THR A 1 293 ? 5.398 20.047 -3.312 1 96.12 293 THR A CA 1
ATOM 2302 C C . THR A 1 293 ? 4.227 20.125 -2.338 1 96.12 293 THR A C 1
ATOM 2304 O O . THR A 1 293 ? 4.152 19.344 -1.384 1 96.12 293 THR A O 1
ATOM 2307 N N . ASN A 1 294 ? 3.439 21.125 -2.592 1 97.81 294 ASN A N 1
ATOM 2308 C CA . ASN A 1 294 ? 2.172 21.266 -1.884 1 97.81 294 ASN A CA 1
ATOM 2309 C C . ASN A 1 294 ? 1.01 20.703 -2.697 1 97.81 294 ASN A C 1
ATOM 2311 O O . ASN A 1 294 ? -0.142 21.094 -2.49 1 97.81 294 ASN A O 1
ATOM 2315 N N . HIS A 1 295 ? 1.298 19.766 -3.633 1 98 295 HIS A N 1
ATOM 2316 C CA . HIS A 1 295 ? 0.299 19.266 -4.57 1 98 295 HIS A CA 1
ATOM 2317 C C . HIS A 1 295 ? -0.418 18.047 -4.008 1 98 295 HIS A C 1
ATOM 2319 O O . HIS A 1 295 ? 0.167 17.266 -3.248 1 98 295 HIS A O 1
ATOM 2325 N N . CYS A 1 296 ? -1.613 17.953 -4.363 1 98.69 296 CYS A N 1
ATOM 2326 C CA . CYS A 1 296 ? -2.398 16.734 -4.242 1 98.69 296 CYS A CA 1
ATOM 2327 C C . CYS A 1 296 ? -2.926 16.281 -5.602 1 98.69 296 CYS A C 1
ATOM 2329 O O . CYS A 1 296 ? -3.564 17.062 -6.312 1 98.69 296 CYS A O 1
ATOM 2331 N N . HIS A 1 297 ? -2.604 15.125 -5.98 1 98.62 297 HIS A N 1
ATOM 2332 C CA . HIS A 1 297 ? -3.201 14.508 -7.156 1 98.62 297 HIS A CA 1
ATOM 2333 C C . HIS A 1 297 ? -4.207 13.43 -6.762 1 98.62 297 HIS A C 1
ATOM 2335 O O . HIS A 1 297 ? -3.969 12.664 -5.828 1 98.62 297 HIS A O 1
ATOM 2341 N N . LEU A 1 298 ? -5.352 13.414 -7.426 1 98.56 298 LEU A N 1
ATOM 2342 C CA . LEU A 1 298 ? -6.344 12.414 -7.035 1 98.56 298 LEU A CA 1
ATOM 2343 C C . LEU A 1 298 ? -7.145 11.945 -8.242 1 98.56 298 LEU A C 1
ATOM 2345 O O . LEU A 1 298 ? -7.262 12.664 -9.234 1 98.56 298 LEU A O 1
ATOM 2349 N N . ALA A 1 299 ? -7.613 10.758 -8.227 1 98.62 299 ALA A N 1
ATOM 2350 C CA . ALA A 1 299 ? -8.484 10.117 -9.203 1 98.62 299 ALA A CA 1
ATOM 2351 C C . ALA A 1 299 ? -9.398 9.086 -8.531 1 98.62 299 ALA A C 1
ATOM 2353 O O . ALA A 1 299 ? -9.117 8.625 -7.426 1 98.62 299 ALA A O 1
ATOM 2354 N N . ALA A 1 300 ? -10.516 8.797 -9.18 1 98.62 300 ALA A N 1
ATOM 2355 C CA . ALA A 1 300 ? -11.438 7.801 -8.641 1 98.62 300 ALA A CA 1
ATOM 2356 C C . ALA A 1 300 ? -12.094 7.008 -9.766 1 98.62 300 ALA A C 1
ATOM 2358 O O . ALA A 1 300 ? -12.133 7.457 -10.914 1 98.62 300 ALA A O 1
ATOM 2359 N N . ALA A 1 301 ? -12.492 5.836 -9.445 1 98.12 301 ALA A N 1
ATOM 2360 C CA . ALA A 1 301 ? -13.227 4.973 -10.359 1 98.12 301 ALA A CA 1
ATOM 2361 C C . ALA A 1 301 ? -14.422 4.32 -9.664 1 98.12 301 ALA A C 1
ATOM 2363 O O . ALA A 1 301 ? -14.398 4.125 -8.445 1 98.12 301 ALA A O 1
ATOM 2364 N N . TYR A 1 302 ? -15.406 4.098 -10.461 1 97.75 302 TYR A N 1
ATOM 2365 C CA . TYR A 1 302 ? -16.594 3.367 -10.016 1 97.75 302 TYR A CA 1
ATOM 2366 C C . TYR A 1 302 ? -16.516 1.9 -10.414 1 97.75 302 TYR A C 1
ATOM 2368 O O . TYR A 1 302 ? -16.172 1.581 -11.562 1 97.75 302 TYR A O 1
ATOM 2376 N N . GLU A 1 303 ? -16.656 1.001 -9.477 1 96.75 303 GLU A N 1
ATOM 2377 C CA . GLU A 1 303 ? -16.781 -0.428 -9.75 1 96.75 303 GLU A CA 1
ATOM 2378 C C . GLU A 1 303 ? -18.25 -0.87 -9.742 1 96.75 303 GLU A C 1
ATOM 2380 O O . GLU A 1 303 ? -18.828 -1.082 -8.68 1 96.75 303 GLU A O 1
ATOM 2385 N N . PRO A 1 304 ? -18.812 -1.115 -10.836 1 95.25 304 PRO A N 1
ATOM 2386 C CA . PRO A 1 304 ? -20.266 -1.275 -10.945 1 95.25 304 PRO A CA 1
ATOM 2387 C C . PRO A 1 304 ? -20.766 -2.594 -10.352 1 95.25 304 PRO A C 1
ATOM 2389 O O . PRO A 1 304 ? -21.891 -2.668 -9.859 1 95.25 304 PRO A O 1
ATOM 2392 N N . ARG A 1 305 ? -19.969 -3.66 -10.422 1 94.44 305 ARG A N 1
ATOM 2393 C CA . ARG A 1 305 ? -20.422 -4.957 -9.938 1 94.44 305 ARG A CA 1
ATOM 2394 C C . ARG A 1 305 ? -20.703 -4.918 -8.438 1 94.44 305 ARG A C 1
ATOM 2396 O O . ARG A 1 305 ? -21.578 -5.629 -7.941 1 94.44 305 ARG A O 1
ATOM 2403 N N . THR A 1 306 ? -19.906 -4.113 -7.695 1 95.38 306 THR A N 1
ATOM 2404 C CA . THR A 1 306 ? -20.031 -4.047 -6.242 1 95.38 306 THR A CA 1
ATOM 2405 C C . THR A 1 306 ? -20.672 -2.723 -5.816 1 95.38 306 THR A C 1
ATOM 2407 O O . THR A 1 306 ? -20.984 -2.527 -4.641 1 95.38 306 THR A O 1
ATOM 2410 N N . GLN A 1 307 ? -20.781 -1.774 -6.754 1 96.38 307 GLN A N 1
ATOM 2411 C CA . GLN A 1 307 ? -21.328 -0.44 -6.523 1 96.38 307 GLN A CA 1
ATOM 2412 C C . GLN A 1 307 ? -20.453 0.351 -5.555 1 96.38 307 GLN A C 1
ATOM 2414 O O . GLN A 1 307 ? -20.969 1.078 -4.699 1 96.38 307 GLN A O 1
ATOM 2419 N N . ARG A 1 308 ? -19.219 0.166 -5.668 1 97.5 308 ARG A N 1
ATOM 2420 C CA . ARG A 1 308 ? -18.281 0.852 -4.789 1 97.5 308 ARG A CA 1
ATOM 2421 C C . ARG A 1 308 ? -17.422 1.831 -5.574 1 97.5 308 ARG A C 1
ATOM 2423 O O . ARG A 1 308 ? -17.188 1.649 -6.773 1 97.5 308 ARG A O 1
ATOM 2430 N N . ILE A 1 309 ? -17.062 2.875 -4.898 1 98.56 309 ILE A N 1
ATOM 2431 C CA . ILE A 1 309 ? -16.109 3.828 -5.445 1 98.56 309 ILE A CA 1
ATOM 2432 C C . ILE A 1 309 ? -14.719 3.551 -4.875 1 98.56 309 ILE A C 1
ATOM 2434 O O . ILE A 1 309 ? -14.586 3.184 -3.705 1 98.56 309 ILE A O 1
ATOM 2438 N N . ILE A 1 310 ? -13.695 3.643 -5.707 1 98.81 310 ILE A N 1
ATOM 2439 C CA . ILE A 1 310 ? -12.289 3.551 -5.332 1 98.81 310 ILE A CA 1
ATOM 2440 C C . ILE A 1 310 ? -11.602 4.887 -5.594 1 98.81 310 ILE A C 1
ATOM 2442 O O . ILE A 1 310 ? -11.516 5.332 -6.738 1 98.81 310 ILE A O 1
ATOM 2446 N N . ILE A 1 311 ? -11.109 5.527 -4.52 1 98.81 311 ILE A N 1
ATOM 2447 C CA . ILE A 1 311 ? -10.492 6.844 -4.613 1 98.81 311 ILE A CA 1
ATOM 2448 C C . ILE A 1 311 ? -9 6.734 -4.328 1 98.81 311 ILE A C 1
ATOM 2450 O O . ILE A 1 311 ? -8.594 6.117 -3.338 1 98.81 311 ILE A O 1
ATOM 2454 N N . CYS A 1 312 ? -8.195 7.293 -5.215 1 98.81 312 CYS A N 1
ATOM 2455 C CA . CYS A 1 312 ? -6.766 7.434 -4.977 1 98.81 312 CYS A CA 1
ATOM 2456 C C . CYS A 1 312 ? -6.383 8.898 -4.797 1 98.81 312 CYS A C 1
ATOM 2458 O O . CYS A 1 312 ? -6.68 9.734 -5.652 1 98.81 312 CYS A O 1
ATOM 2460 N N . SER A 1 313 ? -5.777 9.203 -3.695 1 98.81 313 SER A N 1
ATOM 2461 C CA . SER A 1 313 ? -5.297 10.539 -3.375 1 98.81 313 SER A CA 1
ATOM 2462 C C . SER A 1 313 ? -3.834 10.516 -2.945 1 98.81 313 SER A C 1
ATOM 2464 O O . SER A 1 313 ? -3.453 9.75 -2.062 1 98.81 313 SER A O 1
ATOM 2466 N N . VAL A 1 314 ? -2.992 11.414 -3.551 1 98.69 314 VAL A N 1
ATOM 2467 C CA . VAL A 1 314 ? -1.548 11.336 -3.361 1 98.69 314 VAL A CA 1
ATOM 2468 C C . VAL A 1 314 ? -1.006 12.711 -2.975 1 98.69 314 VAL A C 1
ATOM 2470 O O . VAL A 1 314 ? -1.335 13.719 -3.609 1 98.69 314 VAL A O 1
ATOM 2473 N N . ILE A 1 315 ? -0.165 12.703 -1.909 1 98.62 315 ILE A N 1
ATOM 2474 C CA . ILE A 1 315 ? 0.51 13.922 -1.488 1 98.62 315 ILE A CA 1
ATOM 2475 C C . ILE A 1 315 ? 1.927 13.594 -1.021 1 98.62 315 ILE A C 1
ATOM 2477 O O . ILE A 1 315 ? 2.295 12.422 -0.906 1 98.62 315 ILE A O 1
ATOM 2481 N N . ASP A 1 316 ? 2.75 14.609 -0.898 1 97.69 316 ASP A N 1
ATOM 2482 C CA . ASP A 1 316 ? 3.99 14.5 -0.138 1 97.69 316 ASP A CA 1
ATOM 2483 C C . ASP A 1 316 ? 3.727 14.602 1.362 1 97.69 316 ASP A C 1
ATOM 2485 O O . ASP A 1 316 ? 3.164 15.594 1.831 1 97.69 316 ASP A O 1
ATOM 2489 N N . ASN A 1 317 ? 4.172 13.594 2.143 1 97.69 317 ASN A N 1
ATOM 2490 C CA . ASN A 1 317 ? 3.811 13.492 3.555 1 97.69 317 ASN A CA 1
ATOM 2491 C C . ASN A 1 317 ? 4.375 14.664 4.359 1 97.69 317 ASN A C 1
ATOM 2493 O O . ASN A 1 317 ? 3.766 15.094 5.336 1 97.69 317 ASN A O 1
ATOM 2497 N N . ILE A 1 318 ? 5.484 15.234 3.963 1 96.81 318 ILE A N 1
ATOM 2498 C CA . ILE A 1 318 ? 6.02 16.359 4.734 1 96.81 318 ILE A CA 1
ATOM 2499 C C . ILE A 1 318 ? 5.914 17.641 3.918 1 96.81 318 ILE A C 1
ATOM 2501 O O . ILE A 1 318 ? 6.391 18.688 4.348 1 96.81 318 ILE A O 1
ATOM 2505 N N . GLY A 1 319 ? 5.336 17.594 2.715 1 96.44 319 GLY A N 1
ATOM 2506 C CA . GLY A 1 319 ? 4.922 18.766 1.94 1 96.44 319 GLY A CA 1
ATOM 2507 C C . GLY A 1 319 ? 3.498 19.203 2.23 1 96.44 319 GLY A C 1
ATOM 2508 O O . GLY A 1 319 ? 3.211 19.719 3.311 1 96.44 319 GLY A O 1
ATOM 2509 N N . LYS A 1 320 ? 2.588 18.766 1.296 1 98.06 320 LYS A N 1
ATOM 2510 C CA . LYS A 1 320 ? 1.171 19.047 1.504 1 98.06 320 LYS A CA 1
ATOM 2511 C C . LYS A 1 320 ? 0.666 18.422 2.797 1 98.06 320 LYS A C 1
ATOM 2513 O O . LYS A 1 320 ? -0.262 18.922 3.426 1 98.06 320 LYS A O 1
ATOM 2518 N N . GLY A 1 321 ? 1.344 17.438 3.293 1 97.94 321 GLY A N 1
ATOM 2519 C CA . GLY A 1 321 ? 0.924 16.719 4.492 1 97.94 321 GLY A CA 1
ATOM 2520 C C . GLY A 1 321 ? 1.39 17.391 5.773 1 97.94 321 GLY A C 1
ATOM 2521 O O . GLY A 1 321 ? 0.984 17 6.867 1 97.94 321 GLY A O 1
ATOM 2522 N N . ALA A 1 322 ? 2.285 18.406 5.652 1 97.5 322 ALA A N 1
ATOM 2523 C CA . ALA A 1 322 ? 2.803 19.047 6.855 1 97.5 322 ALA A CA 1
ATOM 2524 C C . ALA A 1 322 ? 3.24 20.484 6.566 1 97.5 322 ALA A C 1
ATOM 2526 O O . ALA A 1 322 ? 2.467 21.422 6.75 1 97.5 322 ALA A O 1
ATOM 2527 N N . ALA A 1 323 ? 4.473 20.656 6.039 1 97.56 323 ALA A N 1
ATOM 2528 C CA . ALA A 1 323 ? 5.105 21.969 5.887 1 97.56 323 ALA A CA 1
ATOM 2529 C C . ALA A 1 323 ? 4.375 22.812 4.848 1 97.56 323 ALA A C 1
ATOM 2531 O O . ALA A 1 323 ? 4.062 23.969 5.098 1 97.56 323 ALA A O 1
ATOM 2532 N N . GLY A 1 324 ? 4.098 22.219 3.689 1 97.69 324 GLY A N 1
ATOM 2533 C CA . GLY A 1 324 ? 3.414 22.953 2.635 1 97.69 324 GLY A CA 1
ATOM 2534 C C . GLY A 1 324 ? 2.053 23.484 3.057 1 97.69 324 GLY A C 1
ATOM 2535 O O . GLY A 1 324 ? 1.723 24.641 2.807 1 97.69 324 GLY A O 1
ATOM 2536 N N . GLN A 1 325 ? 1.332 22.656 3.688 1 98.12 325 GLN A N 1
ATOM 2537 C CA . GLN A 1 325 ? 0.004 23.031 4.152 1 98.12 325 GLN A CA 1
ATOM 2538 C C . GLN A 1 325 ? 0.089 24.109 5.238 1 98.12 325 GLN A C 1
ATOM 2540 O O . GLN A 1 325 ? -0.737 25.016 5.281 1 98.12 325 GLN A O 1
ATOM 2545 N N . ALA A 1 326 ? 1.047 24 6.117 1 98.19 326 ALA A N 1
ATOM 2546 C CA . ALA A 1 326 ? 1.246 25 7.164 1 98.19 326 ALA A CA 1
ATOM 2547 C C . ALA A 1 326 ? 1.538 26.375 6.562 1 98.19 326 ALA A C 1
ATOM 2549 O O . ALA A 1 326 ? 1.004 27.391 7.023 1 98.19 326 ALA A O 1
ATOM 2550 N N . ILE A 1 327 ? 2.354 26.406 5.555 1 98.19 327 ILE A N 1
ATOM 2551 C CA . ILE A 1 327 ? 2.688 27.656 4.883 1 98.19 327 ILE A CA 1
ATOM 2552 C C . ILE A 1 327 ? 1.448 28.203 4.184 1 98.19 327 ILE A C 1
ATOM 2554 O O . ILE A 1 327 ? 1.197 29.422 4.219 1 98.19 327 ILE A O 1
ATOM 2558 N N . GLN A 1 328 ? 0.71 27.297 3.551 1 98.06 328 GLN A N 1
ATOM 2559 C CA . GLN A 1 328 ? -0.541 27.719 2.932 1 98.06 328 GLN A CA 1
ATOM 2560 C C . GLN A 1 328 ? -1.475 28.359 3.959 1 98.06 328 GLN A C 1
ATOM 2562 O O . GLN A 1 328 ? -2.057 29.422 3.705 1 98.06 328 GLN A O 1
ATOM 2567 N N . ASN A 1 329 ? -1.625 27.766 5.074 1 98.12 329 ASN A N 1
ATOM 2568 C CA . ASN A 1 329 ? -2.42 28.312 6.168 1 98.12 329 ASN A CA 1
ATOM 2569 C C . ASN A 1 329 ? -1.866 29.656 6.645 1 98.12 329 ASN A C 1
ATOM 2571 O O . ASN A 1 329 ? -2.629 30.594 6.914 1 98.12 329 ASN A O 1
ATOM 2575 N N . MET A 1 330 ? -0.553 29.734 6.77 1 97.94 330 MET A N 1
ATOM 2576 C CA . MET A 1 330 ? 0.078 30.984 7.164 1 97.94 330 MET A CA 1
ATOM 2577 C C . MET A 1 330 ? -0.273 32.094 6.184 1 97.94 330 MET A C 1
ATOM 2579 O O . MET A 1 330 ? -0.648 33.219 6.598 1 97.94 330 MET A O 1
ATOM 2583 N N . ASN A 1 331 ? -0.113 31.797 4.875 1 97.62 331 ASN A N 1
ATOM 2584 C CA . ASN A 1 331 ? -0.449 32.812 3.863 1 97.62 331 ASN A CA 1
ATOM 2585 C C . ASN A 1 331 ? -1.867 33.344 4.051 1 97.62 331 ASN A C 1
ATOM 2587 O O . ASN A 1 331 ? -2.09 34.531 4.008 1 97.62 331 ASN A O 1
ATOM 2591 N N . ILE A 1 332 ? -2.74 32.438 4.344 1 97.44 332 ILE A N 1
ATOM 2592 C CA . ILE A 1 332 ? -4.145 32.812 4.465 1 97.44 332 ILE A CA 1
ATOM 2593 C C . ILE A 1 332 ? -4.34 33.719 5.691 1 97.44 332 ILE A C 1
ATOM 2595 O O . ILE A 1 332 ? -4.98 34.75 5.609 1 97.44 332 ILE A O 1
ATOM 2599 N N . ILE A 1 333 ? -3.822 33.375 6.836 1 96.75 333 ILE A N 1
ATOM 2600 C CA . ILE A 1 333 ? -4.117 34.125 8.062 1 96.75 333 ILE A CA 1
ATOM 2601 C C . ILE A 1 333 ? -3.436 35.469 8.031 1 96.75 333 ILE A C 1
ATOM 2603 O O . ILE A 1 333 ? -3.807 36.375 8.781 1 96.75 333 ILE A O 1
ATOM 2607 N N . PHE A 1 334 ? -2.443 35.688 7.156 1 96.88 334 PHE A N 1
ATOM 2608 C CA . PHE A 1 334 ? -1.772 36.969 7.031 1 96.88 334 PHE A CA 1
ATOM 2609 C C . PHE A 1 334 ? -2.285 37.75 5.82 1 96.88 334 PHE A C 1
ATOM 2611 O O . PHE A 1 334 ? -1.761 38.812 5.48 1 96.88 334 PHE A O 1
ATOM 2618 N N . GLY A 1 335 ? -3.232 37.156 5.074 1 96.06 335 GLY A N 1
ATOM 2619 C CA . GLY A 1 335 ? -3.873 37.812 3.961 1 96.06 335 GLY A CA 1
ATOM 2620 C C . GLY A 1 335 ? -3.045 37.812 2.691 1 96.06 335 GLY A C 1
ATOM 2621 O O . GLY A 1 335 ? -3.203 38.688 1.829 1 96.06 335 GLY A O 1
ATOM 2622 N N . LEU A 1 336 ? -2.119 36.875 2.594 1 96.88 336 LEU A N 1
ATOM 2623 C CA . LEU A 1 336 ? -1.322 36.688 1.385 1 96.88 336 LEU A CA 1
ATOM 2624 C C . LEU A 1 336 ? -2.025 35.75 0.402 1 96.88 336 LEU A C 1
ATOM 2626 O O . LEU A 1 336 ? -2.965 35.062 0.773 1 96.88 336 LEU A O 1
ATOM 2630 N N . GLU A 1 337 ? -1.563 35.875 -0.889 1 97.19 337 GLU A N 1
ATOM 2631 C CA . GLU A 1 337 ? -2 34.844 -1.826 1 97.19 337 GLU A CA 1
ATOM 2632 C C . GLU A 1 337 ? -1.607 33.438 -1.339 1 97.19 337 GLU A C 1
ATOM 2634 O O . GLU A 1 337 ? -0.487 33.219 -0.868 1 97.19 337 GLU A O 1
ATOM 2639 N N . GLU A 1 338 ? -2.463 32.5 -1.414 1 96.69 338 GLU A N 1
ATOM 2640 C CA . GLU A 1 338 ? -2.246 31.172 -0.87 1 96.69 338 GLU A CA 1
ATOM 2641 C C . GLU A 1 338 ? -1.025 30.5 -1.502 1 96.69 338 GLU A C 1
ATOM 2643 O O . GLU A 1 338 ? -0.372 29.672 -0.874 1 96.69 338 GLU A O 1
ATOM 2648 N N . THR A 1 339 ? -0.693 30.891 -2.701 1 97.5 339 THR A N 1
ATOM 2649 C CA . THR A 1 339 ? 0.367 30.219 -3.447 1 97.5 339 THR A CA 1
ATOM 2650 C C . THR A 1 339 ? 1.724 30.844 -3.143 1 97.5 339 THR A C 1
ATOM 2652 O O . THR A 1 339 ? 2.756 30.359 -3.611 1 97.5 339 THR A O 1
ATOM 2655 N N . THR A 1 340 ? 1.709 31.906 -2.375 1 97.88 340 THR A N 1
ATOM 2656 C CA . THR A 1 340 ? 2.959 32.625 -2.115 1 97.88 340 THR A CA 1
ATOM 2657 C C . THR A 1 340 ? 4 31.672 -1.521 1 97.88 340 THR A C 1
ATOM 2659 O O . THR A 1 340 ? 3.766 31.062 -0.478 1 97.88 340 THR A O 1
ATOM 2662 N N . GLY A 1 341 ? 5.062 31.5 -2.266 1 96.12 341 GLY A N 1
ATOM 2663 C CA . GLY A 1 341 ? 6.18 30.688 -1.806 1 96.12 341 GLY A CA 1
ATOM 2664 C C . GLY A 1 341 ? 5.977 29.203 -2.033 1 96.12 341 GLY A C 1
ATOM 2665 O O . GLY A 1 341 ? 6.832 28.391 -1.674 1 96.12 341 GLY A O 1
ATOM 2666 N N . LEU A 1 342 ? 4.863 28.766 -2.625 1 97.12 342 LEU A N 1
ATOM 2667 C CA . LEU A 1 342 ? 4.52 27.344 -2.666 1 97.12 342 LEU A CA 1
ATOM 2668 C C . LEU A 1 342 ? 4.457 26.844 -4.105 1 97.12 342 LEU A C 1
ATOM 2670 O O . LEU A 1 342 ? 4.227 25.656 -4.344 1 97.12 342 LEU A O 1
ATOM 2674 N N . LYS A 1 343 ? 4.711 27.688 -5.055 1 91.56 343 LYS A N 1
ATOM 2675 C CA . LYS A 1 343 ? 4.656 27.281 -6.453 1 91.56 343 LYS A CA 1
ATOM 2676 C C . LYS A 1 343 ? 5.945 26.562 -6.859 1 91.56 343 LYS A C 1
ATOM 2678 O O . LYS A 1 343 ? 6.871 27.188 -7.375 1 91.56 343 LYS A O 1
ATOM 2683 N N . LEU A 1 344 ? 6.074 25.375 -6.531 1 85.38 344 LEU A N 1
ATOM 2684 C CA . LEU A 1 344 ? 7.207 24.516 -6.863 1 85.38 344 LEU A CA 1
ATOM 2685 C C . LEU A 1 344 ? 6.754 23.297 -7.676 1 85.38 344 LEU A C 1
ATOM 2687 O O . LEU A 1 344 ? 5.758 22.656 -7.336 1 85.38 344 LEU A O 1
ATOM 2691 N N . ALA A 1 345 ? 7.398 23.109 -8.805 1 82 345 ALA A N 1
ATOM 2692 C CA . ALA A 1 345 ? 7.156 21.891 -9.57 1 82 345 ALA A CA 1
ATOM 2693 C C . ALA A 1 345 ? 7.887 20.703 -8.961 1 82 345 ALA A C 1
ATOM 2695 O O . ALA A 1 345 ? 8.969 20.859 -8.391 1 82 345 ALA A O 1
ATOM 2696 N N . PRO A 1 346 ? 7.211 19.547 -9.008 1 81.5 346 PRO A N 1
ATOM 2697 C CA . PRO A 1 346 ? 7.91 18.375 -8.477 1 81.5 346 PRO A CA 1
ATOM 2698 C C . PRO A 1 346 ? 9.156 18.016 -9.281 1 81.5 346 PRO A C 1
ATOM 2700 O O . PRO A 1 346 ? 9.258 18.375 -10.461 1 81.5 346 PRO A O 1
ATOM 2703 N N . THR A 1 347 ? 10.117 17.438 -8.516 1 74.94 347 THR A N 1
ATOM 2704 C CA . THR A 1 347 ? 11.289 16.891 -9.195 1 74.94 347 THR A CA 1
ATOM 2705 C C . THR A 1 347 ? 11 15.508 -9.766 1 74.94 347 THR A C 1
ATOM 2707 O O . THR A 1 347 ? 10.555 14.617 -9.039 1 74.94 347 THR A O 1
ATOM 2710 N N . PHE A 1 348 ? 10.852 15.383 -11.062 1 71.88 348 PHE A N 1
ATOM 2711 C CA . PHE A 1 348 ? 10.656 14.141 -11.789 1 71.88 348 PHE A CA 1
ATOM 2712 C C . PHE A 1 348 ? 11.633 14.047 -12.961 1 71.88 348 PHE A C 1
ATOM 2714 O O . PHE A 1 348 ? 11.922 15.047 -13.617 1 71.88 348 PHE A O 1
ATOM 2721 N N . PRO A 1 349 ? 12.281 12.703 -13.055 1 71.69 349 PRO A N 1
ATOM 2722 C CA . PRO A 1 349 ? 11.992 11.43 -12.391 1 71.69 349 PRO A CA 1
ATOM 2723 C C . PRO A 1 349 ? 12.719 11.289 -11.047 1 71.69 349 PRO A C 1
ATOM 2725 O O . PRO A 1 349 ? 13.875 11.695 -10.922 1 71.69 349 PRO A O 1
ATOM 2728 N N . MET B 1 1 ? 15.164 -39.938 -11.508 1 93.94 1 MET B N 1
ATOM 2729 C CA . MET B 1 1 ? 15 -38.5 -11.32 1 93.94 1 MET B CA 1
ATOM 2730 C C . MET B 1 1 ? 13.922 -37.969 -12.25 1 93.94 1 MET B C 1
ATOM 2732 O O . MET B 1 1 ? 13.789 -38.406 -13.391 1 93.94 1 MET B O 1
ATOM 2736 N N . ILE B 1 2 ? 13.102 -37.125 -11.773 1 97.81 2 ILE B N 1
ATOM 2737 C CA . ILE B 1 2 ? 12.062 -36.5 -12.57 1 97.81 2 ILE B CA 1
ATOM 2738 C C . ILE B 1 2 ? 12.695 -35.469 -13.523 1 97.81 2 ILE B C 1
ATOM 2740 O O . ILE B 1 2 ? 13.367 -34.531 -13.086 1 97.81 2 ILE B O 1
ATOM 2744 N N . ARG B 1 3 ? 12.578 -35.719 -14.797 1 98.5 3 ARG B N 1
ATOM 2745 C CA . ARG B 1 3 ? 13.062 -34.781 -15.789 1 98.5 3 ARG B CA 1
ATOM 2746 C C . ARG B 1 3 ? 12.07 -33.625 -15.992 1 98.5 3 ARG B C 1
ATOM 2748 O O . ARG B 1 3 ? 10.953 -33.844 -16.469 1 98.5 3 ARG B O 1
ATOM 2755 N N . PHE B 1 4 ? 12.547 -32.438 -15.609 1 98.62 4 PHE B N 1
ATOM 2756 C CA . PHE B 1 4 ? 11.633 -31.312 -15.781 1 98.62 4 PHE B CA 1
ATOM 2757 C C . PHE B 1 4 ? 12.125 -30.375 -16.875 1 98.62 4 PHE B C 1
ATOM 2759 O O . PHE B 1 4 ? 13.336 -30.25 -17.094 1 98.62 4 PHE B O 1
ATOM 2766 N N . SER B 1 5 ? 11.18 -29.75 -17.625 1 98.75 5 SER B N 1
ATOM 2767 C CA . SER B 1 5 ? 11.445 -28.734 -18.641 1 98.75 5 SER B CA 1
ATOM 2768 C C . SER B 1 5 ? 10.57 -27.5 -18.422 1 98.75 5 SER B C 1
ATOM 2770 O O . SER B 1 5 ? 9.547 -27.562 -17.75 1 98.75 5 SER B O 1
ATOM 2772 N N . MET B 1 6 ? 11.031 -26.391 -18.984 1 98.31 6 MET B N 1
ATOM 2773 C CA . MET B 1 6 ? 10.258 -25.156 -18.875 1 98.31 6 MET B CA 1
ATOM 2774 C C . MET B 1 6 ? 10.25 -24.391 -20.203 1 98.31 6 MET B C 1
ATOM 2776 O O . MET B 1 6 ? 11.305 -24.172 -20.797 1 98.31 6 MET B O 1
ATOM 2780 N N . ILE B 1 7 ? 9.094 -24.094 -20.672 1 98 7 ILE B N 1
ATOM 2781 C CA . ILE B 1 7 ? 8.938 -23.125 -21.766 1 98 7 ILE B CA 1
ATOM 2782 C C . ILE B 1 7 ? 8.547 -21.766 -21.203 1 98 7 ILE B C 1
ATOM 2784 O O . ILE B 1 7 ? 7.531 -21.641 -20.516 1 98 7 ILE B O 1
ATOM 2788 N N . GLY B 1 8 ? 9.266 -20.734 -21.484 1 96.81 8 GLY B N 1
ATOM 2789 C CA . GLY B 1 8 ? 9.203 -19.453 -20.828 1 96.81 8 GLY B CA 1
ATOM 2790 C C . GLY B 1 8 ? 10.258 -19.281 -19.75 1 96.81 8 GLY B C 1
ATOM 2791 O O . GLY B 1 8 ? 10.023 -18.578 -18.766 1 96.81 8 GLY B O 1
ATOM 2792 N N . ALA B 1 9 ? 11.422 -19.859 -19.938 1 97.06 9 ALA B N 1
ATOM 2793 C CA . ALA B 1 9 ? 12.461 -19.969 -18.922 1 97.06 9 ALA B CA 1
ATOM 2794 C C . ALA B 1 9 ? 13.18 -18.641 -18.734 1 97.06 9 ALA B C 1
ATOM 2796 O O . ALA B 1 9 ? 13.867 -18.438 -17.719 1 97.06 9 ALA B O 1
ATOM 2797 N N . ALA B 1 10 ? 13.023 -17.719 -19.672 1 95.38 10 ALA B N 1
ATOM 2798 C CA . ALA B 1 10 ? 13.711 -16.422 -19.578 1 95.38 10 ALA B CA 1
ATOM 2799 C C . ALA B 1 10 ? 12.961 -15.469 -18.656 1 95.38 10 ALA B C 1
ATOM 2801 O O . ALA B 1 10 ? 13.492 -14.43 -18.266 1 95.38 10 ALA B O 1
ATOM 2802 N N . SER B 1 11 ? 11.727 -15.82 -18.328 1 95.44 11 SER B N 1
ATOM 2803 C CA . SER B 1 11 ? 10.922 -14.953 -17.469 1 95.44 11 SER B CA 1
ATOM 2804 C C . SER B 1 11 ? 11.492 -14.883 -16.062 1 95.44 11 SER B C 1
ATOM 2806 O O . SER B 1 11 ? 12.383 -15.656 -15.703 1 95.44 11 SER B O 1
ATOM 2808 N N . ASN B 1 12 ? 10.984 -13.891 -15.227 1 95.5 12 ASN B N 1
ATOM 2809 C CA . ASN B 1 12 ? 11.391 -13.805 -13.828 1 95.5 12 ASN B CA 1
ATOM 2810 C C . ASN B 1 12 ? 11.008 -15.062 -13.055 1 95.5 12 ASN B C 1
ATOM 2812 O O . ASN B 1 12 ? 11.805 -15.594 -12.281 1 95.5 12 ASN B O 1
ATOM 2816 N N . ALA B 1 13 ? 9.828 -15.57 -13.281 1 94.88 13 ALA B N 1
ATOM 2817 C CA . ALA B 1 13 ? 9.375 -16.797 -12.633 1 94.88 13 ALA B CA 1
ATOM 2818 C C . ALA B 1 13 ? 10.211 -18 -13.07 1 94.88 13 ALA B C 1
ATOM 2820 O O . ALA B 1 13 ? 10.469 -18.906 -12.281 1 94.88 13 ALA B O 1
ATOM 2821 N N . GLY B 1 14 ? 10.57 -17.984 -14.352 1 96 14 GLY B N 1
ATOM 2822 C CA . GLY B 1 14 ? 11.438 -19.047 -14.844 1 96 14 GLY B CA 1
ATOM 2823 C C . GLY B 1 14 ? 12.797 -19.062 -14.172 1 96 14 GLY B C 1
ATOM 2824 O O . GLY B 1 14 ? 13.281 -20.109 -13.758 1 96 14 GLY B O 1
ATOM 2825 N N . GLY B 1 15 ? 13.406 -17.906 -14.062 1 96 15 GLY B N 1
ATOM 2826 C CA . GLY B 1 15 ? 14.664 -17.812 -13.344 1 96 15 GLY B CA 1
ATOM 2827 C C . GLY B 1 15 ? 14.578 -18.266 -11.906 1 96 15 GLY B C 1
ATOM 2828 O O . GLY B 1 15 ? 15.469 -18.969 -11.414 1 96 15 GLY B O 1
ATOM 2829 N N . GLU B 1 16 ? 13.523 -17.891 -11.258 1 96.12 16 GLU B N 1
ATOM 2830 C CA . GLU B 1 16 ? 13.336 -18.281 -9.867 1 96.12 16 GLU B CA 1
ATOM 2831 C C . GLU B 1 16 ? 13.141 -19.797 -9.742 1 96.12 16 GLU B C 1
ATOM 2833 O O . GLU B 1 16 ? 13.672 -20.422 -8.82 1 96.12 16 GLU B O 1
ATOM 2838 N N . MET B 1 17 ? 12.367 -20.359 -10.648 1 96.69 17 MET B N 1
ATOM 2839 C CA . MET B 1 17 ? 12.164 -21.812 -10.641 1 96.69 17 MET B CA 1
ATOM 2840 C C . MET B 1 17 ? 13.492 -22.547 -10.773 1 96.69 17 MET B C 1
ATOM 2842 O O . MET B 1 17 ? 13.781 -23.469 -10.008 1 96.69 17 MET B O 1
ATOM 2846 N N . LEU B 1 18 ? 14.266 -22.109 -11.734 1 97.25 18 LEU B N 1
ATOM 2847 C CA . LEU B 1 18 ? 15.57 -22.734 -11.945 1 97.25 18 LEU B CA 1
ATOM 2848 C C . LEU B 1 18 ? 16.453 -22.578 -10.711 1 97.25 18 LEU B C 1
ATOM 2850 O O . LEU B 1 18 ? 17.141 -23.516 -10.32 1 97.25 18 LEU B O 1
ATOM 2854 N N . ARG B 1 19 ? 16.391 -21.422 -10.086 1 96.38 19 ARG B N 1
ATOM 2855 C CA . ARG B 1 19 ? 17.156 -21.188 -8.867 1 96.38 19 ARG B CA 1
ATOM 2856 C C . ARG B 1 19 ? 16.75 -22.156 -7.77 1 96.38 19 ARG B C 1
ATOM 2858 O O . ARG B 1 19 ? 17.594 -22.812 -7.148 1 96.38 19 ARG B O 1
ATOM 2865 N N . MET B 1 20 ? 15.453 -22.344 -7.594 1 96.06 20 MET B N 1
ATOM 2866 C CA . MET B 1 20 ? 14.922 -23.156 -6.496 1 96.06 20 MET B CA 1
ATOM 2867 C C . MET B 1 20 ? 15.148 -24.641 -6.758 1 96.06 20 MET B C 1
ATOM 2869 O O . MET B 1 20 ? 15.25 -25.422 -5.816 1 96.06 20 MET B O 1
ATOM 2873 N N . MET B 1 21 ? 15.312 -24.984 -8 1 96.88 21 MET B N 1
ATOM 2874 C CA . MET B 1 21 ? 15.414 -26.391 -8.383 1 96.88 21 MET B CA 1
ATOM 2875 C C . MET B 1 21 ? 16.859 -26.891 -8.273 1 96.88 21 MET B C 1
ATOM 2877 O O . MET B 1 21 ? 17.109 -28.094 -8.336 1 96.88 21 MET B O 1
ATOM 2881 N N . ILE B 1 22 ? 17.766 -25.984 -8.055 1 94.75 22 ILE B N 1
ATOM 2882 C CA . ILE B 1 22 ? 19.188 -26.328 -8.023 1 94.75 22 ILE B CA 1
ATOM 2883 C C . ILE B 1 22 ? 19.438 -27.406 -6.98 1 94.75 22 ILE B C 1
ATOM 2885 O O . ILE B 1 22 ? 20.172 -28.359 -7.234 1 94.75 22 ILE B O 1
ATOM 2889 N N . ASN B 1 23 ? 18.75 -27.328 -5.824 1 91.06 23 ASN B N 1
ATOM 2890 C CA . ASN B 1 23 ? 19.031 -28.266 -4.738 1 91.06 23 ASN B CA 1
ATOM 2891 C C . ASN B 1 23 ? 17.891 -29.25 -4.543 1 91.06 23 ASN B C 1
ATOM 2893 O O . ASN B 1 23 ? 17.797 -29.891 -3.49 1 91.06 23 ASN B O 1
ATOM 2897 N N . HIS B 1 24 ? 17.016 -29.312 -5.523 1 96.81 24 HIS B N 1
ATOM 2898 C CA . HIS B 1 24 ? 15.961 -30.328 -5.438 1 96.81 24 HIS B CA 1
ATOM 2899 C C . HIS B 1 24 ? 16.531 -31.734 -5.672 1 96.81 24 HIS B C 1
ATOM 2901 O O . HIS B 1 24 ? 17.047 -32.031 -6.754 1 96.81 24 HIS B O 1
ATOM 2907 N N . PRO B 1 25 ? 16.422 -32.625 -4.785 1 97.19 25 PRO B N 1
ATOM 2908 C CA . PRO B 1 25 ? 17.172 -33.875 -4.855 1 97.19 25 PRO B CA 1
ATOM 2909 C C . PRO B 1 25 ? 16.547 -34.875 -5.805 1 97.19 25 PRO B C 1
ATOM 2911 O O . PRO B 1 25 ? 17.156 -35.906 -6.133 1 97.19 25 PRO B O 1
ATOM 2914 N N . GLU B 1 26 ? 15.328 -34.625 -6.254 1 98 26 GLU B N 1
ATOM 2915 C CA . GLU B 1 26 ? 14.602 -35.656 -7 1 98 26 GLU B CA 1
ATOM 2916 C C . GLU B 1 26 ? 14.383 -35.219 -8.453 1 98 26 GLU B C 1
ATOM 2918 O O . GLU B 1 26 ? 13.594 -35.844 -9.172 1 98 26 GLU B O 1
ATOM 2923 N N . THR B 1 27 ? 15.094 -34.125 -8.867 1 97.75 27 THR B N 1
ATOM 2924 C CA . THR B 1 27 ? 14.797 -33.625 -10.211 1 97.75 27 THR B CA 1
ATOM 2925 C C . THR B 1 27 ? 16.078 -33.344 -10.977 1 97.75 27 THR B C 1
ATOM 2927 O O . THR B 1 27 ? 17.156 -33.219 -10.383 1 97.75 27 THR B O 1
ATOM 2930 N N . GLU B 1 28 ? 15.945 -33.344 -12.273 1 97.31 28 GLU B N 1
ATOM 2931 C CA . GLU B 1 28 ? 17 -32.906 -13.18 1 97.31 28 GLU B CA 1
ATOM 2932 C C . GLU B 1 28 ? 16.438 -32.094 -14.344 1 97.31 28 GLU B C 1
ATOM 2934 O O . GLU B 1 28 ? 15.367 -32.406 -14.867 1 97.31 28 GLU B O 1
ATOM 2939 N N . LEU B 1 29 ? 17.125 -31.078 -14.758 1 98.06 29 LEU B N 1
ATOM 2940 C CA . LEU B 1 29 ? 16.672 -30.234 -15.875 1 98.06 29 LEU B CA 1
ATOM 2941 C C . LEU B 1 29 ? 16.859 -30.953 -17.203 1 98.06 29 LEU B C 1
ATOM 2943 O O . LEU B 1 29 ? 17.953 -31.453 -17.5 1 98.06 29 LEU B O 1
ATOM 2947 N N . ALA B 1 30 ? 15.82 -31.016 -17.984 1 98.25 30 ALA B N 1
ATOM 2948 C CA . ALA B 1 30 ? 15.914 -31.609 -19.312 1 98.25 30 ALA B CA 1
ATOM 2949 C C . ALA B 1 30 ? 16.109 -30.531 -20.375 1 98.25 30 ALA B C 1
ATOM 2951 O O . ALA B 1 30 ? 17.125 -30.547 -21.094 1 98.25 30 ALA B O 1
ATOM 2952 N N . TYR B 1 31 ? 15.086 -29.641 -20.453 1 98.38 31 TYR B N 1
ATOM 2953 C CA . TYR B 1 31 ? 15.156 -28.594 -21.484 1 98.38 31 TYR B CA 1
ATOM 2954 C C . TYR B 1 31 ? 14.625 -27.266 -20.953 1 98.38 31 TYR B C 1
ATOM 2956 O O . TYR B 1 31 ? 13.789 -27.25 -20.031 1 98.38 31 TYR B O 1
ATOM 2964 N N . VAL B 1 32 ? 15.172 -26.203 -21.5 1 98.38 32 VAL B N 1
ATOM 2965 C CA . VAL B 1 32 ? 14.594 -24.859 -21.344 1 98.38 32 VAL B CA 1
ATOM 2966 C C . VAL B 1 32 ? 14.297 -24.266 -22.719 1 98.38 32 VAL B C 1
ATOM 2968 O O . VAL B 1 32 ? 15.039 -24.5 -23.688 1 98.38 32 VAL B O 1
ATOM 2971 N N . ALA B 1 33 ? 13.242 -23.516 -22.797 1 98.12 33 ALA B N 1
ATOM 2972 C CA . ALA B 1 33 ? 12.852 -22.828 -24.031 1 98.12 33 ALA B CA 1
ATOM 2973 C C . ALA B 1 33 ? 12.266 -21.453 -23.75 1 98.12 33 ALA B C 1
ATOM 2975 O O . ALA B 1 33 ? 11.812 -21.188 -22.625 1 98.12 33 ALA B O 1
ATOM 2976 N N . ASP B 1 34 ? 12.344 -20.641 -24.656 1 96.44 34 ASP B N 1
ATOM 2977 C CA . ASP B 1 34 ? 11.766 -19.297 -24.594 1 96.44 34 ASP B CA 1
ATOM 2978 C C . ASP B 1 34 ? 11.625 -18.703 -26 1 96.44 34 ASP B C 1
ATOM 2980 O O . ASP B 1 34 ? 12.57 -18.734 -26.781 1 96.44 34 ASP B O 1
ATOM 2984 N N . GLY B 1 35 ? 10.5 -18.141 -26.281 1 91.25 35 GLY B N 1
ATOM 2985 C CA . GLY B 1 35 ? 10.227 -17.625 -27.609 1 91.25 35 GLY B CA 1
ATOM 2986 C C . GLY B 1 35 ? 11.031 -16.391 -27.938 1 91.25 35 GLY B C 1
ATOM 2987 O O . GLY B 1 35 ? 11.359 -16.141 -29.109 1 91.25 35 GLY B O 1
ATOM 2988 N N . PHE B 1 36 ? 11.398 -15.586 -27.016 1 89.19 36 PHE B N 1
ATOM 2989 C CA . PHE B 1 36 ? 12.023 -14.297 -27.266 1 89.19 36 PHE B CA 1
ATOM 2990 C C . PHE B 1 36 ? 13.539 -14.383 -27.094 1 89.19 36 PHE B C 1
ATOM 2992 O O . PHE B 1 36 ? 14.273 -13.531 -27.594 1 89.19 36 PHE B O 1
ATOM 2999 N N . SER B 1 37 ? 13.992 -15.461 -26.438 1 93.5 37 SER B N 1
ATOM 3000 C CA . SER B 1 37 ? 15.406 -15.539 -26.094 1 93.5 37 SER B CA 1
ATOM 3001 C C . SER B 1 37 ? 16.047 -16.781 -26.688 1 93.5 37 SER B C 1
ATOM 3003 O O . SER B 1 37 ? 17.109 -17.234 -26.234 1 93.5 37 SER B O 1
ATOM 3005 N N . SER B 1 38 ? 15.391 -17.328 -27.641 1 95.88 38 SER B N 1
ATOM 3006 C CA . SER B 1 38 ? 15.875 -18.578 -28.234 1 95.88 38 SER B CA 1
ATOM 3007 C C . SER B 1 38 ? 17.312 -18.422 -28.734 1 95.88 38 SER B C 1
ATOM 3009 O O . SER B 1 38 ? 17.672 -17.391 -29.312 1 95.88 38 SER B O 1
ATOM 3011 N N . GLY B 1 39 ? 18.109 -19.422 -28.469 1 97.06 39 GLY B N 1
ATOM 3012 C CA . GLY B 1 39 ? 19.484 -19.453 -28.953 1 97.06 39 GLY B CA 1
ATOM 3013 C C . GLY B 1 39 ? 20.469 -18.953 -27.906 1 97.06 39 GLY B C 1
ATOM 3014 O O . GLY B 1 39 ? 21.656 -19.25 -28 1 97.06 39 GLY B O 1
ATOM 3015 N N . LEU B 1 40 ? 20.047 -18.297 -26.922 1 96.88 40 LEU B N 1
ATOM 3016 C CA . LEU B 1 40 ? 20.922 -17.812 -25.859 1 96.88 40 LEU B CA 1
ATOM 3017 C C . LEU B 1 40 ? 21.141 -18.891 -24.812 1 96.88 40 LEU B C 1
ATOM 3019 O O . LEU B 1 40 ? 20.297 -19.766 -24.609 1 96.88 40 LEU B O 1
ATOM 3023 N N . HIS B 1 41 ? 22.312 -18.75 -24.203 1 96.88 41 HIS B N 1
ATOM 3024 C CA . HIS B 1 41 ? 22.531 -19.562 -23.016 1 96.88 41 HIS B CA 1
ATOM 3025 C C . HIS B 1 41 ? 21.672 -19.062 -21.844 1 96.88 41 HIS B C 1
ATOM 3027 O O . HIS B 1 41 ? 21.516 -17.859 -21.672 1 96.88 41 HIS B O 1
ATOM 3033 N N . ILE B 1 42 ? 21.172 -20.031 -21.062 1 96.69 42 ILE B N 1
ATOM 3034 C CA . ILE B 1 42 ? 20.281 -19.672 -19.969 1 96.69 42 ILE B CA 1
ATOM 3035 C C . ILE B 1 42 ? 21 -18.719 -19.016 1 96.69 42 ILE B C 1
ATOM 3037 O O . ILE B 1 42 ? 20.375 -17.812 -18.453 1 96.69 42 ILE B O 1
ATOM 3041 N N . THR B 1 43 ? 22.344 -18.75 -18.875 1 95.56 43 THR B N 1
ATOM 3042 C CA . THR B 1 43 ? 23.094 -17.906 -17.938 1 95.56 43 THR B CA 1
ATOM 3043 C C . THR B 1 43 ? 23.375 -16.531 -18.531 1 95.56 43 THR B C 1
ATOM 3045 O O . THR B 1 43 ? 23.812 -15.617 -17.828 1 95.56 43 THR B O 1
ATOM 3048 N N . GLU B 1 44 ? 23.125 -16.391 -19.844 1 94.81 44 GLU B N 1
ATOM 3049 C CA . GLU B 1 44 ? 23.141 -15.055 -20.438 1 94.81 44 GLU B CA 1
ATOM 3050 C C . GLU B 1 44 ? 21.906 -14.258 -20.047 1 94.81 44 GLU B C 1
ATOM 3052 O O . GLU B 1 44 ? 21.953 -13.031 -19.922 1 94.81 44 GLU B O 1
ATOM 3057 N N . VAL B 1 45 ? 20.906 -15.047 -19.859 1 94.94 45 VAL B N 1
ATOM 3058 C CA . VAL B 1 45 ? 19.641 -14.414 -19.5 1 94.94 45 VAL B CA 1
ATOM 3059 C C . VAL B 1 45 ? 19.547 -14.289 -17.984 1 94.94 45 VAL B C 1
ATOM 3061 O O . VAL B 1 45 ? 19.047 -13.281 -17.469 1 94.94 45 VAL B O 1
ATOM 3064 N N . HIS B 1 46 ? 19.969 -15.258 -17.281 1 96.12 46 HIS B N 1
ATOM 3065 C CA . HIS B 1 46 ? 20.047 -15.281 -15.82 1 96.12 46 HIS B CA 1
ATOM 3066 C C . HIS B 1 46 ? 21.484 -15.492 -15.344 1 96.12 46 HIS B C 1
ATOM 3068 O O . HIS B 1 46 ? 21.828 -16.578 -14.883 1 96.12 46 HIS B O 1
ATOM 3074 N N . PRO B 1 47 ? 22.234 -14.414 -15.281 1 94 47 PRO B N 1
ATOM 3075 C CA . PRO B 1 47 ? 23.672 -14.547 -14.984 1 94 47 PRO B CA 1
ATOM 3076 C C . PRO B 1 47 ? 23.922 -15.125 -13.594 1 94 47 PRO B C 1
ATOM 3078 O O . PRO B 1 47 ? 24.953 -15.773 -13.375 1 94 47 PRO B O 1
ATOM 3081 N N . ALA B 1 48 ? 23.016 -14.977 -12.727 1 91.75 48 ALA B N 1
ATOM 3082 C CA . ALA B 1 48 ? 23.188 -15.461 -11.359 1 91.75 48 ALA B CA 1
ATOM 3083 C C . ALA B 1 48 ? 23.188 -16.984 -11.32 1 91.75 48 ALA B C 1
ATOM 3085 O O . ALA B 1 48 ? 23.562 -17.594 -10.312 1 91.75 48 ALA B O 1
ATOM 3086 N N . LEU B 1 49 ? 22.781 -17.641 -12.383 1 95.06 49 LEU B N 1
ATOM 3087 C CA . LEU B 1 49 ? 22.688 -19.094 -12.43 1 95.06 49 LEU B CA 1
ATOM 3088 C C . LEU B 1 49 ? 23.969 -19.688 -13.016 1 95.06 49 LEU B C 1
ATOM 3090 O O . LEU B 1 49 ? 24.047 -20.906 -13.234 1 95.06 49 LEU B O 1
ATOM 3094 N N . GLN B 1 50 ? 24.938 -18.812 -13.203 1 93.5 50 GLN B N 1
ATOM 3095 C CA . GLN B 1 50 ? 26.234 -19.297 -13.688 1 93.5 50 GLN B CA 1
ATOM 3096 C C . GLN B 1 50 ? 26.828 -20.344 -12.742 1 93.5 50 GLN B C 1
ATOM 3098 O O . GLN B 1 50 ? 26.828 -20.156 -11.523 1 93.5 50 GLN B O 1
ATOM 3103 N N . GLY B 1 51 ? 27.266 -21.422 -13.305 1 94.5 51 GLY B N 1
ATOM 3104 C CA . GLY B 1 51 ? 27.859 -22.484 -12.508 1 94.5 51 GLY B CA 1
ATOM 3105 C C . GLY B 1 51 ? 26.859 -23.562 -12.117 1 94.5 51 GLY B C 1
ATOM 3106 O O . GLY B 1 51 ? 27.25 -24.641 -11.656 1 94.5 51 GLY B O 1
ATOM 3107 N N . PHE B 1 52 ? 25.609 -23.328 -12.445 1 94.56 52 PHE B N 1
ATOM 3108 C CA . PHE B 1 52 ? 24.578 -24.297 -12.047 1 94.56 52 PHE B CA 1
ATOM 3109 C C . PHE B 1 52 ? 23.938 -24.938 -13.258 1 94.56 52 PHE B C 1
ATOM 3111 O O . PHE B 1 52 ? 23.531 -26.109 -13.211 1 94.56 52 PHE B O 1
ATOM 3118 N N . TYR B 1 53 ? 23.766 -24.109 -14.344 1 95 53 TYR B N 1
ATOM 3119 C CA . TYR B 1 53 ? 23.125 -24.609 -15.555 1 95 53 TYR B CA 1
ATOM 3120 C C . TYR B 1 53 ? 23.969 -24.266 -16.781 1 95 53 TYR B C 1
ATOM 3122 O O . TYR B 1 53 ? 24.656 -23.25 -16.812 1 95 53 TYR B O 1
ATOM 3130 N N . ASP B 1 54 ? 23.906 -25.156 -17.797 1 93.56 54 ASP B N 1
ATOM 3131 C CA . ASP B 1 54 ? 24.609 -24.953 -19.047 1 93.56 54 ASP B CA 1
ATOM 3132 C C . ASP B 1 54 ? 23.688 -25.203 -20.25 1 93.56 54 ASP B C 1
ATOM 3134 O O . ASP B 1 54 ? 24.172 -25.484 -21.344 1 93.56 54 ASP B O 1
ATOM 3138 N N . ALA B 1 55 ? 22.5 -24.891 -20.156 1 96.19 55 ALA B N 1
ATOM 3139 C CA . ALA B 1 55 ? 21.531 -25.203 -21.188 1 96.19 55 ALA B CA 1
ATOM 3140 C C . ALA B 1 55 ? 21.344 -24.016 -22.141 1 96.19 55 ALA B C 1
ATOM 3142 O O . ALA B 1 55 ? 21.5 -22.859 -21.734 1 96.19 55 ALA B O 1
ATOM 3143 N N . VAL B 1 56 ? 21.031 -24.312 -23.391 1 97.75 56 VAL B N 1
ATOM 3144 C CA . VAL B 1 56 ? 20.656 -23.312 -24.391 1 97.75 56 VAL B CA 1
ATOM 3145 C C . VAL B 1 56 ? 19.141 -23.281 -24.547 1 97.75 56 VAL B C 1
ATOM 3147 O O . VAL B 1 56 ? 18.484 -24.328 -24.578 1 97.75 56 VAL B O 1
ATOM 3150 N N . LEU B 1 57 ? 18.609 -22.094 -24.625 1 98.38 57 LEU B N 1
ATOM 3151 C CA . LEU B 1 57 ? 17.172 -21.922 -24.766 1 98.38 57 LEU B CA 1
ATOM 3152 C C . LEU B 1 57 ? 16.703 -22.344 -26.156 1 98.38 57 LEU B C 1
ATOM 3154 O O . LEU B 1 57 ? 17.125 -21.75 -27.156 1 98.38 57 LEU B O 1
ATOM 3158 N N . LEU B 1 58 ? 15.82 -23.344 -26.125 1 98.19 58 LEU B N 1
ATOM 3159 C CA . LEU B 1 58 ? 15.148 -23.688 -27.375 1 98.19 58 LEU B CA 1
ATOM 3160 C C . LEU B 1 58 ? 14.039 -22.703 -27.688 1 98.19 58 LEU B C 1
ATOM 3162 O O . LEU B 1 58 ? 13.719 -21.828 -26.875 1 98.19 58 LEU B O 1
ATOM 3166 N N . SER B 1 59 ? 13.531 -22.75 -28.906 1 96.69 59 SER B N 1
ATOM 3167 C CA . SER B 1 59 ? 12.391 -21.938 -29.297 1 96.69 59 SER B CA 1
ATOM 3168 C C . SER B 1 59 ? 11.078 -22.594 -28.906 1 96.69 59 SER B C 1
ATOM 3170 O O . SER B 1 59 ? 11.07 -23.656 -28.281 1 96.69 59 SER B O 1
ATOM 3172 N N . ASP B 1 60 ? 10.031 -21.891 -29.219 1 92.44 60 ASP B N 1
ATOM 3173 C CA . ASP B 1 60 ? 8.719 -22.484 -28.984 1 92.44 60 ASP B CA 1
ATOM 3174 C C . ASP B 1 60 ? 8.102 -22.984 -30.297 1 92.44 60 ASP B C 1
ATOM 3176 O O . ASP B 1 60 ? 6.879 -23.031 -30.438 1 92.44 60 ASP B O 1
ATOM 3180 N N . SER B 1 61 ? 8.992 -23.344 -31.25 1 94.44 61 SER B N 1
ATOM 3181 C CA . SER B 1 61 ? 8.523 -23.953 -32.5 1 94.44 61 SER B CA 1
ATOM 3182 C C . SER B 1 61 ? 7.949 -25.344 -32.25 1 94.44 61 SER B C 1
ATOM 3184 O O . SER B 1 61 ? 8.227 -25.969 -31.203 1 94.44 61 SER B O 1
ATOM 3186 N N . GLU B 1 62 ? 7.203 -25.828 -33.219 1 94.81 62 GLU B N 1
ATOM 3187 C CA . GLU B 1 62 ? 6.613 -27.156 -33.125 1 94.81 62 GLU B CA 1
ATOM 3188 C C . GLU B 1 62 ? 7.688 -28.219 -32.969 1 94.81 62 GLU B C 1
ATOM 3190 O O . GLU B 1 62 ? 7.539 -29.156 -32.156 1 94.81 62 GLU B O 1
ATOM 3195 N N . GLU B 1 63 ? 8.695 -28.094 -33.688 1 96.5 63 GLU B N 1
ATOM 3196 C CA . GLU B 1 63 ? 9.789 -29.062 -33.656 1 96.5 63 GLU B CA 1
ATOM 3197 C C . GLU B 1 63 ? 10.469 -29.062 -32.281 1 96.5 63 GLU B C 1
ATOM 3199 O O . GLU B 1 63 ? 10.734 -30.125 -31.719 1 96.5 63 GLU B O 1
ATOM 3204 N N . ASP B 1 64 ? 10.773 -27.922 -31.781 1 97.5 64 ASP B N 1
ATOM 3205 C CA . ASP B 1 64 ? 11.438 -27.812 -30.484 1 97.5 64 ASP B CA 1
ATOM 3206 C C . ASP B 1 64 ? 10.523 -28.297 -29.359 1 97.5 64 ASP B C 1
ATOM 3208 O O . ASP B 1 64 ? 10.977 -28.969 -28.422 1 97.5 64 ASP B O 1
ATOM 3212 N N . VAL B 1 65 ? 9.266 -27.953 -29.469 1 97.56 65 VAL B N 1
ATOM 3213 C CA . VAL B 1 65 ? 8.305 -28.406 -28.469 1 97.56 65 VAL B CA 1
ATOM 3214 C C . VAL B 1 65 ? 8.242 -29.938 -28.484 1 97.56 65 VAL B C 1
ATOM 3216 O O . VAL B 1 65 ? 8.195 -30.578 -27.422 1 97.56 65 VAL B O 1
ATOM 3219 N N . GLU B 1 66 ? 8.273 -30.547 -29.656 1 97.5 66 GLU B N 1
ATOM 3220 C CA . GLU B 1 66 ? 8.281 -32 -29.766 1 97.5 66 GLU B CA 1
ATOM 3221 C C . GLU B 1 66 ? 9.523 -32.594 -29.094 1 97.5 66 GLU B C 1
ATOM 3223 O O . GLU B 1 66 ? 9.43 -33.594 -28.375 1 97.5 66 GLU B O 1
ATOM 3228 N N . THR B 1 67 ? 10.586 -32 -29.406 1 97.94 67 THR B N 1
ATOM 3229 C CA . THR B 1 67 ? 11.836 -32.438 -28.781 1 97.94 67 THR B CA 1
ATOM 3230 C C . THR B 1 67 ? 11.742 -32.375 -27.266 1 97.94 67 THR B C 1
ATOM 3232 O O . THR B 1 67 ? 12.125 -33.312 -26.578 1 97.94 67 THR B O 1
ATOM 3235 N N . ILE B 1 68 ? 11.266 -31.312 -26.75 1 98.31 68 ILE B N 1
ATOM 3236 C CA . ILE B 1 68 ? 11.125 -31.094 -25.312 1 98.31 68 ILE B CA 1
ATOM 3237 C C . ILE B 1 68 ? 10.211 -32.156 -24.719 1 98.31 68 ILE B C 1
ATOM 3239 O O . ILE B 1 68 ? 10.562 -32.781 -23.719 1 98.31 68 ILE B O 1
ATOM 3243 N N . LEU B 1 69 ? 9.102 -32.375 -25.344 1 98.38 69 LEU B N 1
ATOM 3244 C CA . LEU B 1 69 ? 8.094 -33.281 -24.797 1 98.38 69 LEU B CA 1
ATOM 3245 C C . LEU B 1 69 ? 8.594 -34.719 -24.781 1 98.38 69 LEU B C 1
ATOM 3247 O O . LEU B 1 69 ? 8.211 -35.5 -23.906 1 98.38 69 LEU B O 1
ATOM 3251 N N . ASN B 1 70 ? 9.477 -35.094 -25.688 1 97.94 70 ASN B N 1
ATOM 3252 C CA . ASN B 1 70 ? 10 -36.438 -25.766 1 97.94 70 ASN B CA 1
ATOM 3253 C C . ASN B 1 70 ? 10.984 -36.719 -24.641 1 97.94 70 ASN B C 1
ATOM 3255 O O . ASN B 1 70 ? 11.227 -37.906 -24.312 1 97.94 70 ASN B O 1
ATOM 3259 N N . GLY B 1 71 ? 11.484 -35.719 -23.984 1 97.75 71 GLY B N 1
ATOM 3260 C CA . GLY B 1 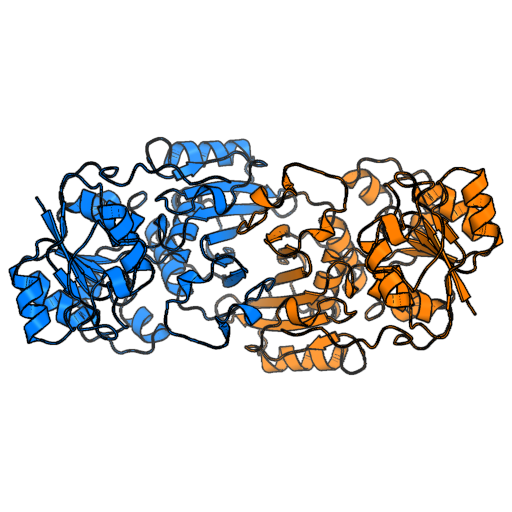71 ? 12.492 -35.906 -22.953 1 97.75 71 GLY B CA 1
ATOM 3261 C C . GLY B 1 71 ? 12.07 -35.375 -21.594 1 97.75 71 GLY B C 1
ATOM 3262 O O . GLY B 1 71 ? 12.906 -35.125 -20.719 1 97.75 71 GLY B O 1
ATOM 3263 N N . THR B 1 72 ? 10.773 -35.219 -21.406 1 98.25 72 THR B N 1
ATOM 3264 C CA . THR B 1 72 ? 10.297 -34.5 -20.234 1 98.25 72 THR B CA 1
ATOM 3265 C C . THR B 1 72 ? 9.242 -35.312 -19.484 1 98.25 72 THR B C 1
ATOM 3267 O O . THR B 1 72 ? 8.375 -35.938 -20.109 1 98.25 72 THR B O 1
ATOM 3270 N N . ASP B 1 73 ? 9.367 -35.375 -18.125 1 98.56 73 ASP B N 1
ATOM 3271 C CA . ASP B 1 73 ? 8.336 -35.969 -17.297 1 98.56 73 ASP B CA 1
ATOM 3272 C C . ASP B 1 73 ? 7.293 -34.938 -16.875 1 98.56 73 ASP B C 1
ATOM 3274 O O . ASP B 1 73 ? 6.109 -35.25 -16.75 1 98.56 73 ASP B O 1
ATOM 3278 N N . VAL B 1 74 ? 7.734 -33.719 -16.625 1 98.75 74 VAL B N 1
ATOM 3279 C CA . VAL B 1 74 ? 6.844 -32.625 -16.234 1 98.75 74 VAL B CA 1
ATOM 3280 C C . VAL B 1 74 ? 7.273 -31.328 -16.922 1 98.75 74 VAL B C 1
ATOM 3282 O O . VAL B 1 74 ? 8.461 -31 -16.953 1 98.75 74 VAL B O 1
ATOM 3285 N N . LEU B 1 75 ? 6.285 -30.672 -17.531 1 98.81 75 LEU B N 1
ATOM 3286 C CA . LEU B 1 75 ? 6.516 -29.438 -18.281 1 98.81 75 LEU B CA 1
ATOM 3287 C C . LEU B 1 75 ? 5.898 -28.25 -17.547 1 98.81 75 LEU B C 1
ATOM 3289 O O . LEU B 1 75 ? 4.699 -28.25 -17.266 1 98.81 75 LEU B O 1
ATOM 3293 N N . PHE B 1 76 ? 6.793 -27.266 -17.219 1 98.62 76 PHE B N 1
ATOM 3294 C CA . PHE B 1 76 ? 6.32 -25.984 -16.719 1 98.62 76 PHE B CA 1
ATOM 3295 C C . PHE B 1 76 ? 6.141 -24.984 -17.844 1 98.62 76 PHE B C 1
ATOM 3297 O O . PHE B 1 76 ? 7.004 -24.859 -18.719 1 98.62 76 PHE B O 1
ATOM 3304 N N . LEU B 1 77 ? 5 -24.297 -17.797 1 97.81 77 LEU B N 1
ATOM 3305 C CA . LEU B 1 77 ? 4.695 -23.359 -18.859 1 97.81 77 LEU B CA 1
ATOM 3306 C C . LEU B 1 77 ? 4.551 -21.938 -18.312 1 97.81 77 LEU B C 1
ATOM 3308 O O . LEU B 1 77 ? 3.828 -21.719 -17.328 1 97.81 77 LEU B O 1
ATOM 3312 N N . ALA B 1 78 ? 5.25 -21.016 -18.797 1 94.56 78 ALA B N 1
ATOM 3313 C CA . ALA B 1 78 ? 5.102 -19.578 -18.594 1 94.56 78 ALA B CA 1
ATOM 3314 C C . ALA B 1 78 ? 5.098 -18.844 -19.938 1 94.56 78 ALA B C 1
ATOM 3316 O O . ALA B 1 78 ? 6.035 -18.109 -20.25 1 94.56 78 ALA B O 1
ATOM 3317 N N . VAL B 1 79 ? 4.039 -19.016 -20.719 1 91 79 VAL B N 1
ATOM 3318 C CA . VAL B 1 79 ? 3.959 -18.5 -22.078 1 91 79 VAL B CA 1
ATOM 3319 C C . VAL B 1 79 ? 2.811 -17.5 -22.188 1 91 79 VAL B C 1
ATOM 3321 O O . VAL B 1 79 ? 2.082 -17.266 -21.219 1 91 79 VAL B O 1
ATOM 3324 N N . ASN B 1 80 ? 2.652 -16.859 -23.312 1 87.56 80 ASN B N 1
ATOM 3325 C CA . ASN B 1 80 ? 1.597 -15.867 -23.531 1 87.56 80 ASN B CA 1
ATOM 3326 C C . ASN B 1 80 ? 0.214 -16.516 -23.5 1 87.56 80 ASN B C 1
ATOM 3328 O O . ASN B 1 80 ? 0.067 -17.703 -23.797 1 87.56 80 ASN B O 1
ATOM 3332 N N . PRO B 1 81 ? -0.711 -15.648 -23.125 1 86.31 81 PRO B N 1
ATOM 3333 C CA . PRO B 1 81 ? -2.08 -16.172 -23.078 1 86.31 81 PRO B CA 1
ATOM 3334 C C . PRO B 1 81 ? -2.508 -16.812 -24.406 1 86.31 81 PRO B C 1
ATOM 3336 O O . PRO B 1 81 ? -2.227 -16.281 -25.469 1 86.31 81 PRO B O 1
ATOM 3339 N N . GLY B 1 82 ? -3.084 -17.906 -24.297 1 87.81 82 GLY B N 1
ATOM 3340 C CA . GLY B 1 82 ? -3.58 -18.641 -25.453 1 87.81 82 GLY B CA 1
ATOM 3341 C C . GLY B 1 82 ? -2.635 -19.719 -25.922 1 87.81 82 GLY B C 1
ATOM 3342 O O . GLY B 1 82 ? -3.059 -20.672 -26.578 1 87.81 82 GLY B O 1
ATOM 3343 N N . ASN B 1 83 ? -1.401 -19.672 -25.562 1 90.25 83 ASN B N 1
ATOM 3344 C CA . ASN B 1 83 ? -0.395 -20.594 -26.094 1 90.25 83 ASN B CA 1
ATOM 3345 C C . ASN B 1 83 ? -0.294 -21.859 -25.25 1 90.25 83 ASN B C 1
ATOM 3347 O O . ASN B 1 83 ? 0.289 -22.859 -25.688 1 90.25 83 ASN B O 1
ATOM 3351 N N . VAL B 1 84 ? -0.846 -21.891 -24.109 1 93.94 84 VAL B N 1
ATOM 3352 C CA . VAL B 1 84 ? -0.76 -23.031 -23.219 1 93.94 84 VAL B CA 1
ATOM 3353 C C . VAL B 1 84 ? -1.557 -24.203 -23.781 1 93.94 84 VAL B C 1
ATOM 3355 O O . VAL B 1 84 ? -1.119 -25.359 -23.719 1 93.94 84 VAL B O 1
ATOM 3358 N N . PHE B 1 85 ? -2.611 -23.969 -24.469 1 93.38 85 PHE B N 1
ATOM 3359 C CA . PHE B 1 85 ? -3.594 -24.969 -24.859 1 93.38 85 PHE B CA 1
ATOM 3360 C C . PHE B 1 85 ? -2.99 -25.984 -25.828 1 93.38 85 PHE B C 1
ATOM 3362 O O . PHE B 1 85 ? -2.92 -27.172 -25.547 1 93.38 85 PHE B O 1
ATOM 3369 N N . PRO B 1 86 ? -2.465 -25.5 -26.922 1 94.12 86 PRO B N 1
ATOM 3370 C CA . PRO B 1 86 ? -1.92 -26.484 -27.875 1 94.12 86 PRO B CA 1
ATOM 3371 C C . PRO B 1 86 ? -0.736 -27.266 -27.297 1 94.12 86 PRO B C 1
ATOM 3373 O O . PRO B 1 86 ? -0.586 -28.453 -27.562 1 94.12 86 PRO B O 1
ATOM 3376 N N . ILE B 1 87 ? 0.063 -26.641 -26.5 1 96.12 87 ILE B N 1
ATOM 3377 C CA . ILE B 1 87 ? 1.24 -27.281 -25.922 1 96.12 87 ILE B CA 1
ATOM 3378 C C . ILE B 1 87 ? 0.81 -28.328 -24.906 1 96.12 87 ILE B C 1
ATOM 3380 O O . ILE B 1 87 ? 1.31 -29.469 -24.906 1 96.12 87 ILE B O 1
ATOM 3384 N N . ALA B 1 88 ? -0.088 -27.953 -24.062 1 97 88 ALA B N 1
ATOM 3385 C CA . ALA B 1 88 ? -0.58 -28.875 -23.031 1 97 88 ALA B CA 1
ATOM 3386 C C . ALA B 1 88 ? -1.264 -30.078 -23.656 1 97 88 ALA B C 1
ATOM 3388 O O . ALA B 1 88 ? -1.12 -31.203 -23.156 1 97 88 ALA B O 1
ATOM 3389 N N . GLU B 1 89 ? -2.012 -29.844 -24.672 1 96.12 89 GLU B N 1
ATOM 3390 C CA . GLU B 1 89 ? -2.67 -30.953 -25.359 1 96.12 89 GLU B CA 1
ATOM 3391 C C . GLU B 1 89 ? -1.655 -31.984 -25.844 1 96.12 89 GLU B C 1
ATOM 3393 O O . GLU B 1 89 ? -1.812 -33.188 -25.578 1 96.12 89 GLU B O 1
ATOM 3398 N N . LYS B 1 90 ? -0.635 -31.531 -26.5 1 97.19 90 LYS B N 1
ATOM 3399 C CA . LYS B 1 90 ? 0.415 -32.406 -27 1 97.19 90 LYS B CA 1
ATOM 3400 C C . LYS B 1 90 ? 1.137 -33.125 -25.844 1 97.19 90 LYS B C 1
ATOM 3402 O O . LYS B 1 90 ? 1.436 -34.312 -25.922 1 97.19 90 LYS B O 1
ATOM 3407 N N . ALA B 1 91 ? 1.435 -32.375 -24.812 1 98.06 91 ALA B N 1
ATOM 3408 C CA . ALA B 1 91 ? 2.146 -32.906 -23.656 1 98.06 91 ALA B CA 1
ATOM 3409 C C . ALA B 1 91 ? 1.356 -34.031 -23 1 98.06 91 ALA B C 1
ATOM 3411 O O . ALA B 1 91 ? 1.891 -35.125 -22.766 1 98.06 91 ALA B O 1
ATOM 3412 N N . LEU B 1 92 ? 0.107 -33.812 -22.766 1 97.31 92 LEU B N 1
ATOM 3413 C CA . LEU B 1 92 ? -0.744 -34.781 -22.094 1 97.31 92 LEU B CA 1
ATOM 3414 C C . LEU B 1 92 ? -0.895 -36.031 -22.922 1 97.31 92 LEU B C 1
ATOM 3416 O O . LEU B 1 92 ? -0.927 -37.156 -22.391 1 97.31 92 LEU B O 1
ATOM 3420 N N . ALA B 1 93 ? -0.967 -35.844 -24.203 1 96.94 93 ALA B N 1
ATOM 3421 C CA . ALA B 1 93 ? -1.065 -36.969 -25.109 1 96.94 93 ALA B CA 1
ATOM 3422 C C . ALA B 1 93 ? 0.17 -37.875 -25 1 96.94 93 ALA B C 1
ATOM 3424 O O . ALA B 1 93 ? 0.09 -39.094 -25.219 1 96.94 93 ALA B O 1
ATOM 3425 N N . LYS B 1 94 ? 1.261 -37.344 -24.625 1 97.69 94 LYS B N 1
ATOM 3426 C CA . LYS B 1 94 ? 2.521 -38.062 -24.531 1 97.69 94 LYS B CA 1
ATOM 3427 C C . LYS B 1 94 ? 2.773 -38.531 -23.109 1 97.69 94 LYS B C 1
ATOM 3429 O O . LYS B 1 94 ? 3.82 -39.125 -22.812 1 97.69 94 LYS B O 1
ATOM 3434 N N . GLY B 1 95 ? 1.853 -38.281 -22.203 1 97.25 95 GLY B N 1
ATOM 3435 C CA . GLY B 1 95 ? 1.986 -38.688 -20.812 1 97.25 95 GLY B CA 1
ATOM 3436 C C . GLY B 1 95 ? 2.818 -37.75 -19.969 1 97.25 95 GLY B C 1
ATOM 3437 O O . GLY B 1 95 ? 3.186 -38.062 -18.844 1 97.25 95 GLY B O 1
ATOM 3438 N N . VAL B 1 96 ? 3.156 -36.562 -20.547 1 98.38 96 VAL B N 1
ATOM 3439 C CA . VAL B 1 96 ? 3.904 -35.531 -19.828 1 98.38 96 VAL B CA 1
ATOM 3440 C C . VAL B 1 96 ? 2.957 -34.75 -18.938 1 98.38 96 VAL B C 1
ATOM 3442 O O . VAL B 1 96 ? 1.896 -34.312 -19.391 1 98.38 96 VAL B O 1
ATOM 3445 N N . LYS B 1 97 ? 3.264 -34.594 -17.656 1 98.25 97 LYS B N 1
ATOM 3446 C CA . LYS B 1 97 ? 2.469 -33.75 -16.766 1 98.25 97 LYS B CA 1
ATOM 3447 C C . LYS B 1 97 ? 2.75 -32.281 -17.031 1 98.25 97 LYS B C 1
ATOM 3449 O O . LYS B 1 97 ? 3.852 -31.906 -17.453 1 98.25 97 LYS B O 1
ATOM 3454 N N . VAL B 1 98 ? 1.699 -31.422 -16.828 1 98.56 98 VAL B N 1
ATOM 3455 C CA . VAL B 1 98 ? 1.824 -30.016 -17.156 1 98.56 98 VAL B CA 1
ATOM 3456 C C . VAL B 1 98 ? 1.43 -29.156 -15.953 1 98.56 98 VAL B C 1
ATOM 3458 O O . VAL B 1 98 ? 0.398 -29.406 -15.32 1 98.56 98 VAL B O 1
ATOM 3461 N N . ILE B 1 99 ? 2.266 -28.234 -15.586 1 98.31 99 ILE B N 1
ATOM 3462 C CA . ILE B 1 99 ? 1.962 -27.188 -14.602 1 98.31 99 ILE B CA 1
ATOM 3463 C C . ILE B 1 99 ? 2.082 -25.812 -15.258 1 98.31 99 ILE B C 1
ATOM 3465 O O . ILE B 1 99 ? 3.18 -25.391 -15.625 1 98.31 99 ILE B O 1
ATOM 3469 N N . ASP B 1 100 ? 1.021 -25.125 -15.344 1 97.88 100 ASP B N 1
ATOM 3470 C CA . ASP B 1 100 ? 0.974 -23.844 -16.047 1 97.88 100 ASP B CA 1
ATOM 3471 C C . ASP B 1 100 ? 1.038 -22.672 -15.078 1 97.88 100 ASP B C 1
ATOM 3473 O O . ASP B 1 100 ? 0.223 -22.578 -14.156 1 97.88 100 ASP B O 1
ATOM 3477 N N . PHE B 1 101 ? 1.993 -21.719 -15.367 1 95.06 101 PHE B N 1
ATOM 3478 C CA . PHE B 1 101 ? 2.123 -20.5 -14.578 1 95.06 101 PHE B CA 1
ATOM 3479 C C . PHE B 1 101 ? 1.107 -19.453 -15.023 1 95.06 101 PHE B C 1
ATOM 3481 O O . PHE B 1 101 ? 0.794 -18.531 -14.281 1 95.06 101 PHE B O 1
ATOM 3488 N N . GLY B 1 102 ? 0.616 -19.562 -16.25 1 91.38 102 GLY B N 1
ATOM 3489 C CA . GLY B 1 102 ? -0.254 -18.562 -16.844 1 91.38 102 GLY B CA 1
ATOM 3490 C C . GLY B 1 102 ? -1.706 -18.703 -16.422 1 91.38 102 GLY B C 1
ATOM 3491 O O . GLY B 1 102 ? -2.02 -19.469 -15.508 1 91.38 102 GLY B O 1
ATOM 3492 N N . ALA B 1 103 ? -2.551 -17.938 -17.078 1 90.25 103 ALA B N 1
ATOM 3493 C CA . ALA B 1 103 ? -3.941 -17.844 -16.641 1 90.25 103 ALA B CA 1
ATOM 3494 C C . ALA B 1 103 ? -4.859 -18.656 -17.547 1 90.25 103 ALA B C 1
ATOM 3496 O O . ALA B 1 103 ? -6.062 -18.75 -17.297 1 90.25 103 ALA B O 1
ATOM 3497 N N . ASP B 1 104 ? -4.355 -19.328 -18.531 1 91.69 104 ASP B N 1
ATOM 3498 C CA . ASP B 1 104 ? -5.172 -19.922 -19.578 1 91.69 104 ASP B CA 1
ATOM 3499 C C . ASP B 1 104 ? -6.117 -20.984 -19.016 1 91.69 104 ASP B C 1
ATOM 3501 O O . ASP B 1 104 ? -7.281 -21.047 -19.406 1 91.69 104 ASP B O 1
ATOM 3505 N N . ILE B 1 105 ? -5.648 -21.703 -18.094 1 93 105 ILE B N 1
ATOM 3506 C CA . ILE B 1 105 ? -6.449 -22.828 -17.641 1 93 105 ILE B CA 1
ATOM 3507 C C . ILE B 1 105 ? -6.809 -22.641 -16.172 1 93 105 ILE B C 1
ATOM 3509 O O . ILE B 1 105 ? -7.031 -23.625 -15.445 1 93 105 ILE B O 1
ATOM 3513 N N . ARG B 1 106 ? -6.871 -21.469 -15.672 1 93.44 106 ARG B N 1
ATOM 3514 C CA . ARG B 1 106 ? -7.133 -21.203 -14.258 1 93.44 106 ARG B CA 1
ATOM 3515 C C . ARG B 1 106 ? -8.633 -21.234 -13.961 1 93.44 106 ARG B C 1
ATOM 3517 O O . ARG B 1 106 ? -9.039 -21.562 -12.844 1 93.44 106 ARG B O 1
ATOM 3524 N N . PHE B 1 107 ? -9.391 -20.938 -14.969 1 93 107 PHE B N 1
ATOM 3525 C CA . PHE B 1 107 ? -10.805 -20.703 -14.703 1 93 107 PHE B CA 1
ATOM 3526 C C . PHE B 1 107 ? -11.625 -21.953 -15.039 1 93 107 PHE B C 1
ATOM 3528 O O . PHE B 1 107 ? -11.5 -22.5 -16.125 1 93 107 PHE B O 1
ATOM 3535 N N . ARG B 1 108 ? -12.5 -22.328 -14.164 1 90.38 108 ARG B N 1
ATOM 3536 C CA . ARG B 1 108 ? -13.383 -23.469 -14.391 1 90.38 108 ARG B CA 1
ATOM 3537 C C . ARG B 1 108 ? -14.422 -23.141 -15.453 1 90.38 108 ARG B C 1
ATOM 3539 O O . ARG B 1 108 ? -14.852 -24.031 -16.203 1 90.38 108 ARG B O 1
ATOM 3546 N N . ASP B 1 109 ? -14.812 -21.906 -15.438 1 91.06 109 ASP B N 1
ATOM 3547 C CA . ASP B 1 109 ? -15.703 -21.406 -16.484 1 91.06 109 ASP B CA 1
ATOM 3548 C C . ASP B 1 109 ? -14.922 -20.625 -17.531 1 91.06 109 ASP B C 1
ATOM 3550 O O . ASP B 1 109 ? -14.516 -19.484 -17.297 1 91.06 109 ASP B O 1
ATOM 3554 N N . SER B 1 110 ? -14.852 -21.219 -18.703 1 90.56 110 SER B N 1
ATOM 3555 C CA . SER B 1 110 ? -14.055 -20.625 -19.766 1 90.56 110 SER B CA 1
ATOM 3556 C C . SER B 1 110 ? -14.633 -19.281 -20.219 1 90.56 110 SER B C 1
ATOM 3558 O O . SER B 1 110 ? -13.914 -18.438 -20.75 1 90.56 110 SER B O 1
ATOM 3560 N N . ASN B 1 111 ? -15.953 -19.078 -19.969 1 91 111 ASN B N 1
ATOM 3561 C CA . ASN B 1 111 ? -16.562 -17.797 -20.328 1 91 111 ASN B CA 1
ATOM 3562 C C . ASN B 1 111 ? -15.977 -16.641 -19.531 1 91 111 ASN B C 1
ATOM 3564 O O . ASN B 1 111 ? -15.852 -15.531 -20.031 1 91 111 ASN B O 1
ATOM 3568 N N . VAL B 1 112 ? -15.656 -16.922 -18.297 1 91.44 112 VAL B N 1
ATOM 3569 C CA . VAL B 1 112 ? -15.047 -15.914 -17.438 1 91.44 112 VAL B CA 1
ATOM 3570 C C . VAL B 1 112 ? -13.672 -15.531 -17.984 1 91.44 112 VAL B C 1
ATOM 3572 O O . VAL B 1 112 ? -13.328 -14.352 -18.062 1 91.44 112 VAL B O 1
ATOM 3575 N N . TRP B 1 113 ? -12.922 -16.516 -18.391 1 89 113 TRP B N 1
ATOM 3576 C CA . TRP B 1 113 ? -11.609 -16.281 -18.984 1 89 113 TRP B CA 1
ATOM 3577 C C . TRP B 1 113 ? -11.727 -15.453 -20.25 1 89 113 TRP B C 1
ATOM 3579 O O . TRP B 1 113 ? -11 -14.469 -20.422 1 89 113 TRP B O 1
ATOM 3589 N N . GLU B 1 114 ? -12.68 -15.812 -21.094 1 90.75 114 GLU B N 1
ATOM 3590 C CA . GLU B 1 114 ? -12.875 -15.086 -22.344 1 90.75 114 GLU B CA 1
ATOM 3591 C C . GLU B 1 114 ? -13.242 -13.625 -22.094 1 90.75 114 GLU B C 1
ATOM 3593 O O . GLU B 1 114 ? -12.758 -12.727 -22.781 1 90.75 114 GLU B O 1
ATOM 3598 N N . GLN B 1 115 ? -14.023 -13.43 -21.109 1 89.06 115 GLN B N 1
ATOM 3599 C CA . GLN B 1 115 ? -14.492 -12.086 -20.781 1 89.06 115 GLN B CA 1
ATOM 3600 C C . GLN B 1 115 ? -13.359 -11.219 -20.25 1 89.06 115 GLN B C 1
ATOM 3602 O O . GLN B 1 115 ? -13.234 -10.055 -20.625 1 89.06 115 GLN B O 1
ATOM 3607 N N . TRP B 1 116 ? -12.531 -11.727 -19.469 1 88.69 116 TRP B N 1
ATOM 3608 C CA . TRP B 1 116 ? -11.547 -10.922 -18.75 1 88.69 116 TRP B CA 1
ATOM 3609 C C . TRP B 1 116 ? -10.242 -10.852 -19.531 1 88.69 116 TRP B C 1
ATOM 3611 O O . TRP B 1 116 ? -9.516 -9.859 -19.453 1 88.69 116 TRP B O 1
ATOM 3621 N N . TYR B 1 117 ? -9.93 -11.828 -20.312 1 86.62 117 TYR B N 1
ATOM 3622 C CA . TYR B 1 117 ? -8.672 -11.867 -21.047 1 86.62 117 TYR B CA 1
ATOM 3623 C C . TYR B 1 117 ? -8.883 -11.555 -22.531 1 86.62 117 TYR B C 1
ATOM 3625 O O . TYR B 1 117 ? -7.926 -11.352 -23.281 1 86.62 117 TYR B O 1
ATOM 3633 N N . LYS B 1 118 ? -10.125 -11.5 -22.953 1 87.25 118 LYS B N 1
ATOM 3634 C CA . LYS B 1 118 ? -10.523 -11.078 -24.297 1 87.25 118 LYS B CA 1
ATOM 3635 C C . LYS B 1 118 ? -9.93 -12 -25.359 1 87.25 118 LYS B C 1
ATOM 3637 O O . LYS B 1 118 ? -9.461 -11.531 -26.391 1 87.25 118 LYS B O 1
ATOM 3642 N N . VAL B 1 119 ? -9.781 -13.297 -25.047 1 84.69 119 VAL B N 1
ATOM 3643 C CA . VAL B 1 119 ? -9.328 -14.336 -25.953 1 84.69 119 VAL B CA 1
ATOM 3644 C C . VAL B 1 119 ? -10.312 -15.508 -25.938 1 84.69 119 VAL B C 1
ATOM 3646 O O . VAL B 1 119 ? -10.805 -15.891 -24.875 1 84.69 119 VAL B O 1
ATOM 3649 N N . LYS B 1 120 ? -10.586 -15.945 -27.125 1 87.69 120 LYS B N 1
ATOM 3650 C CA . LYS B 1 120 ? -11.5 -17.078 -27.219 1 87.69 120 LYS B CA 1
ATOM 3651 C C . LYS B 1 120 ? -10.828 -18.359 -26.734 1 87.69 120 LYS B C 1
ATOM 3653 O O . LYS B 1 120 ? -9.656 -18.609 -27.016 1 87.69 120 LYS B O 1
ATOM 3658 N N . CYS B 1 121 ? -11.586 -19.172 -26.016 1 88.5 121 CYS B N 1
ATOM 3659 C CA . CYS B 1 121 ? -11.078 -20.453 -25.547 1 88.5 121 CYS B CA 1
ATOM 3660 C C . CYS B 1 121 ? -11.562 -21.594 -26.438 1 88.5 121 CYS B C 1
ATOM 3662 O O . CYS B 1 121 ? -12.75 -21.922 -26.453 1 88.5 121 CYS B O 1
ATOM 3664 N N . ASP B 1 122 ? -10.68 -22.234 -27.094 1 87.56 122 ASP B N 1
ATOM 3665 C CA . ASP B 1 122 ? -11.016 -23.359 -27.953 1 87.56 122 ASP B CA 1
ATOM 3666 C C . ASP B 1 122 ? -10.914 -24.688 -27.203 1 87.56 122 ASP B C 1
ATOM 3668 O O . ASP B 1 122 ? -11.195 -25.75 -27.766 1 87.56 122 ASP B O 1
ATOM 3672 N N . TYR B 1 123 ? -10.57 -24.641 -25.953 1 90.69 123 TYR B N 1
ATOM 3673 C CA . TYR B 1 123 ? -10.328 -25.844 -25.172 1 90.69 123 TYR B CA 1
ATOM 3674 C C . TYR B 1 123 ? -11.086 -25.797 -23.844 1 90.69 123 TYR B C 1
ATOM 3676 O O . TYR B 1 123 ? -10.492 -25.969 -22.781 1 90.69 123 TYR B O 1
ATOM 3684 N N . PRO B 1 124 ? -12.391 -25.672 -23.828 1 91.25 124 PRO B N 1
ATOM 3685 C CA . PRO B 1 124 ? -13.141 -25.531 -22.578 1 91.25 124 PRO B CA 1
ATOM 3686 C C . PRO B 1 124 ? -13.008 -26.766 -21.672 1 91.25 124 PRO B C 1
ATOM 3688 O O . PRO B 1 124 ? -13.008 -26.625 -20.453 1 91.25 124 PRO B O 1
ATOM 3691 N N . GLN B 1 125 ? -12.906 -27.938 -22.281 1 92.19 125 GLN B N 1
ATOM 3692 C CA . GLN B 1 125 ? -12.773 -29.156 -21.484 1 92.19 125 GLN B CA 1
ATOM 3693 C C . GLN B 1 125 ? -11.461 -29.172 -20.703 1 92.19 125 GLN B C 1
ATOM 3695 O O . GLN B 1 125 ? -11.406 -29.625 -19.562 1 92.19 125 GLN B O 1
ATOM 3700 N N . MET B 1 126 ? -10.398 -28.703 -21.312 1 92.44 126 MET B N 1
ATOM 3701 C CA . MET B 1 126 ? -9.109 -28.609 -20.641 1 92.44 126 MET B CA 1
ATOM 3702 C C . MET B 1 126 ? -9.195 -27.719 -19.406 1 92.44 126 MET B C 1
ATOM 3704 O O . MET B 1 126 ? -8.594 -28.031 -18.359 1 92.44 126 MET B O 1
ATOM 3708 N N . CYS B 1 127 ? -9.961 -26.641 -19.5 1 90.19 127 CYS B N 1
ATOM 3709 C CA . CYS B 1 127 ? -10.148 -25.734 -18.391 1 90.19 127 CYS B CA 1
ATOM 3710 C C . CYS B 1 127 ? -10.875 -26.422 -17.234 1 90.19 127 CYS B C 1
ATOM 3712 O O . CYS B 1 127 ? -10.555 -26.188 -16.062 1 90.19 127 CYS B O 1
ATOM 3714 N N . ARG B 1 128 ? -11.742 -27.219 -17.578 1 89.38 128 ARG B N 1
ATOM 3715 C CA . ARG B 1 128 ? -12.5 -27.938 -16.562 1 89.38 128 ARG B CA 1
ATOM 3716 C C . ARG B 1 128 ? -11.648 -29.031 -15.922 1 89.38 128 ARG B C 1
ATOM 3718 O O . ARG B 1 128 ? -11.781 -29.312 -14.727 1 89.38 128 ARG B O 1
ATOM 3725 N N . ASP B 1 129 ? -10.789 -29.594 -16.734 1 91.31 129 ASP B N 1
ATOM 3726 C CA . ASP B 1 129 ? -10.008 -30.734 -16.281 1 91.31 129 ASP B CA 1
ATOM 3727 C C . ASP B 1 129 ? -8.797 -30.297 -15.469 1 91.31 129 ASP B C 1
ATOM 3729 O O . ASP B 1 129 ? -8.297 -31.031 -14.625 1 91.31 129 ASP B O 1
ATOM 3733 N N . ALA B 1 130 ? -8.344 -29.109 -15.75 1 94.75 130 ALA B N 1
ATOM 3734 C CA . ALA B 1 130 ? -7.188 -28.594 -15.023 1 94.75 130 ALA B CA 1
ATOM 3735 C C . ALA B 1 130 ? -7.504 -28.422 -13.539 1 94.75 130 ALA B C 1
ATOM 3737 O O . ALA B 1 130 ? -8.609 -28.016 -13.172 1 94.75 130 ALA B O 1
ATOM 3738 N N . VAL B 1 131 ? -6.559 -28.797 -12.711 1 95.69 131 VAL B N 1
ATOM 3739 C CA . VAL B 1 131 ? -6.77 -28.625 -11.273 1 95.69 131 VAL B CA 1
ATOM 3740 C C . VAL B 1 131 ? -6.129 -27.328 -10.805 1 95.69 131 VAL B C 1
ATOM 3742 O O . VAL B 1 131 ? -4.926 -27.109 -10.984 1 95.69 131 VAL B O 1
ATOM 3745 N N . TYR B 1 132 ? -6.934 -26.453 -10.359 1 95.94 132 TYR B N 1
ATOM 3746 C CA . TYR B 1 132 ? -6.512 -25.234 -9.688 1 95.94 132 TYR B CA 1
ATOM 3747 C C . TYR B 1 132 ? -6.082 -25.516 -8.258 1 95.94 132 TYR B C 1
ATOM 3749 O O . TYR B 1 132 ? -6.902 -25.906 -7.422 1 95.94 132 TYR B O 1
ATOM 3757 N N . SER B 1 133 ? -4.695 -25.219 -7.973 1 95.19 133 SER B N 1
ATOM 3758 C CA . SER B 1 133 ? -4.328 -25.781 -6.676 1 95.19 133 SER B CA 1
ATOM 3759 C C . SER B 1 133 ? -3.385 -24.844 -5.922 1 95.19 133 SER B C 1
ATOM 3761 O O . SER B 1 133 ? -2.275 -24.562 -6.387 1 95.19 133 SER B O 1
ATOM 3763 N N . ILE B 1 134 ? -3.861 -24.281 -4.891 1 97.88 134 ILE B N 1
ATOM 3764 C CA . ILE B 1 134 ? -3.066 -23.906 -3.727 1 97.88 134 ILE B CA 1
ATOM 3765 C C . ILE B 1 134 ? -2.975 -25.094 -2.762 1 97.88 134 ILE B C 1
ATOM 3767 O O . ILE B 1 134 ? -3.967 -25.453 -2.127 1 97.88 134 ILE B O 1
ATOM 3771 N N . PRO B 1 135 ? -1.786 -25.625 -2.611 1 97.88 135 PRO B N 1
ATOM 3772 C CA . PRO B 1 135 ? -1.669 -26.922 -1.921 1 97.88 135 PRO B CA 1
ATOM 3773 C C . PRO B 1 135 ? -2.305 -26.906 -0.533 1 97.88 135 PRO B C 1
ATOM 3775 O O . PRO B 1 135 ? -2.977 -27.859 -0.148 1 97.88 135 PRO B O 1
ATOM 3778 N N . GLU B 1 136 ? -2.168 -25.844 0.225 1 98.31 136 GLU B N 1
ATOM 3779 C CA . GLU B 1 136 ? -2.709 -25.75 1.578 1 98.31 136 GLU B CA 1
ATOM 3780 C C . GLU B 1 136 ? -4.227 -25.891 1.577 1 98.31 136 GLU B C 1
ATOM 3782 O O . GLU B 1 136 ? -4.824 -26.219 2.604 1 98.31 136 GLU B O 1
ATOM 3787 N N . ILE B 1 137 ? -4.836 -25.688 0.437 1 97.56 137 ILE B N 1
ATOM 3788 C CA . ILE B 1 137 ? -6.293 -25.672 0.379 1 97.56 137 ILE B CA 1
ATOM 3789 C C . ILE B 1 137 ? -6.797 -26.859 -0.426 1 97.56 137 ILE B C 1
ATOM 3791 O O . ILE B 1 137 ? -7.781 -27.5 -0.052 1 97.56 137 ILE B O 1
ATOM 3795 N N . TRP B 1 138 ? -6.059 -27.281 -1.528 1 95.94 138 TRP B N 1
ATOM 3796 C CA . TRP B 1 138 ? -6.652 -28.234 -2.461 1 95.94 138 TRP B CA 1
ATOM 3797 C C . TRP B 1 138 ? -5.68 -29.375 -2.764 1 95.94 138 TRP B C 1
ATOM 3799 O O . TRP B 1 138 ? -5.742 -29.969 -3.836 1 95.94 138 TRP B O 1
ATOM 3809 N N . ARG B 1 139 ? -4.762 -29.75 -1.912 1 94.06 139 ARG B N 1
ATOM 3810 C CA . ARG B 1 139 ? -3.742 -30.766 -2.158 1 94.06 139 ARG B CA 1
ATOM 3811 C C . ARG B 1 139 ? -4.375 -32.094 -2.543 1 94.06 139 ARG B C 1
ATOM 3813 O O . ARG B 1 139 ? -3.873 -32.812 -3.424 1 94.06 139 ARG B O 1
ATOM 3820 N N . ASP B 1 140 ? -5.516 -32.438 -1.975 1 93.44 140 ASP B N 1
ATOM 3821 C CA . ASP B 1 140 ? -6.125 -33.75 -2.197 1 93.44 140 ASP B CA 1
ATOM 3822 C C . ASP B 1 140 ? -6.695 -33.844 -3.609 1 93.44 140 ASP B C 1
ATOM 3824 O O . ASP B 1 140 ? -6.883 -34.969 -4.125 1 93.44 140 ASP B O 1
ATOM 3828 N N . GLN B 1 141 ? -6.836 -32.688 -4.227 1 93.06 141 GLN B N 1
ATOM 3829 C CA . GLN B 1 141 ? -7.441 -32.688 -5.555 1 93.06 141 GLN B CA 1
ATOM 3830 C C . GLN B 1 141 ? -6.395 -32.938 -6.637 1 93.06 141 GLN B C 1
ATOM 3832 O O . GLN B 1 141 ? -6.738 -33.25 -7.781 1 93.06 141 GLN B O 1
ATOM 3837 N N . ILE B 1 142 ? -5.129 -32.812 -6.293 1 91.94 142 ILE B N 1
ATOM 3838 C CA . ILE B 1 142 ? -4.172 -32.812 -7.395 1 91.94 142 ILE B CA 1
ATOM 3839 C C . ILE B 1 142 ? -3.355 -34.094 -7.379 1 91.94 142 ILE B C 1
ATOM 3841 O O . ILE B 1 142 ? -2.574 -34.375 -8.297 1 91.94 142 ILE B O 1
ATOM 3845 N N . LYS B 1 143 ? -3.561 -34.906 -6.41 1 87 143 LYS B N 1
ATOM 3846 C CA . LYS B 1 143 ? -2.826 -36.156 -6.367 1 87 143 LYS B CA 1
ATOM 3847 C C . LYS B 1 143 ? -3.123 -37 -7.602 1 87 143 LYS B C 1
ATOM 3849 O O . LYS B 1 143 ? -4.285 -37.281 -7.914 1 87 143 LYS B O 1
ATOM 3854 N N . GLY B 1 144 ? -2.082 -37.281 -8.32 1 85.06 144 GLY B N 1
ATOM 3855 C CA . GLY B 1 144 ? -2.197 -38.188 -9.469 1 85.06 144 GLY B CA 1
ATOM 3856 C C . GLY B 1 144 ? -2.67 -37.469 -10.727 1 85.06 144 GLY B C 1
ATOM 3857 O O . GLY B 1 144 ? -2.867 -38.094 -11.766 1 85.06 144 GLY B O 1
ATOM 3858 N N . LYS B 1 145 ? -2.854 -36.219 -10.602 1 92.88 145 LYS B N 1
ATOM 3859 C CA . LYS B 1 145 ? -3.297 -35.438 -11.758 1 92.88 145 LYS B CA 1
ATOM 3860 C C . LYS B 1 145 ? -2.117 -35.031 -12.641 1 92.88 145 LYS B C 1
ATOM 3862 O O . LYS B 1 145 ? -0.96 -35.156 -12.227 1 92.88 145 LYS B O 1
ATOM 3867 N N . SER B 1 146 ? -2.465 -34.75 -13.898 1 96.5 146 SER B N 1
ATOM 3868 C CA . SER B 1 146 ? -1.396 -34.5 -14.867 1 96.5 146 SER B CA 1
ATOM 3869 C C . SER B 1 146 ? -1.444 -33.062 -15.398 1 96.5 146 SER B C 1
ATOM 3871 O O . SER B 1 146 ? -0.566 -32.656 -16.156 1 96.5 146 SER B O 1
ATOM 3873 N N . LEU B 1 147 ? -2.533 -32.312 -15.031 1 97.56 147 LEU B N 1
ATOM 3874 C CA . LEU B 1 147 ? -2.705 -30.953 -15.516 1 97.56 147 LEU B CA 1
ATOM 3875 C C . LEU B 1 147 ? -3.053 -30 -14.367 1 97.56 147 LEU B C 1
ATOM 3877 O O . LEU B 1 147 ? -4.176 -30.031 -13.852 1 97.56 147 LEU B O 1
ATOM 3881 N N . ILE B 1 148 ? -2.07 -29.188 -14 1 97.56 148 ILE B N 1
ATOM 3882 C CA . ILE B 1 148 ? -2.23 -28.297 -12.852 1 97.56 148 ILE B CA 1
ATOM 3883 C C . ILE B 1 148 ? -2.199 -26.844 -13.305 1 97.56 148 ILE B C 1
ATOM 3885 O O . ILE B 1 148 ? -1.331 -26.453 -14.086 1 97.56 148 ILE B O 1
ATOM 3889 N N . SER B 1 149 ? -3.172 -26.125 -12.898 1 96.31 149 SER B N 1
ATOM 3890 C CA . SER B 1 149 ? -3.178 -24.672 -13.031 1 96.31 149 SER B CA 1
ATOM 3891 C C . SER B 1 149 ? -2.631 -24 -11.773 1 96.31 149 SER B C 1
ATOM 3893 O O . SER B 1 149 ? -3.311 -23.938 -10.742 1 96.31 149 SER B O 1
ATOM 3895 N N . ASN B 1 150 ? -1.387 -23.5 -11.906 1 96.94 150 ASN B N 1
ATOM 3896 C CA . ASN B 1 150 ? -0.764 -22.781 -10.797 1 96.94 150 ASN B CA 1
ATOM 3897 C C . ASN B 1 150 ? -1.414 -21.422 -10.57 1 96.94 150 ASN B C 1
ATOM 3899 O O . ASN B 1 150 ? -1.43 -20.578 -11.469 1 96.94 150 ASN B O 1
ATOM 3903 N N . PRO B 1 151 ? -2 -21.188 -9.406 1 97.06 151 PRO B N 1
ATOM 3904 C CA . PRO B 1 151 ? -2.725 -19.938 -9.148 1 97.06 151 PRO B CA 1
ATOM 3905 C C . PRO B 1 151 ? -1.833 -18.703 -9.266 1 97.06 151 PRO B C 1
ATOM 3907 O O . PRO B 1 151 ? -0.608 -18.812 -9.164 1 97.06 151 PRO B O 1
ATOM 3910 N N . GLY B 1 152 ? -2.447 -17.594 -9.492 1 96.88 152 GLY B N 1
ATOM 3911 C CA . GLY B 1 152 ? -1.732 -16.328 -9.531 1 96.88 152 GLY B CA 1
ATOM 3912 C C . GLY B 1 152 ? -1.197 -15.898 -8.172 1 96.88 152 GLY B C 1
ATOM 3913 O O . GLY B 1 152 ? -1.657 -16.391 -7.141 1 96.88 152 GLY B O 1
ATOM 3914 N N . CYS B 1 153 ? -0.262 -14.969 -8.25 1 97.94 153 CYS B N 1
ATOM 3915 C CA . CYS B 1 153 ? 0.412 -14.555 -7.023 1 97.94 153 CYS B CA 1
ATOM 3916 C C . CYS B 1 153 ? -0.542 -13.805 -6.102 1 97.94 153 CYS B C 1
ATOM 3918 O O . CYS B 1 153 ? -0.62 -14.102 -4.91 1 97.94 153 CYS B O 1
ATOM 3920 N N . TYR B 1 154 ? -1.384 -12.859 -6.598 1 98.44 154 TYR B N 1
ATOM 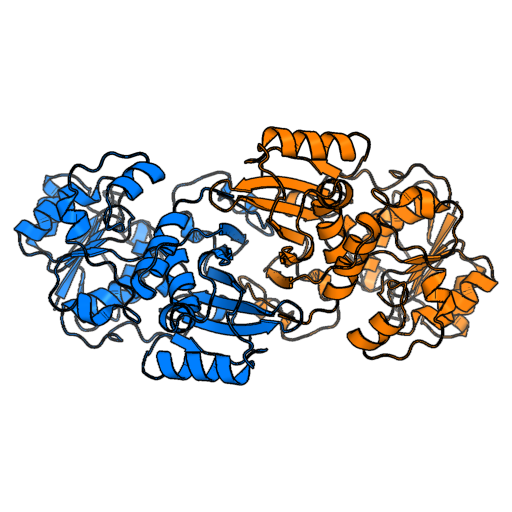3921 C CA . TYR B 1 154 ? -2.346 -12.133 -5.777 1 98.44 154 TYR B CA 1
ATOM 3922 C C . TYR B 1 154 ? -3.428 -13.062 -5.25 1 98.44 154 TYR B C 1
ATOM 3924 O O . TYR B 1 154 ? -3.74 -13.055 -4.059 1 98.44 154 TYR B O 1
ATOM 3932 N N . PRO B 1 155 ? -3.977 -13.922 -6.129 1 98.5 155 PRO B N 1
ATOM 3933 C CA . PRO B 1 155 ? -4.98 -14.875 -5.652 1 98.5 155 PRO B CA 1
ATOM 3934 C C . PRO B 1 155 ? -4.438 -15.805 -4.566 1 98.5 155 PRO B C 1
ATOM 3936 O O . PRO B 1 155 ? -5.156 -16.141 -3.617 1 98.5 155 PRO B O 1
ATOM 3939 N N . THR B 1 156 ? -3.176 -16.219 -4.684 1 98.75 156 THR B N 1
ATOM 3940 C CA . THR B 1 156 ? -2.578 -17.094 -3.686 1 98.75 156 THR B CA 1
ATOM 3941 C C . THR B 1 156 ? -2.539 -16.422 -2.318 1 98.75 156 THR B C 1
ATOM 3943 O O . THR B 1 156 ? -3.031 -16.969 -1.332 1 98.75 156 THR B O 1
ATOM 3946 N N . ALA B 1 157 ? -2.02 -15.211 -2.289 1 98.81 157 ALA B N 1
ATOM 3947 C CA . ALA B 1 157 ? -1.938 -14.469 -1.031 1 98.81 157 ALA B CA 1
ATOM 3948 C C . ALA B 1 157 ? -3.326 -14.203 -0.461 1 98.81 157 ALA B C 1
ATOM 3950 O O . ALA B 1 157 ? -3.545 -14.336 0.746 1 98.81 157 ALA B O 1
ATOM 3951 N N . SER B 1 158 ? -4.277 -13.844 -1.277 1 98.81 158 SER B N 1
ATOM 3952 C CA . SER B 1 158 ? -5.637 -13.523 -0.855 1 98.81 158 SER B CA 1
ATOM 3953 C C . SER B 1 158 ? -6.352 -14.758 -0.309 1 98.81 158 SER B C 1
ATOM 3955 O O . SER B 1 158 ? -6.953 -14.703 0.765 1 98.81 158 SER B O 1
ATOM 3957 N N . ALA B 1 159 ? -6.246 -15.859 -1.05 1 98.75 159 ALA B N 1
ATOM 3958 C CA . ALA B 1 159 ? -6.953 -17.078 -0.666 1 98.75 159 ALA B CA 1
ATOM 3959 C C . ALA B 1 159 ? -6.434 -17.609 0.665 1 98.75 159 ALA B C 1
ATOM 3961 O O . ALA B 1 159 ? -7.215 -18.031 1.524 1 98.75 159 ALA B O 1
ATOM 3962 N N . LEU B 1 160 ? -5.109 -17.609 0.807 1 98.88 160 LEU B N 1
ATOM 3963 C CA . LEU B 1 160 ? -4.535 -18.125 2.049 1 98.88 160 LEU B CA 1
ATOM 3964 C C . LEU B 1 160 ? -4.977 -17.281 3.238 1 98.88 160 LEU B C 1
ATOM 3966 O O . LEU B 1 160 ? -5.242 -17.812 4.32 1 98.88 160 LEU B O 1
ATOM 3970 N N . GLY B 1 161 ? -5.07 -16 3.072 1 98.88 161 GLY B N 1
ATOM 3971 C CA . GLY B 1 161 ? -5.543 -15.125 4.129 1 98.88 161 GLY B CA 1
ATOM 3972 C C . GLY B 1 161 ? -7.012 -15.32 4.457 1 98.88 161 GLY B C 1
ATOM 3973 O O . GLY B 1 161 ? -7.402 -15.312 5.625 1 98.88 161 GLY B O 1
ATOM 3974 N N . LEU B 1 162 ? -7.832 -15.555 3.494 1 98.81 162 LEU B N 1
ATOM 3975 C CA . LEU B 1 162 ? -9.289 -15.594 3.625 1 98.81 162 LEU B CA 1
ATOM 3976 C C . LEU B 1 162 ? -9.758 -16.984 4.027 1 98.81 162 LEU B C 1
ATOM 3978 O O . LEU B 1 162 ? -10.867 -17.141 4.539 1 98.81 162 LEU B O 1
ATOM 3982 N N . TYR B 1 163 ? -8.961 -18.031 3.816 1 98.75 163 TYR B N 1
ATOM 3983 C CA . TYR B 1 163 ? -9.383 -19.422 3.787 1 98.75 163 TYR B CA 1
ATOM 3984 C C . TYR B 1 163 ? -10.117 -19.797 5.062 1 98.75 163 TYR B C 1
ATOM 3986 O O . TYR B 1 163 ? -11.289 -20.188 5.02 1 98.75 163 TYR B O 1
ATOM 3994 N N . PRO B 1 164 ? -9.578 -19.594 6.262 1 98.69 164 PRO B N 1
ATOM 3995 C CA . PRO B 1 164 ? -10.289 -20.031 7.469 1 98.69 164 PRO B CA 1
ATOM 3996 C C . PRO B 1 164 ? -11.625 -19.328 7.656 1 98.69 164 PRO B C 1
ATOM 3998 O O . PRO B 1 164 ? -12.586 -19.938 8.148 1 98.69 164 PRO B O 1
ATOM 4001 N N . PHE B 1 165 ? -11.75 -18.125 7.199 1 98.69 165 PHE B N 1
ATOM 4002 C CA . PHE B 1 165 ? -12.938 -17.328 7.461 1 98.69 165 PHE B CA 1
ATOM 4003 C C . PHE B 1 165 ? -14.031 -17.641 6.445 1 98.69 165 PHE B C 1
ATOM 4005 O O . PHE B 1 165 ? -15.211 -17.688 6.789 1 98.69 165 PHE B O 1
ATOM 4012 N N . ILE B 1 166 ? -13.648 -17.781 5.207 1 98.56 166 ILE B N 1
ATOM 4013 C CA . ILE B 1 166 ? -14.617 -18.109 4.164 1 98.56 166 ILE B CA 1
ATOM 4014 C C . ILE B 1 166 ? -15.133 -19.531 4.363 1 98.56 166 ILE B C 1
ATOM 4016 O O . ILE B 1 166 ? -16.328 -19.797 4.238 1 98.56 166 ILE B O 1
ATOM 4020 N N . ASP B 1 167 ? -14.18 -20.391 4.699 1 98.38 167 ASP B N 1
ATOM 4021 C CA . ASP B 1 167 ? -14.523 -21.797 4.898 1 98.38 167 ASP B CA 1
ATOM 4022 C C . ASP B 1 167 ? -15.516 -21.969 6.051 1 98.38 167 ASP B C 1
ATOM 4024 O O . ASP B 1 167 ? -16.375 -22.844 6.012 1 98.38 167 ASP B O 1
ATOM 4028 N N . ASN B 1 168 ? -15.422 -21.125 7.07 1 98.25 168 ASN B N 1
ATOM 4029 C CA . ASN B 1 168 ? -16.297 -21.188 8.234 1 98.25 168 ASN B CA 1
ATOM 4030 C C . ASN B 1 168 ? -17.469 -20.219 8.117 1 98.25 168 ASN B C 1
ATOM 4032 O O . ASN B 1 168 ? -18.219 -20.031 9.07 1 98.25 168 ASN B O 1
ATOM 4036 N N . HIS B 1 169 ? -17.594 -19.578 6.984 1 97.88 169 HIS B N 1
ATOM 4037 C CA . HIS B 1 169 ? -18.688 -18.656 6.707 1 97.88 169 HIS B CA 1
ATOM 4038 C C . HIS B 1 169 ? -18.734 -17.547 7.754 1 97.88 169 HIS B C 1
ATOM 4040 O O . HIS B 1 169 ? -19.812 -17.219 8.258 1 97.88 169 HIS B O 1
ATOM 4046 N N . LEU B 1 170 ? -17.594 -17.031 8.062 1 98.38 170 LEU B N 1
ATOM 4047 C CA . LEU B 1 170 ? -17.5 -16.031 9.117 1 98.38 170 LEU B CA 1
ATOM 4048 C C . LEU B 1 170 ? -17.5 -14.633 8.531 1 98.38 170 LEU B C 1
ATOM 4050 O O . LEU B 1 170 ? -17.703 -13.656 9.258 1 98.38 170 LEU B O 1
ATOM 4054 N N . ILE B 1 171 ? -17.281 -14.477 7.211 1 97.94 171 ILE B N 1
ATOM 4055 C CA . ILE B 1 171 ? -17.203 -13.188 6.543 1 97.94 171 ILE B CA 1
ATOM 4056 C C . ILE B 1 171 ? -18.359 -13.047 5.555 1 97.94 171 ILE B C 1
ATOM 4058 O O . ILE B 1 171 ? -18.719 -14.016 4.879 1 97.94 171 ILE B O 1
ATOM 4062 N N . GLU B 1 172 ? -18.953 -11.844 5.566 1 96.94 172 GLU B N 1
ATOM 4063 C CA . GLU B 1 172 ? -19.844 -11.516 4.457 1 96.94 172 GLU B CA 1
ATOM 4064 C C . GLU B 1 172 ? -19.078 -11.422 3.141 1 96.94 172 GLU B C 1
ATOM 4066 O O . GLU B 1 172 ? -18.406 -10.422 2.879 1 96.94 172 GLU B O 1
ATOM 4071 N N . LYS B 1 173 ? -19.266 -12.367 2.336 1 94.12 173 LYS B N 1
ATOM 4072 C CA . LYS B 1 173 ? -18.391 -12.578 1.19 1 94.12 173 LYS B CA 1
ATOM 4073 C C . LYS B 1 173 ? -18.422 -11.383 0.249 1 94.12 173 LYS B C 1
ATOM 4075 O O . LYS B 1 173 ? -17.406 -11.039 -0.364 1 94.12 173 LYS B O 1
ATOM 4080 N N . ASP B 1 174 ? -19.547 -10.68 0.088 1 95.5 174 ASP B N 1
ATOM 4081 C CA . ASP B 1 174 ? -19.656 -9.555 -0.838 1 95.5 174 ASP B CA 1
ATOM 4082 C C . ASP B 1 174 ? -19.109 -8.281 -0.219 1 95.5 174 ASP B C 1
ATOM 4084 O O . ASP B 1 174 ? -19.062 -7.23 -0.869 1 95.5 174 ASP B O 1
ATOM 4088 N N . SER B 1 175 ? -18.641 -8.352 1.031 1 96.94 175 SER B N 1
ATOM 4089 C CA . SER B 1 175 ? -18.047 -7.203 1.706 1 96.94 175 SER B CA 1
ATOM 4090 C C . SER B 1 175 ? -16.531 -7.156 1.487 1 96.94 175 SER B C 1
ATOM 4092 O O . SER B 1 175 ? -15.883 -6.164 1.824 1 96.94 175 SER B O 1
ATOM 4094 N N . VAL B 1 176 ? -15.969 -8.164 0.835 1 98.31 176 VAL B N 1
ATOM 4095 C CA . VAL B 1 176 ? -14.523 -8.375 0.789 1 98.31 176 VAL B CA 1
ATOM 4096 C C . VAL B 1 176 ? -13.883 -7.328 -0.121 1 98.31 176 VAL B C 1
ATOM 4098 O O . VAL B 1 176 ? -14.352 -7.09 -1.235 1 98.31 176 VAL B O 1
ATOM 4101 N N . ILE B 1 177 ? -12.914 -6.641 0.361 1 98.62 177 ILE B N 1
ATOM 4102 C CA . ILE B 1 177 ? -12.023 -5.746 -0.375 1 98.62 177 ILE B CA 1
ATOM 4103 C C . ILE B 1 177 ? -10.578 -6.234 -0.252 1 98.62 177 ILE B C 1
ATOM 4105 O O . ILE B 1 177 ? -10.094 -6.484 0.854 1 98.62 177 ILE B O 1
ATOM 4109 N N . VAL B 1 178 ? -9.93 -6.457 -1.387 1 98.56 178 VAL B N 1
ATOM 4110 C CA . VAL B 1 178 ? -8.531 -6.887 -1.41 1 98.56 178 VAL B CA 1
ATOM 4111 C C . VAL B 1 178 ? -7.656 -5.766 -1.961 1 98.56 178 VAL B C 1
ATOM 4113 O O . VAL B 1 178 ? -7.691 -5.469 -3.158 1 98.56 178 VAL B O 1
ATOM 4116 N N . GLU B 1 179 ? -6.902 -5.176 -1.112 1 98.31 179 GLU B N 1
ATOM 4117 C CA . GLU B 1 179 ? -5.863 -4.223 -1.497 1 98.31 179 GLU B CA 1
ATOM 4118 C C . GLU B 1 179 ? -4.496 -4.895 -1.55 1 98.31 179 GLU B C 1
ATOM 4120 O O . GLU B 1 179 ? -4.027 -5.445 -0.549 1 98.31 179 GLU B O 1
ATOM 4125 N N . ALA B 1 180 ? -3.885 -4.793 -2.711 1 98.31 180 ALA B N 1
ATOM 4126 C CA . ALA B 1 180 ? -2.656 -5.566 -2.867 1 98.31 180 ALA B CA 1
ATOM 4127 C C . ALA B 1 180 ? -1.502 -4.68 -3.322 1 98.31 180 ALA B C 1
ATOM 4129 O O . ALA B 1 180 ? -1.702 -3.734 -4.09 1 98.31 180 ALA B O 1
ATOM 4130 N N . VAL B 1 181 ? -0.329 -4.988 -2.838 1 98.19 181 VAL B N 1
ATOM 4131 C CA . VAL B 1 181 ? 0.921 -4.324 -3.199 1 98.19 181 VAL B CA 1
ATOM 4132 C C . VAL B 1 181 ? 1.939 -5.363 -3.664 1 98.19 181 VAL B C 1
ATOM 4134 O O . VAL B 1 181 ? 2.145 -6.383 -3 1 98.19 181 VAL B O 1
ATOM 4137 N N . SER B 1 182 ? 2.555 -5.133 -4.789 1 97.12 182 SER B N 1
ATOM 4138 C CA . SER B 1 182 ? 3.529 -6.086 -5.309 1 97.12 182 SER B CA 1
ATOM 4139 C C . SER B 1 182 ? 4.848 -5.402 -5.645 1 97.12 182 SER B C 1
ATOM 4141 O O . SER B 1 182 ? 4.875 -4.203 -5.938 1 97.12 182 SER B O 1
ATOM 4143 N N . GLY B 1 183 ? 5.898 -6.195 -5.613 1 95.06 183 GLY B N 1
ATOM 4144 C CA . GLY B 1 183 ? 7.152 -5.793 -6.23 1 95.06 183 GLY B CA 1
ATOM 4145 C C . GLY B 1 183 ? 7.102 -5.809 -7.746 1 95.06 183 GLY B C 1
ATOM 4146 O O . GLY B 1 183 ? 6.164 -6.348 -8.336 1 95.06 183 GLY B O 1
ATOM 4147 N N . THR B 1 184 ? 8.141 -5.293 -8.367 1 93.88 184 THR B N 1
ATOM 4148 C CA . THR B 1 184 ? 8.125 -4.992 -9.797 1 93.88 184 THR B CA 1
ATOM 4149 C C . THR B 1 184 ? 8.398 -6.25 -10.617 1 93.88 184 THR B C 1
ATOM 4151 O O . THR B 1 184 ? 8.133 -6.285 -11.82 1 93.88 184 THR B O 1
ATOM 4154 N N . THR B 1 185 ? 8.852 -7.297 -10.031 1 93.38 185 THR B N 1
ATOM 4155 C CA . THR B 1 185 ? 9.141 -8.508 -10.789 1 93.38 185 THR B CA 1
ATOM 4156 C C . THR B 1 185 ? 7.852 -9.148 -11.297 1 93.38 185 THR B C 1
ATOM 4158 O O . THR B 1 185 ? 7.879 -9.953 -12.227 1 93.38 185 THR B O 1
ATOM 4161 N N . GLY B 1 186 ? 6.75 -8.766 -10.68 1 89.75 186 GLY B N 1
ATOM 4162 C CA . GLY B 1 186 ? 5.465 -9.289 -11.117 1 89.75 186 GLY B CA 1
ATOM 4163 C C . GLY B 1 186 ? 5.047 -8.773 -12.484 1 89.75 186 GLY B C 1
ATOM 4164 O O . GLY B 1 186 ? 4.164 -9.352 -13.125 1 89.75 186 GLY B O 1
ATOM 4165 N N . ALA B 1 187 ? 5.707 -7.734 -12.93 1 87.31 187 ALA B N 1
ATOM 4166 C CA . ALA B 1 187 ? 5.324 -7.102 -14.188 1 87.31 187 ALA B CA 1
ATOM 4167 C C . ALA B 1 187 ? 6.043 -7.75 -15.367 1 87.31 187 ALA B C 1
ATOM 4169 O O . ALA B 1 187 ? 5.812 -7.387 -16.516 1 87.31 187 ALA B O 1
ATOM 4170 N N . GLY B 1 188 ? 6.855 -8.703 -15.117 1 86.38 188 GLY B N 1
ATOM 4171 C CA . GLY B 1 188 ? 7.566 -9.406 -16.172 1 86.38 188 GLY B CA 1
ATOM 4172 C C . GLY B 1 188 ? 8.836 -8.695 -16.609 1 86.38 188 GLY B C 1
ATOM 4173 O O . GLY B 1 188 ? 9.188 -7.652 -16.062 1 86.38 188 GLY B O 1
ATOM 4174 N N . ARG B 1 189 ? 9.445 -9.18 -17.641 1 88.31 189 ARG B N 1
ATOM 4175 C CA . ARG B 1 189 ? 10.789 -8.734 -18.016 1 88.31 189 ARG B CA 1
ATOM 4176 C C . ARG B 1 189 ? 10.75 -7.891 -19.281 1 88.31 189 ARG B C 1
ATOM 4178 O O . ARG B 1 189 ? 11.773 -7.328 -19.672 1 88.31 189 ARG B O 1
ATOM 4185 N N . ARG B 1 190 ? 9.633 -7.867 -19.938 1 86.5 190 ARG B N 1
ATOM 4186 C CA . ARG B 1 190 ? 9.57 -7.043 -21.141 1 86.5 190 ARG B CA 1
ATOM 4187 C C . ARG B 1 190 ? 9.781 -5.57 -20.797 1 86.5 190 ARG B C 1
ATOM 4189 O O . ARG B 1 190 ? 9.109 -5.031 -19.922 1 86.5 190 ARG B O 1
ATOM 4196 N N . PRO B 1 191 ? 10.719 -4.953 -21.5 1 87.69 191 PRO B N 1
ATOM 4197 C CA . PRO B 1 191 ? 10.969 -3.543 -21.188 1 87.69 191 PRO B CA 1
ATOM 4198 C C . PRO B 1 191 ? 9.75 -2.658 -21.438 1 87.69 191 PRO B C 1
ATOM 4200 O O . PRO B 1 191 ? 9.023 -2.865 -22.406 1 87.69 191 PRO B O 1
ATOM 4203 N N . ASP B 1 192 ? 9.547 -1.791 -20.516 1 90.25 192 ASP B N 1
ATOM 4204 C CA . ASP B 1 192 ? 8.477 -0.798 -20.578 1 90.25 192 ASP B CA 1
ATOM 4205 C C . ASP B 1 192 ? 8.844 0.451 -19.781 1 90.25 192 ASP B C 1
ATOM 4207 O O . ASP B 1 192 ? 9.508 0.358 -18.734 1 90.25 192 ASP B O 1
ATOM 4211 N N . PHE B 1 193 ? 8.414 1.613 -20.297 1 87.69 193 PHE B N 1
ATOM 4212 C CA . PHE B 1 193 ? 8.758 2.871 -19.641 1 87.69 193 PHE B CA 1
ATOM 4213 C C . PHE B 1 193 ? 8.367 2.838 -18.172 1 87.69 193 PHE B C 1
ATOM 4215 O O . PHE B 1 193 ? 9.125 3.297 -17.312 1 87.69 193 PHE B O 1
ATOM 4222 N N . SER B 1 194 ? 7.305 2.291 -17.844 1 85.69 194 SER B N 1
ATOM 4223 C CA . SER B 1 194 ? 6.785 2.277 -16.484 1 85.69 194 SER B CA 1
ATOM 4224 C C . SER B 1 194 ? 7.648 1.411 -15.57 1 85.69 194 SER B C 1
ATOM 4226 O O . SER B 1 194 ? 7.559 1.511 -14.344 1 85.69 194 SER B O 1
ATOM 4228 N N . LYS B 1 195 ? 8.508 0.601 -16.156 1 90 195 LYS B N 1
ATOM 4229 C CA . LYS B 1 195 ? 9.289 -0.347 -15.359 1 90 195 LYS B CA 1
ATOM 4230 C C . LYS B 1 195 ? 10.703 0.172 -15.125 1 90 195 LYS B C 1
ATOM 4232 O O . LYS B 1 195 ? 11.477 -0.438 -14.383 1 90 195 LYS B O 1
ATOM 4237 N N . LEU B 1 196 ? 11.039 1.259 -15.727 1 90.38 196 LEU B N 1
ATOM 4238 C CA . LEU B 1 196 ? 12.375 1.814 -15.594 1 90.38 196 LEU B CA 1
ATOM 4239 C C . LEU B 1 196 ? 12.672 2.176 -14.141 1 90.38 196 LEU B C 1
ATOM 4241 O O . LEU B 1 196 ? 11.789 2.664 -13.43 1 90.38 196 LEU B O 1
ATOM 4245 N N . HIS B 1 197 ? 13.922 2.021 -13.836 1 88.56 197 HIS B N 1
ATOM 4246 C CA . HIS B 1 197 ? 14.359 2.318 -12.477 1 88.56 197 HIS B CA 1
ATOM 4247 C C . HIS B 1 197 ? 14.047 3.762 -12.102 1 88.56 197 HIS B C 1
ATOM 4249 O O . HIS B 1 197 ? 13.578 4.031 -10.992 1 88.56 197 HIS B O 1
ATOM 4255 N N . MET B 1 198 ? 14.266 4.68 -12.945 1 83.56 198 MET B N 1
ATOM 4256 C CA . MET B 1 198 ? 14.062 6.094 -12.641 1 83.56 198 MET B CA 1
ATOM 4257 C C . MET B 1 198 ? 12.586 6.395 -12.406 1 83.56 198 MET B C 1
ATOM 4259 O O . MET B 1 198 ? 12.242 7.398 -11.773 1 83.56 198 MET B O 1
ATOM 4263 N N . VAL B 1 199 ? 11.664 5.559 -12.898 1 87.56 199 VAL B N 1
ATOM 4264 C CA . VAL B 1 199 ? 10.227 5.746 -12.734 1 87.56 199 VAL B CA 1
ATOM 4265 C C . VAL B 1 199 ? 9.758 5.062 -11.453 1 87.56 199 VAL B C 1
ATOM 4267 O O . VAL B 1 199 ? 9.008 5.648 -10.672 1 87.56 199 VAL B O 1
ATOM 4270 N N . GLN B 1 200 ? 10.359 3.863 -11.148 1 91.25 200 GLN B N 1
ATOM 4271 C CA . GLN B 1 200 ? 9.828 3.021 -10.086 1 91.25 200 GLN B CA 1
ATOM 4272 C C . GLN B 1 200 ? 10.484 3.357 -8.742 1 91.25 200 GLN B C 1
ATOM 4274 O O . GLN B 1 200 ? 9.852 3.23 -7.691 1 91.25 200 GLN B O 1
ATOM 4279 N N . ASP B 1 201 ? 11.734 3.791 -8.805 1 91.25 201 ASP B N 1
ATOM 4280 C CA . ASP B 1 201 ? 12.445 4.039 -7.555 1 91.25 201 ASP B CA 1
ATOM 4281 C C . ASP B 1 201 ? 11.797 5.176 -6.77 1 91.25 201 ASP B C 1
ATOM 4283 O O . ASP B 1 201 ? 11.617 6.281 -7.293 1 91.25 201 ASP B O 1
ATOM 4287 N N . GLY B 1 202 ? 11.453 4.832 -5.531 1 92.81 202 GLY B N 1
ATOM 4288 C CA . GLY B 1 202 ? 10.836 5.84 -4.68 1 92.81 202 GLY B CA 1
ATOM 4289 C C . GLY B 1 202 ? 9.414 6.168 -5.078 1 92.81 202 GLY B C 1
ATOM 4290 O O . GLY B 1 202 ? 8.906 7.246 -4.77 1 92.81 202 GLY B O 1
ATOM 4291 N N . ASN B 1 203 ? 8.789 5.277 -5.844 1 94 203 ASN B N 1
ATOM 4292 C CA . ASN B 1 203 ? 7.457 5.555 -6.375 1 94 203 ASN B CA 1
ATOM 4293 C C . ASN B 1 203 ? 6.445 4.504 -5.926 1 94 203 ASN B C 1
ATOM 4295 O O . ASN B 1 203 ? 6.789 3.334 -5.758 1 94 203 ASN B O 1
ATOM 4299 N N . PHE B 1 204 ? 5.266 4.91 -5.652 1 96.75 204 PHE B N 1
ATOM 4300 C CA . PHE B 1 204 ? 4.137 4.051 -5.312 1 96.75 204 PHE B CA 1
ATOM 4301 C C . PHE B 1 204 ? 2.895 4.461 -6.09 1 96.75 204 PHE B C 1
ATOM 4303 O O . PHE B 1 204 ? 2.523 5.637 -6.109 1 96.75 204 PHE B O 1
ATOM 4310 N N . LYS B 1 205 ? 2.182 3.488 -6.723 1 95.44 205 LYS B N 1
ATOM 4311 C CA . LYS B 1 205 ? 1.034 3.848 -7.551 1 95.44 205 LYS B CA 1
ATOM 4312 C C . LYS B 1 205 ? 0.064 2.678 -7.684 1 95.44 205 LYS B C 1
ATOM 4314 O O . LYS B 1 205 ? 0.479 1.517 -7.68 1 95.44 205 LYS B O 1
ATOM 4319 N N . ALA B 1 206 ? -1.176 3.002 -7.781 1 97.12 206 ALA B N 1
ATOM 4320 C CA . ALA B 1 206 ? -2.197 2.012 -8.109 1 97.12 206 ALA B CA 1
ATOM 4321 C C . ALA B 1 206 ? -2.213 1.717 -9.609 1 97.12 206 ALA B C 1
ATOM 4323 O O . ALA B 1 206 ? -1.721 2.514 -10.414 1 97.12 206 ALA B O 1
ATOM 4324 N N . TYR B 1 207 ? -2.668 0.603 -9.984 1 94.44 207 TYR B N 1
ATOM 4325 C CA . TYR B 1 207 ? -2.869 0.248 -11.383 1 94.44 207 TYR B CA 1
ATOM 4326 C C . TYR B 1 207 ? -3.998 -0.766 -11.531 1 94.44 207 TYR B C 1
ATOM 4328 O O . TYR B 1 207 ? -4.387 -1.417 -10.562 1 94.44 207 TYR B O 1
ATOM 4336 N N . GLY B 1 208 ? -4.527 -0.837 -12.734 1 94.19 208 GLY B N 1
ATOM 4337 C CA . GLY B 1 208 ? -5.578 -1.811 -12.992 1 94.19 208 GLY B CA 1
ATOM 4338 C C . GLY B 1 208 ? -6.766 -1.662 -12.062 1 94.19 208 GLY B C 1
ATOM 4339 O O . GLY B 1 208 ? -7.395 -2.654 -11.688 1 94.19 208 GLY B O 1
ATOM 4340 N N . VAL B 1 209 ? -7.008 -0.421 -11.602 1 95.31 209 VAL B N 1
ATOM 4341 C CA . VAL B 1 209 ? -8.07 -0.15 -10.641 1 95.31 209 VAL B CA 1
ATOM 4342 C C . VAL B 1 209 ? -9.43 -0.425 -11.281 1 95.31 209 VAL B C 1
ATOM 4344 O O . VAL B 1 209 ? -9.695 0.021 -12.398 1 95.31 209 VAL B O 1
ATOM 4347 N N . ALA B 1 210 ? -10.289 -1.182 -10.578 1 91.81 210 ALA B N 1
ATOM 4348 C CA . ALA B 1 210 ? -11.641 -1.534 -11 1 91.81 210 ALA B CA 1
ATOM 4349 C C . ALA B 1 210 ? -11.625 -2.318 -12.305 1 91.81 210 ALA B C 1
ATOM 4351 O O . ALA B 1 210 ? -12.422 -2.045 -13.211 1 91.81 210 ALA B O 1
ATOM 4352 N N . GLY B 1 211 ? -10.664 -3.33 -12.359 1 89.44 211 GLY B N 1
ATOM 4353 C CA . GLY B 1 211 ? -10.695 -4.074 -13.609 1 89.44 211 GLY B CA 1
ATOM 4354 C C . GLY B 1 211 ? -9.555 -5.066 -13.742 1 89.44 211 GLY B C 1
ATOM 4355 O O . GLY B 1 211 ? -9.359 -5.656 -14.805 1 89.44 211 GLY B O 1
ATOM 4356 N N . HIS B 1 212 ? -8.859 -5.242 -12.781 1 93.25 212 HIS B N 1
ATOM 4357 C CA . HIS B 1 212 ? -7.711 -6.133 -12.875 1 93.25 212 HIS B CA 1
ATOM 4358 C C . HIS B 1 212 ? -8.148 -7.582 -13.062 1 93.25 212 HIS B C 1
ATOM 4360 O O . HIS B 1 212 ? -9.078 -8.039 -12.398 1 93.25 212 HIS B O 1
ATOM 4366 N N . ARG B 1 213 ? -7.422 -8.312 -13.789 1 92.81 213 ARG B N 1
ATOM 4367 C CA . ARG B 1 213 ? -7.801 -9.641 -14.273 1 92.81 213 ARG B CA 1
ATOM 4368 C C . ARG B 1 213 ? -7.715 -10.672 -13.156 1 92.81 213 ARG B C 1
ATOM 4370 O O . ARG B 1 213 ? -8.25 -11.773 -13.281 1 92.81 213 ARG B O 1
ATOM 4377 N N . HIS B 1 214 ? -7.047 -10.391 -12.078 1 95.94 214 HIS B N 1
ATOM 4378 C CA . HIS B 1 214 ? -7.008 -11.312 -10.945 1 95.94 214 HIS B CA 1
ATOM 4379 C C . HIS B 1 214 ? -8.297 -11.242 -10.133 1 95.94 214 HIS B C 1
ATOM 4381 O O . HIS B 1 214 ? -8.539 -12.094 -9.273 1 95.94 214 HIS B O 1
ATOM 4387 N N . THR B 1 215 ? -9.18 -10.266 -10.422 1 97 215 THR B N 1
ATOM 4388 C CA . THR B 1 215 ? -10.43 -10.109 -9.688 1 97 215 THR B CA 1
ATOM 4389 C C . THR B 1 215 ? -11.281 -11.375 -9.789 1 97 215 THR B C 1
ATOM 4391 O O . THR B 1 215 ? -11.617 -11.992 -8.773 1 97 215 THR B O 1
ATOM 4394 N N . PRO B 1 216 ? -11.555 -11.852 -11.016 1 96.44 216 PRO B N 1
ATOM 4395 C CA . PRO B 1 216 ? -12.406 -13.039 -11.109 1 96.44 216 PRO B CA 1
ATOM 4396 C C . PRO B 1 216 ? -11.727 -14.297 -10.562 1 96.44 216 PRO B C 1
ATOM 4398 O O . PRO B 1 216 ? -12.406 -15.227 -10.125 1 96.44 216 PRO B O 1
ATOM 4401 N N . GLU B 1 217 ? -10.414 -14.367 -10.617 1 97 217 GLU B N 1
ATOM 4402 C CA . GLU B 1 217 ? -9.711 -15.523 -10.055 1 97 217 GLU B CA 1
ATOM 4403 C C . GLU B 1 217 ? -9.867 -15.586 -8.539 1 97 217 GLU B C 1
ATOM 4405 O O . GLU B 1 217 ? -10.109 -16.656 -7.984 1 97 217 GLU B O 1
ATOM 4410 N N . ILE B 1 218 ? -9.742 -14.406 -7.855 1 98.19 218 ILE B N 1
ATOM 4411 C CA . ILE B 1 218 ? -9.953 -14.352 -6.414 1 98.19 218 ILE B CA 1
ATOM 4412 C C . ILE B 1 218 ? -11.406 -14.711 -6.09 1 98.19 218 ILE B C 1
ATOM 4414 O O . ILE B 1 218 ? -11.672 -15.469 -5.156 1 98.19 218 ILE B O 1
ATOM 4418 N N . GLU B 1 219 ? -12.312 -14.219 -6.879 1 98 219 GLU B N 1
ATOM 4419 C CA . GLU B 1 219 ? -13.727 -14.547 -6.691 1 98 219 GLU B CA 1
ATOM 4420 C C . GLU B 1 219 ? -13.969 -16.047 -6.832 1 98 219 GLU B C 1
ATOM 4422 O O . GLU B 1 219 ? -14.711 -16.641 -6.043 1 98 219 GLU B O 1
ATOM 4427 N N . GLN B 1 220 ? -13.367 -16.672 -7.828 1 96.94 220 GLN B N 1
ATOM 4428 C CA . GLN B 1 220 ? -13.484 -18.109 -8 1 96.94 220 GLN B CA 1
ATOM 4429 C C . GLN B 1 220 ? -12.953 -18.859 -6.781 1 96.94 220 GLN B C 1
ATOM 4431 O O . GLN B 1 220 ? -13.555 -19.828 -6.328 1 96.94 220 GLN B O 1
ATOM 4436 N N . SER B 1 221 ? -11.812 -18.438 -6.25 1 97.19 221 SER B N 1
ATOM 4437 C CA . SER B 1 221 ? -11.25 -19.062 -5.062 1 97.19 221 SER B CA 1
ATOM 4438 C C . SER B 1 221 ? -12.227 -18.984 -3.887 1 97.19 221 SER B C 1
ATOM 4440 O O . SER B 1 221 ? -12.422 -19.969 -3.174 1 97.19 221 SER B O 1
ATOM 4442 N N . ILE B 1 222 ? -12.797 -17.797 -3.707 1 98 222 ILE B N 1
ATOM 4443 C CA . ILE B 1 222 ? -13.75 -17.609 -2.621 1 98 222 ILE B CA 1
ATOM 4444 C C . ILE B 1 222 ? -14.945 -18.531 -2.809 1 98 222 ILE B C 1
ATOM 4446 O O . ILE B 1 222 ? -15.406 -19.172 -1.854 1 98 222 ILE B O 1
ATOM 4450 N N . GLU B 1 223 ? -15.406 -18.594 -4.02 1 97.62 223 GLU B N 1
ATOM 4451 C CA . GLU B 1 223 ? -16.531 -19.469 -4.328 1 97.62 223 GLU B CA 1
ATOM 4452 C C . GLU B 1 223 ? -16.188 -20.938 -4.09 1 97.62 223 GLU B C 1
ATOM 4454 O O . GLU B 1 223 ? -16.984 -21.672 -3.516 1 97.62 223 GLU B O 1
ATOM 4459 N N . MET B 1 224 ? -15.023 -21.328 -4.547 1 96.44 224 MET B N 1
ATOM 4460 C CA . MET B 1 224 ? -14.594 -22.703 -4.395 1 96.44 224 MET B CA 1
ATOM 4461 C C . MET B 1 224 ? -14.445 -23.078 -2.92 1 96.44 224 MET B C 1
ATOM 4463 O O . MET B 1 224 ? -14.742 -24.203 -2.523 1 96.44 224 MET B O 1
ATOM 4467 N N . ILE B 1 225 ? -14.008 -22.141 -2.092 1 97.19 225 ILE B N 1
ATOM 4468 C CA . ILE B 1 225 ? -13.812 -22.391 -0.666 1 97.19 225 ILE B CA 1
ATOM 4469 C C . ILE B 1 225 ? -15.164 -22.359 0.054 1 97.19 225 ILE B C 1
ATOM 4471 O O . ILE B 1 225 ? -15.469 -23.25 0.845 1 97.19 225 ILE B O 1
ATOM 4475 N N . GLY B 1 226 ? -15.977 -21.344 -0.261 1 97.06 226 GLY B N 1
ATOM 4476 C CA . GLY B 1 226 ? -17.156 -21.062 0.532 1 97.06 226 GLY B CA 1
ATOM 4477 C C . GLY B 1 226 ? -18.422 -21.656 -0.055 1 97.06 226 GLY B C 1
ATOM 4478 O O . GLY B 1 226 ? -19.453 -21.75 0.627 1 97.06 226 GLY B O 1
ATOM 4479 N N . GLY B 1 227 ? -18.453 -21.969 -1.384 1 96.38 227 GLY B N 1
ATOM 4480 C CA . GLY B 1 227 ? -19.594 -22.609 -2.018 1 96.38 227 GLY B CA 1
ATOM 4481 C C . GLY B 1 227 ? -20.562 -21.641 -2.652 1 96.38 227 GLY B C 1
ATOM 4482 O O . GLY B 1 227 ? -21.578 -22.047 -3.205 1 96.38 227 GLY B O 1
ATOM 4483 N N . GLU B 1 228 ? -20.297 -20.375 -2.523 1 95.5 228 GLU B N 1
ATOM 4484 C CA . GLU B 1 228 ? -21.172 -19.344 -3.08 1 95.5 228 GLU B CA 1
ATOM 4485 C C . GLU B 1 228 ? -20.375 -18.281 -3.826 1 95.5 228 GLU B C 1
ATOM 4487 O O . GLU B 1 228 ? -19.281 -17.906 -3.406 1 95.5 228 GLU B O 1
ATOM 4492 N N . PRO B 1 229 ? -20.984 -17.844 -4.953 1 95.56 229 PRO B N 1
ATOM 4493 C CA . PRO B 1 229 ? -20.312 -16.781 -5.684 1 95.56 229 PRO B CA 1
ATOM 4494 C C . PRO B 1 229 ? -20.203 -15.484 -4.871 1 95.56 229 PRO B C 1
ATOM 4496 O O . PRO B 1 229 ? -20.984 -15.258 -3.953 1 95.56 229 PRO B O 1
ATOM 4499 N N . SER B 1 230 ? -19.25 -14.719 -5.164 1 96.12 230 SER B N 1
ATOM 4500 C CA . SER B 1 230 ? -19 -13.43 -4.52 1 96.12 230 SER B CA 1
ATOM 4501 C C . SER B 1 230 ? -18.469 -12.406 -5.52 1 96.12 230 SER B C 1
ATOM 4503 O O . SER B 1 230 ? -17.859 -12.773 -6.527 1 96.12 230 SER B O 1
ATOM 4505 N N . LYS B 1 231 ? -18.812 -11.18 -5.344 1 96.75 231 LYS B N 1
ATOM 4506 C CA . LYS B 1 231 ? -18.188 -10.047 -6.035 1 96.75 231 LYS B CA 1
ATOM 4507 C C . LYS B 1 231 ? -17.344 -9.219 -5.074 1 96.75 231 LYS B C 1
ATOM 4509 O O . LYS B 1 231 ? -17.828 -8.766 -4.039 1 96.75 231 LYS B O 1
ATOM 4514 N N . ILE B 1 232 ? -16.094 -9.039 -5.449 1 97.5 232 ILE B N 1
ATOM 4515 C CA . ILE B 1 232 ? -15.203 -8.328 -4.535 1 97.5 232 ILE B CA 1
ATOM 4516 C C . ILE B 1 232 ? -14.555 -7.148 -5.258 1 97.5 232 ILE B C 1
ATOM 4518 O O . ILE B 1 232 ? -14.703 -7 -6.473 1 97.5 232 ILE B O 1
ATOM 4522 N N . ILE B 1 233 ? -13.883 -6.273 -4.484 1 97.88 233 ILE B N 1
ATOM 4523 C CA . ILE B 1 233 ? -12.961 -5.289 -5.031 1 97.88 233 ILE B CA 1
ATOM 4524 C C . ILE B 1 233 ? -11.523 -5.801 -4.914 1 97.88 233 ILE B C 1
ATOM 4526 O O . ILE B 1 233 ? -11.141 -6.344 -3.877 1 97.88 233 ILE B O 1
ATOM 4530 N N . PHE B 1 234 ? -10.891 -5.707 -5.973 1 98.25 234 PHE B N 1
ATOM 4531 C CA . PHE B 1 234 ? -9.453 -5.961 -5.98 1 98.25 234 PHE B CA 1
ATOM 4532 C C . PHE B 1 234 ? -8.695 -4.773 -6.562 1 98.25 234 PHE B C 1
ATOM 4534 O O . PHE B 1 234 ? -8.953 -4.359 -7.695 1 98.25 234 PHE B O 1
ATOM 4541 N N . THR B 1 235 ? -7.781 -4.164 -5.777 1 98.25 235 THR B N 1
ATOM 4542 C CA . THR B 1 235 ? -6.988 -3.023 -6.227 1 98.25 235 THR B CA 1
ATOM 4543 C C . THR B 1 235 ? -5.5 -3.287 -6.027 1 98.25 235 THR B C 1
ATOM 4545 O O . THR B 1 235 ? -5.012 -3.307 -4.898 1 98.25 235 THR B O 1
ATOM 4548 N N . PRO B 1 236 ? -4.773 -3.469 -7.066 1 97.75 236 PRO B N 1
ATOM 4549 C CA . PRO B 1 236 ? -3.328 -3.686 -6.945 1 97.75 236 PRO B CA 1
ATOM 4550 C C . PRO B 1 236 ? -2.529 -2.385 -7.008 1 97.75 236 PRO B C 1
ATOM 4552 O O . PRO B 1 236 ? -2.967 -1.417 -7.637 1 97.75 236 PRO B O 1
ATOM 4555 N N . HIS B 1 237 ? -1.388 -2.363 -6.375 1 97.62 237 HIS B N 1
ATOM 4556 C CA . HIS B 1 237 ? -0.405 -1.286 -6.375 1 97.62 237 HIS B CA 1
ATOM 4557 C C . HIS B 1 237 ? 0.998 -1.819 -6.645 1 97.62 237 HIS B C 1
ATOM 4559 O O . HIS B 1 237 ? 1.267 -3.004 -6.438 1 97.62 237 HIS B O 1
ATOM 4565 N N . LEU B 1 238 ? 1.838 -0.917 -7.133 1 95.75 238 LEU B N 1
ATOM 4566 C CA . LEU B 1 238 ? 3.26 -1.207 -7.285 1 95.75 238 LEU B CA 1
ATOM 4567 C C . LEU B 1 238 ? 4.086 -0.412 -6.277 1 95.75 238 LEU B C 1
ATOM 4569 O O . LEU B 1 238 ? 3.889 0.795 -6.125 1 95.75 238 LEU B O 1
ATOM 4573 N N . ALA B 1 239 ? 4.891 -1.119 -5.57 1 96.06 239 ALA B N 1
ATOM 4574 C CA . ALA B 1 239 ? 5.832 -0.501 -4.641 1 96.06 239 ALA B CA 1
ATOM 4575 C C . ALA B 1 239 ? 7.246 -0.49 -5.219 1 96.06 239 ALA B C 1
ATOM 4577 O O . ALA B 1 239 ? 7.562 -1.276 -6.113 1 96.06 239 ALA B O 1
ATOM 4578 N N . PRO B 1 240 ? 8.094 0.441 -4.758 1 94.75 240 PRO B N 1
ATOM 4579 C CA . PRO B 1 240 ? 9.477 0.484 -5.25 1 94.75 240 PRO B CA 1
ATOM 4580 C C . PRO B 1 240 ? 10.352 -0.6 -4.629 1 94.75 240 PRO B C 1
ATOM 4582 O O . PRO B 1 240 ? 11.32 -0.289 -3.922 1 94.75 240 PRO B O 1
ATOM 4585 N N . MET B 1 241 ? 10.062 -1.839 -4.879 1 94.62 241 MET B N 1
ATOM 4586 C CA . MET B 1 241 ? 10.82 -3.023 -4.48 1 94.62 241 MET B CA 1
ATOM 4587 C C . MET B 1 241 ? 10.727 -4.109 -5.543 1 94.62 241 MET B C 1
ATOM 4589 O O . MET B 1 241 ? 9.758 -4.172 -6.297 1 94.62 241 MET B O 1
ATOM 4593 N N . PRO B 1 242 ? 11.766 -4.926 -5.652 1 93.44 242 PRO B N 1
ATOM 4594 C CA . PRO B 1 242 ? 11.742 -5.922 -6.727 1 93.44 242 PRO B CA 1
ATOM 4595 C C . PRO B 1 242 ? 10.781 -7.074 -6.445 1 93.44 242 PRO B C 1
ATOM 4597 O O . PRO B 1 242 ? 10.055 -7.508 -7.34 1 93.44 242 PRO B O 1
ATOM 4600 N N . ARG B 1 243 ? 10.75 -7.582 -5.121 1 95.56 243 ARG B N 1
ATOM 4601 C CA . ARG B 1 243 ? 9.984 -8.781 -4.785 1 95.56 243 ARG B CA 1
ATOM 4602 C C . ARG B 1 243 ? 9.023 -8.516 -3.635 1 95.56 243 ARG B C 1
ATOM 4604 O O . ARG B 1 243 ? 9.18 -7.539 -2.898 1 95.56 243 ARG B O 1
ATOM 4611 N N . GLY B 1 244 ? 8 -9.422 -3.555 1 96.94 244 GLY B N 1
ATOM 4612 C CA . GLY B 1 244 ? 7.082 -9.391 -2.426 1 96.94 244 GLY B CA 1
ATOM 4613 C C . GLY B 1 244 ? 5.664 -9.023 -2.816 1 96.94 244 GLY B C 1
ATOM 4614 O O . GLY B 1 244 ? 5.457 -8.227 -3.736 1 96.94 244 GLY B O 1
ATOM 4615 N N . ILE B 1 245 ? 4.781 -9.578 -2.131 1 98.5 245 ILE B N 1
ATOM 4616 C CA . ILE B 1 245 ? 3.377 -9.188 -2.156 1 98.5 245 ILE B CA 1
ATOM 4617 C C . ILE B 1 245 ? 2.859 -9.023 -0.729 1 98.5 245 ILE B C 1
ATOM 4619 O O . ILE B 1 245 ? 3.152 -9.852 0.141 1 98.5 245 ILE B O 1
ATOM 4623 N N . HIS B 1 246 ? 2.244 -7.953 -0.472 1 98.75 246 HIS B N 1
ATOM 4624 C CA . HIS B 1 246 ? 1.451 -7.723 0.731 1 98.75 246 HIS B CA 1
ATOM 4625 C C . HIS B 1 246 ? -0.008 -7.445 0.386 1 98.75 246 HIS B C 1
ATOM 4627 O O . HIS B 1 246 ? -0.319 -6.438 -0.253 1 98.75 246 HIS B O 1
ATOM 4633 N N . VAL B 1 247 ? -0.901 -8.328 0.836 1 98.69 247 VAL B N 1
ATOM 4634 C CA . VAL B 1 247 ? -2.32 -8.062 0.631 1 98.69 247 VAL B CA 1
ATOM 4635 C C . VAL B 1 247 ? -2.979 -7.707 1.963 1 98.69 247 VAL B C 1
ATOM 4637 O O . VAL B 1 247 ? -2.682 -8.32 2.992 1 98.69 247 VAL B O 1
ATOM 4640 N N . THR B 1 248 ? -3.691 -6.637 1.97 1 98.75 248 THR B N 1
ATOM 4641 C CA . THR B 1 248 ? -4.582 -6.254 3.059 1 98.75 248 THR B CA 1
ATOM 4642 C C . THR B 1 248 ? -6.039 -6.484 2.672 1 98.75 248 THR B C 1
ATOM 4644 O O . THR B 1 248 ? -6.535 -5.883 1.717 1 98.75 248 THR B O 1
ATOM 4647 N N . ILE B 1 249 ? -6.688 -7.348 3.428 1 98.81 249 ILE B N 1
ATOM 4648 C CA . ILE B 1 249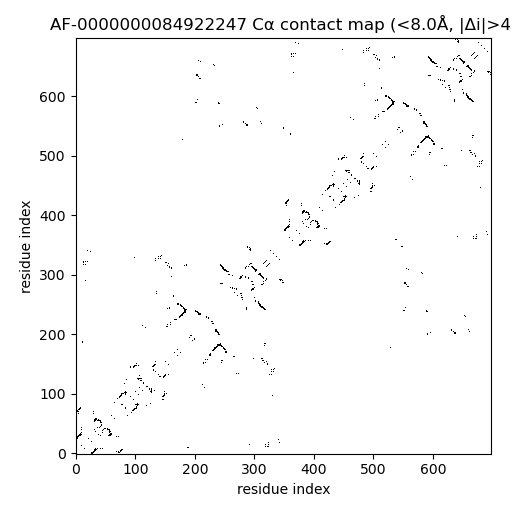 ? -8.047 -7.742 3.096 1 98.81 249 ILE B CA 1
ATOM 4649 C C . ILE B 1 249 ? -9.008 -7.242 4.176 1 98.81 249 ILE B C 1
ATOM 4651 O O . ILE B 1 249 ? -8.727 -7.375 5.371 1 98.81 249 ILE B O 1
ATOM 4655 N N . TYR B 1 250 ? -10.078 -6.676 3.715 1 98.69 250 TYR B N 1
ATOM 4656 C CA . TYR B 1 250 ? -11.148 -6.238 4.609 1 98.69 250 TYR B CA 1
ATOM 4657 C C . TYR B 1 250 ? -12.414 -7.059 4.395 1 98.69 250 TYR B C 1
ATOM 4659 O O . TYR B 1 250 ? -12.719 -7.457 3.268 1 98.69 250 TYR B O 1
ATOM 4667 N N . GLY B 1 251 ? -13.164 -7.289 5.426 1 98.25 251 GLY B N 1
ATOM 4668 C CA . GLY B 1 251 ? -14.453 -7.957 5.355 1 98.25 251 GLY B CA 1
ATOM 4669 C C . GLY B 1 251 ? -15.312 -7.723 6.586 1 98.25 251 GLY B C 1
ATOM 4670 O O . GLY B 1 251 ? -14.789 -7.504 7.68 1 98.25 251 GLY B O 1
ATOM 4671 N N . ASN B 1 252 ? -16.594 -7.734 6.398 1 98.12 252 ASN B N 1
ATOM 4672 C CA . ASN B 1 252 ? -17.531 -7.695 7.523 1 98.12 252 ASN B CA 1
ATOM 4673 C C . ASN B 1 252 ? -17.656 -9.062 8.195 1 98.12 252 ASN B C 1
ATOM 4675 O O . ASN B 1 252 ? -18.016 -10.039 7.547 1 98.12 252 ASN B O 1
ATOM 4679 N N . LEU B 1 253 ? -17.359 -9.102 9.453 1 97.94 253 LEU B N 1
ATOM 4680 C CA . LEU B 1 253 ? -17.578 -10.352 10.172 1 97.94 253 LEU B CA 1
ATOM 4681 C C . LEU B 1 253 ? -19.047 -10.547 10.5 1 97.94 253 LEU B C 1
ATOM 4683 O O . LEU B 1 253 ? -19.734 -9.586 10.852 1 97.94 253 LEU B O 1
ATOM 4687 N N . LYS B 1 254 ? -19.453 -11.727 10.438 1 97.75 254 LYS B N 1
ATOM 4688 C CA . LYS B 1 254 ? -20.844 -12.055 10.719 1 97.75 254 LYS B CA 1
ATOM 4689 C C . LYS B 1 254 ? -21.109 -12.094 12.219 1 97.75 254 LYS B C 1
ATOM 4691 O O . LYS B 1 254 ? -22.25 -12.07 12.656 1 97.75 254 LYS B O 1
ATOM 4696 N N . ARG B 1 255 ? -20.078 -12.141 12.977 1 97.44 255 ARG B N 1
ATOM 4697 C CA . ARG B 1 255 ? -20.125 -12.047 14.43 1 97.44 255 ARG B CA 1
ATOM 4698 C C . ARG B 1 255 ? -18.844 -11.469 14.992 1 97.44 255 ARG B C 1
ATOM 4700 O O . ARG B 1 255 ? -17.781 -11.594 14.383 1 97.44 255 ARG B O 1
ATOM 4707 N N . PRO B 1 256 ? -18.984 -10.852 16.203 1 97.31 256 PRO B N 1
ATOM 4708 C CA . PRO B 1 256 ? -17.75 -10.367 16.812 1 97.31 256 PRO B CA 1
ATOM 4709 C C . PRO B 1 256 ? -16.766 -11.492 17.141 1 97.31 256 PRO B C 1
ATOM 4711 O O . PRO B 1 256 ? -17.172 -12.602 17.5 1 97.31 256 PRO B O 1
ATOM 4714 N N . MET B 1 257 ? -15.531 -11.211 16.953 1 97.62 257 MET B N 1
ATOM 4715 C CA . MET B 1 257 ? -14.445 -12.109 17.328 1 97.62 257 MET B CA 1
ATOM 4716 C C . MET B 1 257 ? -13.336 -11.352 18.047 1 97.62 257 MET B C 1
ATOM 4718 O O . MET B 1 257 ? -13.164 -10.148 17.844 1 97.62 257 MET B O 1
ATOM 4722 N N . THR B 1 258 ? -12.625 -12.055 18.938 1 97.75 258 THR B N 1
ATOM 4723 C CA . THR B 1 258 ? -11.422 -11.469 19.516 1 97.75 258 THR B CA 1
ATOM 4724 C C . THR B 1 258 ? -10.203 -11.766 18.656 1 97.75 258 THR B C 1
ATOM 4726 O O . THR B 1 258 ? -10.211 -12.719 17.859 1 97.75 258 THR B O 1
ATOM 4729 N N . ASP B 1 259 ? -9.188 -10.969 18.828 1 97.94 259 ASP B N 1
ATOM 4730 C CA . ASP B 1 259 ? -7.934 -11.211 18.125 1 97.94 259 ASP B CA 1
ATOM 4731 C C . ASP B 1 259 ? -7.367 -12.586 18.484 1 97.94 259 ASP B C 1
ATOM 4733 O O . ASP B 1 259 ? -6.77 -13.25 17.625 1 97.94 259 ASP B O 1
ATOM 4737 N N . GLU B 1 260 ? -7.523 -12.977 19.656 1 98.06 260 GLU B N 1
ATOM 4738 C CA . GLU B 1 260 ? -7.055 -14.289 20.094 1 98.06 260 GLU B CA 1
ATOM 4739 C C . GLU B 1 260 ? -7.797 -15.406 19.375 1 98.06 260 GLU B C 1
ATOM 4741 O O . GLU B 1 260 ? -7.184 -16.375 18.922 1 98.06 260 GLU B O 1
ATOM 4746 N N . GLU B 1 261 ? -9.086 -15.281 19.266 1 98.38 261 GLU B N 1
ATOM 4747 C CA . GLU B 1 261 ? -9.883 -16.25 18.531 1 98.38 261 GLU B CA 1
ATOM 4748 C C . GLU B 1 261 ? -9.438 -16.344 17.078 1 98.38 261 GLU B C 1
ATOM 4750 O O . GLU B 1 261 ? -9.367 -17.438 16.516 1 98.38 261 GLU B O 1
ATOM 4755 N N . ILE B 1 262 ? -9.195 -15.234 16.531 1 98.56 262 ILE B N 1
ATOM 4756 C CA . ILE B 1 262 ? -8.766 -15.148 15.133 1 98.56 262 ILE B CA 1
ATOM 4757 C C . ILE B 1 262 ? -7.43 -15.859 14.961 1 98.56 262 ILE B C 1
ATOM 4759 O O . ILE B 1 262 ? -7.266 -16.672 14.047 1 98.56 262 ILE B O 1
ATOM 4763 N N . TYR B 1 263 ? -6.523 -15.594 15.844 1 98.56 263 TYR B N 1
ATOM 4764 C CA . TYR B 1 263 ? -5.215 -16.234 15.789 1 98.56 263 TYR B CA 1
ATOM 4765 C C . TYR B 1 263 ? -5.344 -17.75 15.93 1 98.56 263 TYR B C 1
ATOM 4767 O O . TYR B 1 263 ? -4.73 -18.5 15.172 1 98.56 263 TYR B O 1
ATOM 4775 N N . GLU B 1 264 ? -6.094 -18.188 16.844 1 98.62 264 GLU B N 1
ATOM 4776 C CA . GLU B 1 264 ? -6.277 -19.609 17.078 1 98.62 264 GLU B CA 1
ATOM 4777 C C . GLU B 1 264 ? -6.898 -20.297 15.859 1 98.62 264 GLU B C 1
ATOM 4779 O O . GLU B 1 264 ? -6.59 -21.453 15.562 1 98.62 264 GLU B O 1
ATOM 4784 N N . LEU B 1 265 ? -7.777 -19.594 15.211 1 98.69 265 LEU B N 1
ATOM 4785 C CA . LEU B 1 265 ? -8.383 -20.141 14 1 98.69 265 LEU B CA 1
ATOM 4786 C C . LEU B 1 265 ? -7.328 -20.359 12.922 1 98.69 265 LEU B C 1
ATOM 4788 O O . LEU B 1 265 ? -7.312 -21.406 12.266 1 98.69 265 LEU B O 1
ATOM 4792 N N . TYR B 1 266 ? -6.469 -19.406 12.711 1 98.75 266 TYR B N 1
ATOM 4793 C CA . TYR B 1 266 ? -5.375 -19.562 11.766 1 98.75 266 TYR B CA 1
ATOM 4794 C C . TYR B 1 266 ? -4.484 -20.75 12.141 1 98.75 266 TYR B C 1
ATOM 4796 O O . TYR B 1 266 ? -4.102 -21.547 11.289 1 98.75 266 TYR B O 1
ATOM 4804 N N . VAL B 1 267 ? -4.164 -20.828 13.398 1 98.56 267 VAL B N 1
ATOM 4805 C CA . VAL B 1 267 ? -3.303 -21.906 13.859 1 98.56 267 VAL B CA 1
ATOM 4806 C C . VAL B 1 267 ? -3.965 -23.25 13.578 1 98.56 267 VAL B C 1
ATOM 4808 O O . VAL B 1 267 ? -3.309 -24.188 13.125 1 98.56 267 VAL B O 1
ATOM 4811 N N . LYS B 1 268 ? -5.199 -23.344 13.867 1 98.5 268 LYS B N 1
ATOM 4812 C CA . LYS B 1 268 ? -5.938 -24.578 13.617 1 98.5 268 LYS B CA 1
ATOM 4813 C C . LYS B 1 268 ? -5.84 -25 12.156 1 98.5 268 LYS B C 1
ATOM 4815 O O . LYS B 1 268 ? -5.656 -26.188 11.852 1 98.5 268 LYS B O 1
ATOM 4820 N N . TYR B 1 269 ? -5.93 -24.094 11.25 1 98.44 269 TYR B N 1
ATOM 4821 C CA . TYR B 1 269 ? -5.953 -24.391 9.82 1 98.44 269 TYR B CA 1
ATOM 4822 C C . TYR B 1 269 ? -4.551 -24.688 9.305 1 98.44 269 TYR B C 1
ATOM 4824 O O . TYR B 1 269 ? -4.379 -25.484 8.375 1 98.44 269 TYR B O 1
ATOM 4832 N N . TYR B 1 270 ? -3.516 -24.016 9.953 1 98.5 270 TYR B N 1
ATOM 4833 C CA . TYR B 1 270 ? -2.232 -24.016 9.258 1 98.5 270 TYR B CA 1
ATOM 4834 C C . TYR B 1 270 ? -1.157 -24.688 10.109 1 98.5 270 TYR B C 1
ATOM 4836 O O . TYR B 1 270 ? 0.017 -24.703 9.734 1 98.5 270 TYR B O 1
ATOM 4844 N N . LYS B 1 271 ? -1.49 -25.234 11.227 1 96.62 271 LYS B N 1
ATOM 4845 C CA . LYS B 1 271 ? -0.514 -25.828 12.141 1 96.62 271 LYS B CA 1
ATOM 4846 C C . LYS B 1 271 ? 0.296 -26.906 11.445 1 96.62 271 LYS B C 1
ATOM 4848 O O . LYS B 1 271 ? 1.47 -27.125 11.758 1 96.62 271 LYS B O 1
ATOM 4853 N N . ASP B 1 272 ? -0.251 -27.625 10.484 1 96.75 272 ASP B N 1
ATOM 4854 C CA . ASP B 1 272 ? 0.435 -28.734 9.82 1 96.75 272 ASP B CA 1
ATOM 4855 C C . ASP B 1 272 ? 0.931 -28.328 8.438 1 96.75 272 ASP B C 1
ATOM 4857 O O . ASP B 1 272 ? 1.365 -29.172 7.652 1 96.75 272 ASP B O 1
ATOM 4861 N N . GLU B 1 273 ? 0.784 -27.094 8.062 1 97.81 273 GLU B N 1
ATOM 4862 C CA . GLU B 1 273 ? 1.26 -26.578 6.785 1 97.81 273 GLU B CA 1
ATOM 4863 C C . GLU B 1 273 ? 2.668 -26 6.91 1 97.81 273 GLU B C 1
ATOM 4865 O O . GLU B 1 273 ? 2.881 -25.016 7.629 1 97.81 273 GLU B O 1
ATOM 4870 N N . PRO B 1 274 ? 3.566 -26.547 6.211 1 97 274 PRO B N 1
ATOM 4871 C CA . PRO B 1 274 ? 4.969 -26.203 6.449 1 97 274 PRO B CA 1
ATOM 4872 C C . PRO B 1 274 ? 5.316 -24.781 5.969 1 97 274 PRO B C 1
ATOM 4874 O O . PRO B 1 274 ? 6.352 -24.234 6.355 1 97 274 PRO B O 1
ATOM 4877 N N . PHE B 1 275 ? 4.453 -24.188 5.145 1 98.19 275 PHE B N 1
ATOM 4878 C CA . PHE B 1 275 ? 4.902 -22.953 4.5 1 98.19 275 PHE B CA 1
ATOM 4879 C C . PHE B 1 275 ? 4.008 -21.781 4.883 1 98.19 275 PHE B C 1
ATOM 4881 O O . PHE B 1 275 ? 4.125 -20.703 4.316 1 98.19 275 PHE B O 1
ATOM 4888 N N . VAL B 1 276 ? 3.031 -21.953 5.758 1 98.62 276 VAL B N 1
ATOM 4889 C CA . VAL B 1 276 ? 2.156 -20.875 6.184 1 98.62 276 VAL B CA 1
ATOM 4890 C C . VAL B 1 276 ? 2.348 -20.609 7.676 1 98.62 276 VAL B C 1
ATOM 4892 O O . VAL B 1 276 ? 2.227 -21.516 8.492 1 98.62 276 VAL B O 1
ATOM 4895 N N . PHE B 1 277 ? 2.631 -19.359 7.996 1 98.31 277 PHE B N 1
ATOM 4896 C CA . PHE B 1 277 ? 3.002 -19 9.359 1 98.31 277 PHE B CA 1
ATOM 4897 C C . PHE B 1 277 ? 2.078 -17.922 9.898 1 98.31 277 PHE B C 1
ATOM 4899 O O . PHE B 1 277 ? 2.246 -16.734 9.594 1 98.31 277 PHE B O 1
ATOM 4906 N N . PRO B 1 278 ? 1.13 -18.312 10.742 1 98.56 278 PRO B N 1
ATOM 4907 C CA . PRO B 1 278 ? 0.266 -17.312 11.383 1 98.56 278 PRO B CA 1
ATOM 4908 C C . PRO B 1 278 ? 0.981 -16.531 12.484 1 98.56 278 PRO B C 1
ATOM 4910 O O . PRO B 1 278 ? 1.809 -17.094 13.211 1 98.56 278 PRO B O 1
ATOM 4913 N N . HIS B 1 279 ? 0.653 -15.25 12.555 1 98.31 279 HIS B N 1
ATOM 4914 C CA . HIS B 1 279 ? 1.146 -14.359 13.602 1 98.31 279 HIS B CA 1
ATOM 4915 C C . HIS B 1 279 ? -0.005 -13.734 14.383 1 98.31 279 HIS B C 1
ATOM 4917 O O . HIS B 1 279 ? -1.13 -13.664 13.883 1 98.31 279 HIS B O 1
ATOM 4923 N N . LYS B 1 280 ? 0.308 -13.336 15.656 1 97.62 280 LYS B N 1
ATOM 4924 C CA . LYS B 1 280 ? -0.68 -12.625 16.469 1 97.62 280 LYS B CA 1
ATOM 4925 C C . LYS B 1 280 ? -0.89 -11.203 15.961 1 97.62 280 LYS B C 1
ATOM 4927 O O . LYS B 1 280 ? 0.009 -10.617 15.352 1 97.62 280 LYS B O 1
ATOM 4932 N N . ALA B 1 281 ? -2.094 -10.727 16.281 1 96.25 281 ALA B N 1
ATOM 4933 C CA . ALA B 1 281 ? -2.326 -9.305 16.016 1 96.25 281 ALA B CA 1
ATOM 4934 C C . ALA B 1 281 ? -1.251 -8.438 16.672 1 96.25 281 ALA B C 1
ATOM 4936 O O . ALA B 1 281 ? -0.863 -8.68 17.812 1 96.25 281 ALA B O 1
ATOM 4937 N N . GLY B 1 282 ? -0.728 -7.469 15.859 1 93.62 282 GLY B N 1
ATOM 4938 C CA . GLY B 1 282 ? 0.353 -6.637 16.359 1 93.62 282 GLY B CA 1
ATOM 4939 C C . GLY B 1 282 ? 1.711 -7.023 15.805 1 93.62 282 GLY B C 1
ATOM 4940 O O . GLY B 1 282 ? 2.615 -6.188 15.727 1 93.62 282 GLY B O 1
ATOM 4941 N N . ASP B 1 283 ? 1.849 -8.305 15.508 1 95.12 283 ASP B N 1
ATOM 4942 C CA . ASP B 1 283 ? 3.053 -8.781 14.836 1 95.12 283 ASP B CA 1
ATOM 4943 C C . ASP B 1 283 ? 2.832 -8.898 13.328 1 95.12 283 ASP B C 1
ATOM 4945 O O . ASP B 1 283 ? 2.766 -10.008 12.789 1 95.12 283 ASP B O 1
ATOM 4949 N N . TRP B 1 284 ? 2.803 -7.863 12.711 1 96.19 284 TRP B N 1
ATOM 4950 C CA . TRP B 1 284 ? 2.387 -7.785 11.312 1 96.19 284 TRP B CA 1
ATOM 4951 C C . TRP B 1 284 ? 3.508 -8.242 10.383 1 96.19 284 TRP B C 1
ATOM 4953 O O . TRP B 1 284 ? 4.648 -7.789 10.508 1 96.19 284 TRP B O 1
ATOM 4963 N N . PRO B 1 285 ? 3.166 -9.078 9.469 1 96.25 285 PRO B N 1
ATOM 4964 C CA . PRO B 1 285 ? 4.191 -9.594 8.555 1 96.25 285 PRO B CA 1
ATOM 4965 C C . PRO B 1 285 ? 4.691 -8.531 7.574 1 96.25 285 PRO B C 1
ATOM 4967 O O . PRO B 1 285 ? 3.967 -7.586 7.262 1 96.25 285 PRO B O 1
ATOM 4970 N N . ASN B 1 286 ? 5.883 -8.68 7.113 1 95.06 286 ASN B N 1
ATOM 4971 C CA . ASN B 1 286 ? 6.48 -7.805 6.113 1 95.06 286 ASN B CA 1
ATOM 4972 C C . ASN B 1 286 ? 6.988 -8.594 4.91 1 95.06 286 ASN B C 1
ATOM 4974 O O . ASN B 1 286 ? 7.309 -9.781 5.031 1 95.06 286 ASN B O 1
ATOM 4978 N N . THR B 1 287 ? 7.113 -7.98 3.824 1 96.62 287 THR B N 1
ATOM 4979 C CA . THR B 1 287 ? 7.438 -8.656 2.572 1 96.62 287 THR B CA 1
ATOM 4980 C C . THR B 1 287 ? 8.844 -9.242 2.625 1 96.62 287 THR B C 1
ATOM 4982 O O . THR B 1 287 ? 9.109 -10.289 2.027 1 96.62 287 THR B O 1
ATOM 4985 N N . LYS B 1 288 ? 9.703 -8.727 3.373 1 94.12 288 LYS B N 1
ATOM 4986 C CA . LYS B 1 288 ? 11.086 -9.195 3.418 1 94.12 288 LYS B CA 1
ATOM 4987 C C . LYS B 1 288 ? 11.188 -10.555 4.098 1 94.12 288 LYS B C 1
ATOM 4989 O O . LYS B 1 288 ? 12.172 -11.281 3.92 1 94.12 288 LYS B O 1
ATOM 4994 N N . TRP B 1 289 ? 10.164 -10.883 4.879 1 94.38 289 TRP B N 1
ATOM 4995 C CA . TRP B 1 289 ? 10.172 -12.156 5.598 1 94.38 289 TRP B CA 1
ATOM 4996 C C . TRP B 1 289 ? 9.953 -13.328 4.645 1 94.38 289 TRP B C 1
ATOM 4998 O O . TRP B 1 289 ? 10.164 -14.484 5.012 1 94.38 289 TRP B O 1
ATOM 5008 N N . THR B 1 290 ? 9.625 -13.055 3.391 1 96.44 290 THR B N 1
ATOM 5009 C CA . THR B 1 290 ? 9.234 -14.148 2.514 1 96.44 290 THR B CA 1
ATOM 5010 C C . THR B 1 290 ? 10.102 -14.172 1.259 1 96.44 290 THR B C 1
ATOM 5012 O O . THR B 1 290 ? 9.953 -15.062 0.415 1 96.44 290 THR B O 1
ATOM 5015 N N . VAL B 1 291 ? 11.031 -13.258 1.106 1 94.25 291 VAL B N 1
ATOM 5016 C CA . VAL B 1 291 ? 11.82 -13.117 -0.115 1 94.25 291 VAL B CA 1
ATOM 5017 C C . VAL B 1 291 ? 12.523 -14.438 -0.431 1 94.25 291 VAL B C 1
ATOM 5019 O O . VAL B 1 291 ? 13.164 -15.031 0.44 1 94.25 291 VAL B O 1
ATOM 5022 N N . ALA B 1 292 ? 12.305 -14.922 -1.634 1 93.38 292 ALA B N 1
ATOM 5023 C CA . ALA B 1 292 ? 12.992 -16.078 -2.203 1 93.38 292 ALA B CA 1
ATOM 5024 C C . ALA B 1 292 ? 12.578 -17.375 -1.501 1 93.38 292 ALA B C 1
ATOM 5026 O O . ALA B 1 292 ? 13.352 -18.328 -1.44 1 93.38 292 ALA B O 1
ATOM 5027 N N . THR B 1 293 ? 11.344 -17.344 -0.908 1 96.12 293 THR B N 1
ATOM 5028 C CA . THR B 1 293 ? 10.867 -18.531 -0.217 1 96.12 293 THR B CA 1
ATOM 5029 C C . THR B 1 293 ? 9.492 -18.938 -0.723 1 96.12 293 THR B C 1
ATOM 5031 O O . THR B 1 293 ? 8.906 -18.25 -1.562 1 96.12 293 THR B O 1
ATOM 5034 N N . ASN B 1 294 ? 9.102 -20.094 -0.253 1 97.81 294 ASN B N 1
ATOM 5035 C CA . ASN B 1 294 ? 7.746 -20.578 -0.475 1 97.81 294 ASN B CA 1
ATOM 5036 C C . ASN B 1 294 ? 6.844 -20.266 0.719 1 97.81 294 ASN B C 1
ATOM 5038 O O . ASN B 1 294 ? 5.82 -20.938 0.913 1 97.81 294 ASN B O 1
ATOM 5042 N N . HIS B 1 295 ? 7.203 -19.25 1.536 1 98 295 HIS B N 1
ATOM 5043 C CA . HIS B 1 295 ? 6.504 -18.953 2.785 1 98 295 HIS B CA 1
ATOM 5044 C C . HIS B 1 295 ? 5.363 -17.969 2.566 1 98 295 HIS B C 1
ATOM 5046 O O . HIS B 1 295 ? 5.441 -17.109 1.683 1 98 295 HIS B O 1
ATOM 5052 N N . CYS B 1 296 ? 4.391 -18.156 3.322 1 98.69 296 CYS B N 1
ATOM 5053 C CA . CYS B 1 296 ? 3.344 -17.172 3.543 1 98.69 296 CYS B CA 1
ATOM 5054 C C . CYS B 1 296 ? 3.238 -16.812 5.02 1 98.69 296 CYS B C 1
ATOM 5056 O O . CYS B 1 296 ? 3.094 -17.688 5.871 1 98.69 296 CYS B O 1
ATOM 5058 N N . HIS B 1 297 ? 3.381 -15.578 5.312 1 98.62 297 HIS B N 1
ATOM 5059 C CA . HIS B 1 297 ? 3.107 -15.07 6.652 1 98.62 297 HIS B CA 1
ATOM 5060 C C . HIS B 1 297 ? 1.797 -14.289 6.688 1 98.62 297 HIS B C 1
ATOM 5062 O O . HIS B 1 297 ? 1.497 -13.531 5.766 1 98.62 297 HIS B O 1
ATOM 5068 N N . LEU B 1 298 ? 1 -14.523 7.707 1 98.56 298 LEU B N 1
ATOM 5069 C CA . LEU B 1 298 ? -0.276 -13.812 7.738 1 98.56 298 LEU B CA 1
ATOM 5070 C C . LEU B 1 298 ? -0.688 -13.5 9.172 1 98.56 298 LEU B C 1
ATOM 5072 O O . LEU B 1 298 ? -0.271 -14.18 10.109 1 98.56 298 LEU B O 1
ATOM 5076 N N . ALA B 1 299 ? -1.412 -12.453 9.375 1 98.62 299 ALA B N 1
ATOM 5077 C CA . ALA B 1 299 ? -2.012 -12 10.625 1 98.62 299 ALA B CA 1
ATOM 5078 C C . ALA B 1 299 ? -3.318 -11.25 10.367 1 98.62 299 ALA B C 1
ATOM 5080 O O . ALA B 1 299 ? -3.566 -10.789 9.25 1 98.62 299 ALA B O 1
ATOM 5081 N N . ALA B 1 300 ? -4.176 -11.219 11.375 1 98.62 300 ALA B N 1
ATOM 5082 C CA . ALA B 1 300 ? -5.438 -10.492 11.242 1 98.62 300 ALA B CA 1
ATOM 5083 C C . ALA B 1 300 ? -5.828 -9.836 12.562 1 98.62 300 ALA B C 1
ATOM 5085 O O . ALA B 1 300 ? -5.352 -10.234 13.633 1 98.62 300 ALA B O 1
ATOM 5086 N N . ALA B 1 301 ? -6.574 -8.797 12.453 1 98.19 301 ALA B N 1
ATOM 5087 C CA . ALA B 1 301 ? -7.129 -8.102 13.609 1 98.19 301 ALA B CA 1
ATOM 5088 C C . ALA B 1 301 ? -8.609 -7.789 13.406 1 98.19 301 ALA B C 1
ATOM 5090 O O . ALA B 1 301 ? -9.062 -7.645 12.266 1 98.19 301 ALA B O 1
ATOM 5091 N N . TYR B 1 302 ? -9.281 -7.781 14.5 1 97.75 302 TYR B N 1
ATOM 5092 C CA . TYR B 1 302 ? -10.688 -7.379 14.539 1 97.75 302 TYR B CA 1
ATOM 5093 C C . TYR B 1 302 ? -10.82 -5.918 14.945 1 97.75 302 TYR B C 1
ATOM 5095 O O . TYR B 1 302 ? -10.195 -5.473 15.906 1 97.75 302 TYR B O 1
ATOM 5103 N N . GLU B 1 303 ? -11.508 -5.125 14.148 1 96.75 303 GLU B N 1
ATOM 5104 C CA . GLU B 1 303 ? -11.867 -3.756 14.508 1 96.75 303 GLU B CA 1
ATOM 5105 C C . GLU B 1 303 ? -13.297 -3.678 15.031 1 96.75 303 GLU B C 1
ATOM 5107 O O . GLU B 1 303 ? -14.25 -3.654 14.25 1 96.75 303 GLU B O 1
ATOM 5112 N N . PRO B 1 304 ? -13.484 -3.543 16.266 1 95.19 304 PRO B N 1
ATOM 5113 C CA . PRO B 1 304 ? -14.797 -3.734 16.891 1 95.19 304 PRO B CA 1
ATOM 5114 C C . PRO B 1 304 ? -15.773 -2.602 16.578 1 95.19 304 PRO B C 1
ATOM 5116 O O . PRO B 1 304 ? -16.984 -2.822 16.516 1 95.19 304 PRO B O 1
ATOM 5119 N N . ARG B 1 305 ? -15.281 -1.37 16.406 1 94.38 305 ARG B N 1
ATOM 5120 C CA . ARG B 1 305 ? -16.172 -0.24 16.188 1 94.38 305 ARG B CA 1
ATOM 5121 C C . ARG B 1 305 ? -16.953 -0.41 14.875 1 94.38 305 ARG B C 1
ATOM 5123 O O . ARG B 1 305 ? -18.094 0.041 14.758 1 94.38 305 ARG B O 1
ATOM 5130 N N . THR B 1 306 ? -16.297 -1.029 13.859 1 95.31 306 THR B N 1
ATOM 5131 C CA . THR B 1 306 ? -16.906 -1.191 12.547 1 95.31 306 THR B CA 1
ATOM 5132 C C . THR B 1 306 ? -17.312 -2.645 12.312 1 95.31 306 THR B C 1
ATOM 5134 O O . THR B 1 306 ? -17.953 -2.963 11.312 1 95.31 306 THR B O 1
ATOM 5137 N N . GLN B 1 307 ? -16.859 -3.541 13.188 1 96.38 307 GLN B N 1
ATOM 5138 C CA . GLN B 1 307 ? -17.109 -4.977 13.109 1 96.38 307 GLN B CA 1
ATOM 5139 C C . GLN B 1 307 ? -16.484 -5.578 11.859 1 96.38 307 GLN B C 1
ATOM 5141 O O . GLN B 1 307 ? -17.062 -6.445 11.211 1 96.38 307 GLN B O 1
ATOM 5146 N N . ARG B 1 308 ? -15.367 -5.102 11.539 1 97.5 308 ARG B N 1
ATOM 5147 C CA . ARG B 1 308 ? -14.664 -5.582 10.359 1 97.5 308 ARG B CA 1
ATOM 5148 C C . ARG B 1 308 ? -13.367 -6.285 10.742 1 97.5 308 ARG B C 1
ATOM 5150 O O . ARG B 1 308 ? -12.781 -6 11.789 1 97.5 308 ARG B O 1
ATOM 5157 N N . ILE B 1 309 ? -13.039 -7.246 9.945 1 98.56 309 ILE B N 1
ATOM 5158 C CA . ILE B 1 309 ? -11.742 -7.914 10.078 1 98.56 309 ILE B CA 1
ATOM 5159 C C . ILE B 1 309 ? -10.758 -7.332 9.07 1 98.56 309 ILE B C 1
ATOM 5161 O O . ILE B 1 309 ? -11.141 -6.996 7.945 1 98.56 309 ILE B O 1
ATOM 5165 N N . ILE B 1 310 ? -9.523 -7.141 9.477 1 98.81 310 ILE B N 1
ATOM 5166 C CA . ILE B 1 310 ? -8.406 -6.727 8.633 1 98.81 310 ILE B CA 1
ATOM 5167 C C . ILE B 1 310 ? -7.359 -7.84 8.578 1 98.81 310 ILE B C 1
ATOM 5169 O O . ILE B 1 310 ? -6.77 -8.195 9.602 1 98.81 310 ILE B O 1
ATOM 5173 N N . ILE B 1 311 ? -7.145 -8.391 7.379 1 98.81 311 ILE B N 1
ATOM 5174 C CA . ILE B 1 311 ? -6.23 -9.508 7.191 1 98.81 311 ILE B CA 1
ATOM 5175 C C . ILE B 1 311 ? -5.008 -9.055 6.398 1 98.81 311 ILE B C 1
ATOM 5177 O O . ILE B 1 311 ? -5.141 -8.398 5.363 1 98.81 311 ILE B O 1
ATOM 5181 N N . CYS B 1 312 ? -3.836 -9.375 6.918 1 98.81 312 CYS B N 1
ATOM 5182 C CA . CYS B 1 312 ? -2.592 -9.172 6.184 1 98.81 312 CYS B CA 1
ATOM 5183 C C . CYS B 1 312 ? -1.954 -10.508 5.812 1 98.81 312 CYS B C 1
ATOM 5185 O O . CYS B 1 312 ? -1.72 -11.344 6.68 1 98.81 312 CYS B O 1
ATOM 5187 N N . SER B 1 313 ? -1.726 -10.703 4.559 1 98.81 313 SER B N 1
ATOM 5188 C CA . SER B 1 313 ? -1.081 -11.898 4.027 1 98.81 313 SER B CA 1
ATOM 5189 C C . SER B 1 313 ? 0.086 -11.539 3.115 1 98.81 313 SER B C 1
ATOM 5191 O O . SER B 1 313 ? -0.066 -10.742 2.191 1 98.81 313 SER B O 1
ATOM 5193 N N . VAL B 1 314 ? 1.275 -12.18 3.344 1 98.69 314 VAL B N 1
ATOM 5194 C CA . VAL B 1 314 ? 2.498 -11.766 2.664 1 98.69 314 VAL B CA 1
ATOM 5195 C C . VAL B 1 314 ? 3.186 -12.984 2.049 1 98.69 314 VAL B C 1
ATOM 5197 O O . VAL B 1 314 ? 3.355 -14.008 2.713 1 98.69 314 VAL B O 1
ATOM 5200 N N . ILE B 1 315 ? 3.576 -12.812 0.761 1 98.62 315 ILE B N 1
ATOM 5201 C CA . ILE B 1 315 ? 4.332 -13.852 0.076 1 98.62 315 ILE B CA 1
ATOM 5202 C C . ILE B 1 315 ? 5.371 -13.219 -0.845 1 98.62 315 ILE B C 1
ATOM 5204 O O . ILE B 1 315 ? 5.379 -12 -1.031 1 98.62 315 ILE B O 1
ATOM 5208 N N . ASP B 1 316 ? 6.316 -14.016 -1.299 1 97.69 316 ASP B N 1
ATOM 5209 C CA . ASP B 1 316 ? 7.141 -13.641 -2.443 1 97.69 316 ASP B CA 1
ATOM 5210 C C . ASP B 1 316 ? 6.398 -13.875 -3.756 1 97.69 316 ASP B C 1
ATOM 5212 O O . ASP B 1 316 ? 5.965 -14.992 -4.039 1 97.69 316 ASP B O 1
ATOM 5216 N N . ASN B 1 317 ? 6.266 -12.828 -4.598 1 97.75 317 ASN B N 1
ATOM 5217 C CA . ASN B 1 317 ? 5.418 -12.883 -5.781 1 97.75 317 ASN B CA 1
ATOM 5218 C C . ASN B 1 317 ? 5.922 -13.914 -6.785 1 97.75 317 ASN B C 1
ATOM 5220 O O . ASN B 1 317 ? 5.129 -14.531 -7.5 1 97.75 317 ASN B O 1
ATOM 5224 N N . ILE B 1 318 ? 7.211 -14.172 -6.836 1 96.81 318 ILE B N 1
ATOM 5225 C CA . ILE B 1 318 ? 7.691 -15.164 -7.797 1 96.81 318 ILE B CA 1
ATOM 5226 C C . ILE B 1 318 ? 8.195 -16.406 -7.059 1 96.81 318 ILE B C 1
ATOM 5228 O O . ILE B 1 318 ? 8.719 -17.328 -7.676 1 96.81 318 ILE B O 1
ATOM 5232 N N . GLY B 1 319 ? 8.094 -16.453 -5.727 1 96.44 319 GLY B N 1
ATOM 5233 C CA . GLY B 1 319 ? 8.273 -17.641 -4.91 1 96.44 319 GLY B CA 1
ATOM 5234 C C . GLY B 1 319 ? 6.984 -18.422 -4.699 1 96.44 319 GLY B C 1
ATOM 5235 O O . GLY B 1 319 ? 6.473 -19.047 -5.629 1 96.44 319 GLY B O 1
ATOM 5236 N N . LYS B 1 320 ? 6.387 -18.188 -3.482 1 98.06 320 LYS B N 1
ATOM 5237 C CA . LYS B 1 320 ? 5.098 -18.812 -3.188 1 98.06 320 LYS B CA 1
ATOM 5238 C C . LYS B 1 320 ? 4.035 -18.375 -4.188 1 98.06 320 LYS B C 1
ATOM 5240 O O . LYS B 1 320 ? 3.092 -19.109 -4.469 1 98.06 320 LYS B O 1
ATOM 5245 N N . GLY B 1 321 ? 4.23 -17.281 -4.852 1 97.94 321 GLY B N 1
ATOM 5246 C CA . GLY B 1 321 ? 3.258 -16.75 -5.793 1 97.94 321 GLY B CA 1
ATOM 5247 C C . GLY B 1 321 ? 3.389 -17.344 -7.184 1 97.94 321 GLY B C 1
ATOM 5248 O O . GLY B 1 321 ? 2.539 -17.109 -8.047 1 97.94 321 GLY B O 1
ATOM 5249 N N . ALA B 1 322 ? 4.492 -18.094 -7.434 1 97.44 322 ALA B N 1
ATOM 5250 C CA . ALA B 1 322 ? 4.691 -18.641 -8.773 1 97.44 322 ALA B CA 1
ATOM 5251 C C . ALA B 1 322 ? 5.535 -19.922 -8.719 1 97.44 322 ALA B C 1
ATOM 5253 O O . ALA B 1 322 ? 4.996 -21.016 -8.648 1 97.44 322 ALA B O 1
ATOM 5254 N N . ALA B 1 323 ? 6.875 -19.766 -8.672 1 97.56 323 ALA B N 1
ATOM 5255 C CA . ALA B 1 323 ? 7.816 -20.875 -8.812 1 97.56 323 ALA B CA 1
ATOM 5256 C C . ALA B 1 323 ? 7.727 -21.828 -7.621 1 97.56 323 ALA B C 1
ATOM 5258 O O . ALA B 1 323 ? 7.629 -23.031 -7.793 1 97.56 323 ALA B O 1
ATOM 5259 N N . GLY B 1 324 ? 7.738 -21.281 -6.41 1 97.69 324 GLY B N 1
ATOM 5260 C CA . GLY B 1 324 ? 7.668 -22.094 -5.219 1 97.69 324 GLY B CA 1
ATOM 5261 C C . GLY B 1 324 ? 6.414 -22.953 -5.152 1 97.69 324 GLY B C 1
ATOM 5262 O O . GLY B 1 324 ? 6.484 -24.156 -4.859 1 97.69 324 GLY B O 1
ATOM 5263 N N . GLN B 1 325 ? 5.344 -22.359 -5.445 1 98.12 325 GLN B N 1
ATOM 5264 C CA . GLN B 1 325 ? 4.07 -23.078 -5.426 1 98.12 325 GLN B CA 1
ATOM 5265 C C . GLN B 1 325 ? 4.023 -24.141 -6.52 1 98.12 325 GLN B C 1
ATOM 5267 O O . GLN B 1 325 ? 3.479 -25.219 -6.312 1 98.12 325 GLN B O 1
ATOM 5272 N N . ALA B 1 326 ? 4.543 -23.844 -7.684 1 98.19 326 ALA B N 1
ATOM 5273 C CA . ALA B 1 326 ? 4.598 -24.812 -8.773 1 98.19 326 ALA B CA 1
ATOM 5274 C C . ALA B 1 326 ? 5.402 -26.047 -8.383 1 98.19 326 ALA B C 1
ATOM 5276 O O . ALA B 1 326 ? 5 -27.172 -8.664 1 98.19 326 ALA B O 1
ATOM 5277 N N . ILE B 1 327 ? 6.508 -25.828 -7.727 1 98.19 327 ILE B N 1
ATOM 5278 C CA . ILE B 1 327 ? 7.344 -26.922 -7.273 1 98.19 327 ILE B CA 1
ATOM 5279 C C . ILE B 1 327 ? 6.605 -27.734 -6.203 1 98.19 327 ILE B C 1
ATOM 5281 O O . ILE B 1 327 ? 6.66 -28.969 -6.203 1 98.19 327 ILE B O 1
ATOM 5285 N N . GLN B 1 328 ? 5.945 -27 -5.309 1 98.12 328 GLN B N 1
ATOM 5286 C CA . GLN B 1 328 ? 5.133 -27.688 -4.309 1 98.12 328 GLN B CA 1
ATOM 5287 C C . GLN B 1 328 ? 4.078 -28.562 -4.965 1 98.12 328 GLN B C 1
ATOM 5289 O O . GLN B 1 328 ? 3.898 -29.719 -4.57 1 98.12 328 GLN B O 1
ATOM 5294 N N . ASN B 1 329 ? 3.404 -28.078 -5.93 1 98.12 329 ASN B N 1
ATOM 5295 C CA . ASN B 1 329 ? 2.432 -28.859 -6.695 1 98.12 329 ASN B CA 1
ATOM 5296 C C . ASN B 1 329 ? 3.086 -30.047 -7.402 1 98.12 329 ASN B C 1
ATOM 5298 O O . ASN B 1 329 ? 2.529 -31.141 -7.426 1 98.12 329 ASN B O 1
ATOM 5302 N N . MET B 1 330 ? 4.254 -29.812 -7.984 1 98 330 MET B N 1
ATOM 5303 C CA . MET B 1 330 ? 4.992 -30.891 -8.633 1 98 330 MET B CA 1
ATOM 5304 C C . MET B 1 330 ? 5.285 -32 -7.645 1 98 330 MET B C 1
ATOM 5306 O O . MET B 1 330 ? 5.066 -33.188 -7.953 1 98 330 MET B O 1
ATOM 5310 N N . ASN B 1 331 ? 5.816 -31.609 -6.453 1 97.62 331 ASN B N 1
ATOM 5311 C CA . ASN B 1 331 ? 6.109 -32.625 -5.434 1 97.62 331 ASN B CA 1
ATOM 5312 C C . ASN B 1 331 ? 4.887 -33.469 -5.137 1 97.62 331 ASN B C 1
ATOM 5314 O O . ASN B 1 331 ? 4.992 -34.719 -5.078 1 97.62 331 ASN B O 1
ATOM 5318 N N . ILE B 1 332 ? 3.785 -32.844 -5.07 1 97.5 332 ILE B N 1
ATOM 5319 C CA . ILE B 1 332 ? 2.561 -33.562 -4.707 1 97.5 332 ILE B CA 1
ATOM 5320 C C . ILE B 1 332 ? 2.166 -34.531 -5.828 1 97.5 332 ILE B C 1
ATOM 5322 O O . ILE B 1 332 ? 1.866 -35.688 -5.574 1 97.5 332 ILE B O 1
ATOM 5326 N N . ILE B 1 333 ? 2.158 -34.125 -7.062 1 96.81 333 ILE B N 1
ATOM 5327 C CA . ILE B 1 333 ? 1.634 -34.969 -8.141 1 96.81 333 ILE B CA 1
ATOM 5328 C C . ILE B 1 333 ? 2.592 -36.125 -8.414 1 96.81 333 ILE B C 1
ATOM 5330 O O . ILE B 1 333 ? 2.215 -37.125 -9.047 1 96.81 333 ILE B O 1
ATOM 5334 N N . PHE B 1 334 ? 3.846 -36.031 -7.945 1 97 334 PHE B N 1
ATOM 5335 C CA . PHE B 1 334 ? 4.809 -37.125 -8.125 1 97 334 PHE B CA 1
ATOM 5336 C C . PHE B 1 334 ? 4.957 -37.938 -6.848 1 97 334 PHE B C 1
ATOM 5338 O O . PHE B 1 334 ? 5.809 -38.812 -6.762 1 97 334 PHE B O 1
ATOM 5345 N N . GLY B 1 335 ? 4.215 -37.562 -5.781 1 96.19 335 GLY B N 1
ATOM 5346 C CA . GLY B 1 335 ? 4.191 -38.312 -4.551 1 96.19 335 GLY B CA 1
ATOM 5347 C C . GLY B 1 335 ? 5.387 -38.062 -3.654 1 96.19 335 GLY B C 1
ATOM 5348 O O . GLY B 1 335 ? 5.754 -38.906 -2.832 1 96.19 335 GLY B O 1
ATOM 5349 N N . LEU B 1 336 ? 6.035 -36.906 -3.848 1 96.94 336 LEU B N 1
ATOM 5350 C CA . LEU B 1 336 ? 7.141 -36.5 -2.99 1 96.94 336 LEU B CA 1
ATOM 5351 C C . LEU B 1 336 ? 6.625 -35.719 -1.782 1 96.94 336 LEU B C 1
ATOM 5353 O O . LEU B 1 336 ? 5.477 -35.281 -1.77 1 96.94 336 LEU B O 1
ATOM 5357 N N . GLU B 1 337 ? 7.516 -35.656 -0.746 1 97.19 337 GLU B N 1
ATOM 5358 C CA . GLU B 1 337 ? 7.203 -34.719 0.331 1 97.19 337 GLU B CA 1
ATOM 5359 C C . GLU B 1 337 ? 7.055 -33.281 -0.2 1 97.19 337 GLU B C 1
ATOM 5361 O O . GLU B 1 337 ? 7.852 -32.844 -1.024 1 97.19 337 GLU B O 1
ATOM 5366 N N . GLU B 1 338 ? 6.078 -32.594 0.214 1 96.69 338 GLU B N 1
ATOM 5367 C CA . GLU B 1 338 ? 5.758 -31.266 -0.31 1 96.69 338 GLU B CA 1
ATOM 5368 C C . GLU B 1 338 ? 6.926 -30.297 -0.12 1 96.69 338 GLU B C 1
ATOM 5370 O O . GLU B 1 338 ? 7.094 -29.359 -0.897 1 96.69 338 GLU B O 1
ATOM 5375 N N . THR B 1 339 ? 7.742 -30.547 0.87 1 97.5 339 THR B N 1
ATOM 5376 C CA . THR B 1 339 ? 8.797 -29.594 1.226 1 97.5 339 THR B CA 1
ATOM 5377 C C . THR B 1 339 ? 10.07 -29.891 0.435 1 97.5 339 THR B C 1
ATOM 5379 O O . THR B 1 339 ? 11.055 -29.156 0.53 1 97.5 339 THR B O 1
ATOM 5382 N N . THR B 1 340 ? 10.047 -30.953 -0.322 1 97.88 340 THR B N 1
ATOM 5383 C CA . THR B 1 340 ? 11.258 -31.344 -1.033 1 97.88 340 THR B CA 1
ATOM 5384 C C . THR B 1 340 ? 11.766 -30.219 -1.913 1 97.88 340 THR B C 1
ATOM 5386 O O . THR B 1 340 ? 11.039 -29.719 -2.779 1 97.88 340 THR B O 1
ATOM 5389 N N . GLY B 1 341 ? 12.945 -29.75 -1.586 1 96.19 341 GLY B N 1
ATOM 5390 C CA . GLY B 1 341 ? 13.602 -28.719 -2.371 1 96.19 341 GLY B CA 1
ATOM 5391 C C . GLY B 1 341 ? 13.141 -27.328 -2.02 1 96.19 341 GLY B C 1
ATOM 5392 O O . GLY B 1 341 ? 13.594 -26.344 -2.617 1 96.19 341 GLY B O 1
ATOM 5393 N N . LEU B 1 342 ? 12.234 -27.141 -1.053 1 97.12 342 LEU B N 1
ATOM 5394 C CA . LEU B 1 342 ? 11.602 -25.844 -0.831 1 97.12 342 LEU B CA 1
ATOM 5395 C C . LEU B 1 342 ? 11.93 -25.312 0.559 1 97.12 342 LEU B C 1
ATOM 5397 O O . LEU B 1 342 ? 11.516 -24.203 0.916 1 97.12 342 LEU B O 1
ATOM 5401 N N . LYS B 1 343 ? 12.688 -26.031 1.32 1 91.5 343 LYS B N 1
ATOM 5402 C CA . LYS B 1 343 ? 13.023 -25.578 2.668 1 91.5 343 LYS B CA 1
ATOM 5403 C C . LYS B 1 343 ? 14.164 -24.562 2.637 1 91.5 343 LYS B C 1
ATOM 5405 O O . LYS B 1 343 ? 15.328 -24.922 2.783 1 91.5 343 LYS B O 1
ATOM 5410 N N . LEU B 1 344 ? 13.875 -23.391 2.322 1 85.25 344 LEU B N 1
ATOM 5411 C CA . LEU B 1 344 ? 14.812 -22.266 2.279 1 85.25 344 LEU B CA 1
ATOM 5412 C C . LEU B 1 344 ? 14.398 -21.172 3.258 1 85.25 344 LEU B C 1
ATOM 5414 O O . LEU B 1 344 ? 13.227 -20.812 3.324 1 85.25 344 LEU B O 1
ATOM 5418 N N . ALA B 1 345 ? 15.336 -20.781 4.094 1 81.81 345 ALA B N 1
ATOM 5419 C CA . ALA B 1 345 ? 15.094 -19.625 4.949 1 81.81 345 ALA B CA 1
ATOM 5420 C C . ALA B 1 345 ? 15.25 -18.328 4.168 1 81.81 345 ALA B C 1
ATOM 5422 O O . ALA B 1 345 ? 16.062 -18.25 3.242 1 81.81 345 ALA B O 1
ATOM 5423 N N . PRO B 1 346 ? 14.383 -17.359 4.52 1 81.5 346 PRO B N 1
ATOM 5424 C CA . PRO B 1 346 ? 14.539 -16.078 3.826 1 81.5 346 PRO B CA 1
ATOM 5425 C C . PRO B 1 346 ? 15.867 -15.391 4.145 1 81.5 346 PRO B C 1
ATOM 5427 O O . PRO B 1 346 ? 16.469 -15.648 5.195 1 81.5 346 PRO B O 1
ATOM 5430 N N . THR B 1 347 ? 16.312 -14.625 3.115 1 74.94 347 THR B N 1
ATOM 5431 C CA . THR B 1 347 ? 17.484 -13.789 3.35 1 74.94 347 THR B CA 1
ATOM 5432 C C . THR B 1 347 ? 17.094 -12.484 4.047 1 74.94 347 THR B C 1
ATOM 5434 O O . THR B 1 347 ? 16.203 -11.773 3.58 1 74.94 347 THR B O 1
ATOM 5437 N N . PHE B 1 348 ? 17.391 -12.336 5.32 1 72.19 348 PHE B N 1
ATOM 5438 C CA . PHE B 1 348 ? 17.172 -11.141 6.129 1 72.19 348 PHE B CA 1
ATOM 5439 C C . PHE B 1 348 ? 18.438 -10.773 6.891 1 72.19 348 PHE B C 1
ATOM 5441 O O . PHE B 1 348 ? 19.156 -11.656 7.367 1 72.19 348 PHE B O 1
ATOM 5448 N N . PRO B 1 349 ? 18.75 -9.312 6.805 1 71.69 349 PRO B N 1
ATOM 5449 C CA . PRO B 1 349 ? 17.953 -8.188 6.309 1 71.69 349 PRO B CA 1
ATOM 5450 C C . PRO B 1 349 ? 18.109 -7.969 4.805 1 71.69 349 PRO B C 1
ATOM 5452 O O . PRO B 1 349 ? 19.203 -8.156 4.262 1 71.69 349 PRO B O 1
#